Protein AF-0000000079571107 (afdb_homodimer)

Structure (mmCIF, N/CA/C/O backbone):
data_AF-0000000079571107-model_v1
#
loop_
_entity.id
_entity.type
_entity.pdbx_description
1 polymer 'GNAT family N-acetyltransferase'
#
loop_
_atom_site.group_PDB
_atom_site.id
_atom_site.type_symbol
_atom_site.label_atom_id
_atom_site.label_alt_id
_atom_site.label_comp_id
_atom_site.label_asym_id
_atom_site.label_entity_id
_atom_site.label_seq_id
_atom_site.pdbx_PDB_ins_code
_atom_site.Cartn_x
_atom_site.Cartn_y
_atom_site.Cartn_z
_atom_site.occupancy
_atom_site.B_iso_or_equiv
_atom_site.auth_seq_id
_atom_site.auth_comp_id
_atom_site.auth_asym_id
_atom_site.auth_atom_id
_atom_site.pdbx_PDB_model_num
ATOM 1 N N . MET A 1 1 ? -0.76 -15.977 -35.531 1 47.12 1 MET A N 1
ATOM 2 C CA . MET A 1 1 ? -0.708 -15.703 -34.094 1 47.12 1 MET A CA 1
ATOM 3 C C . MET A 1 1 ? -1.407 -16.812 -33.312 1 47.12 1 MET A C 1
ATOM 5 O O . MET A 1 1 ? -2.537 -17.188 -33.625 1 47.12 1 MET A O 1
ATOM 9 N N . SER A 1 2 ? -0.643 -17.766 -32.781 1 61 2 SER A N 1
ATOM 10 C CA . SER A 1 2 ? -1.271 -18.938 -32.188 1 61 2 SER A CA 1
ATOM 11 C C . SER A 1 2 ? -2.43 -18.562 -31.281 1 61 2 SER A C 1
ATOM 13 O O . SER A 1 2 ? -2.424 -17.484 -30.688 1 61 2 SER A O 1
ATOM 15 N N . ASN A 1 3 ? -3.547 -19.203 -31.5 1 83.38 3 ASN A N 1
ATOM 16 C CA . ASN A 1 3 ? -4.812 -18.922 -30.828 1 83.38 3 ASN A CA 1
ATOM 17 C C . ASN A 1 3 ? -4.773 -19.328 -29.359 1 83.38 3 ASN A C 1
ATOM 19 O O . ASN A 1 3 ? -4.852 -20.5 -29.031 1 83.38 3 ASN A O 1
ATOM 23 N N . VAL A 1 4 ? -4.273 -18.547 -28.5 1 92 4 VAL A N 1
ATOM 24 C CA . VAL A 1 4 ? -4.258 -18.797 -27.062 1 92 4 VAL A CA 1
ATOM 25 C C . VAL A 1 4 ? -5.645 -18.531 -26.484 1 92 4 VAL A C 1
ATOM 27 O O . VAL A 1 4 ? -6.242 -17.484 -26.734 1 92 4 VAL A O 1
ATOM 30 N N . THR A 1 5 ? -6.273 -19.594 -25.906 1 94.44 5 THR A N 1
ATOM 31 C CA . THR A 1 5 ? -7.535 -19.438 -25.188 1 94.44 5 THR A CA 1
ATOM 32 C C . THR A 1 5 ? -7.324 -19.578 -23.688 1 94.44 5 THR A C 1
ATOM 34 O O . THR A 1 5 ? -6.449 -20.328 -23.25 1 94.44 5 THR A O 1
ATOM 37 N N . VAL A 1 6 ? -8.078 -18.844 -22.922 1 97.25 6 VAL A N 1
ATOM 38 C CA . VAL A 1 6 ? -7.934 -18.875 -21.469 1 97.25 6 VAL A CA 1
ATOM 39 C C . VAL A 1 6 ? -9.227 -19.375 -20.828 1 97.25 6 VAL A C 1
ATOM 41 O O . VAL A 1 6 ? -10.32 -18.953 -21.203 1 97.25 6 VAL A O 1
ATOM 44 N N . ARG A 1 7 ? -9.102 -20.297 -19.938 1 96.62 7 ARG A N 1
ATOM 45 C CA . ARG A 1 7 ? -10.258 -20.75 -19.172 1 96.62 7 ARG A CA 1
ATOM 46 C C . ARG A 1 7 ? -9.938 -20.797 -17.688 1 96.62 7 ARG A C 1
ATOM 48 O O . ARG A 1 7 ? -8.766 -20.781 -17.297 1 96.62 7 ARG A O 1
ATOM 55 N N . SER A 1 8 ? -10.992 -20.969 -16.875 1 97.81 8 SER A N 1
ATOM 56 C CA . SER A 1 8 ? -10.828 -21.078 -15.422 1 97.81 8 SER A CA 1
ATOM 57 C C . SER A 1 8 ? -10.445 -22.5 -15.023 1 97.81 8 SER A C 1
ATOM 59 O O . SER A 1 8 ? -10.984 -23.469 -15.562 1 97.81 8 SER A O 1
ATOM 61 N N . GLY A 1 9 ? -9.469 -22.609 -14.156 1 98.12 9 GLY A N 1
ATOM 62 C CA . GLY A 1 9 ? -9.086 -23.891 -13.602 1 98.12 9 GLY A CA 1
ATOM 63 C C . GLY A 1 9 ? -9.828 -24.234 -12.32 1 98.12 9 GLY A C 1
ATOM 64 O O . GLY A 1 9 ? -10.406 -23.359 -11.68 1 98.12 9 GLY A O 1
ATOM 65 N N . ASP A 1 10 ? -9.867 -25.516 -12.031 1 98.19 10 ASP A N 1
ATOM 66 C CA . ASP A 1 10 ? -10.461 -26.016 -10.789 1 98.19 10 ASP A CA 1
ATOM 67 C C . ASP A 1 10 ? -9.602 -27.109 -10.164 1 98.19 10 ASP A C 1
ATOM 69 O O . ASP A 1 10 ? -8.445 -27.281 -10.547 1 98.19 10 ASP A O 1
ATOM 73 N N . ILE A 1 11 ? -10.156 -27.812 -9.125 1 98.25 11 ILE A N 1
ATOM 74 C CA . ILE A 1 11 ? -9.383 -28.734 -8.305 1 98.25 11 ILE A CA 1
ATOM 75 C C . ILE A 1 11 ? -8.867 -29.891 -9.164 1 98.25 11 ILE A C 1
ATOM 77 O O . ILE A 1 11 ? -7.832 -30.484 -8.859 1 98.25 11 ILE A O 1
ATOM 81 N N . SER A 1 12 ? -9.531 -30.188 -10.219 1 98.44 12 SER A N 1
ATOM 82 C CA . SER A 1 12 ? -9.117 -31.297 -11.078 1 98.44 12 SER A CA 1
ATOM 83 C C . SER A 1 12 ? -7.883 -30.938 -11.891 1 98.44 12 SER A C 1
ATOM 85 O O . SER A 1 12 ? -7.23 -31.812 -12.461 1 98.44 12 SER A O 1
ATOM 87 N N . ASP A 1 13 ? -7.52 -29.641 -11.914 1 98.38 13 ASP A N 1
ATOM 88 C CA . ASP A 1 13 ? -6.414 -29.156 -12.734 1 98.38 13 ASP A CA 1
ATOM 89 C C . ASP A 1 13 ? -5.133 -29.031 -11.914 1 98.38 13 ASP A C 1
ATOM 91 O O . ASP A 1 13 ? -4.074 -28.703 -12.453 1 98.38 13 ASP A O 1
ATOM 95 N N . ILE A 1 14 ? -5.137 -29.328 -10.648 1 98.75 14 ILE A N 1
ATOM 96 C CA . ILE A 1 14 ? -4.074 -28.953 -9.727 1 98.75 14 ILE A CA 1
ATOM 97 C C . ILE A 1 14 ? -2.764 -29.609 -10.156 1 98.75 14 ILE A C 1
ATOM 99 O O . ILE A 1 14 ? -1.706 -28.984 -10.133 1 98.75 14 ILE A O 1
ATOM 103 N N . ALA A 1 15 ? -2.865 -30.875 -10.578 1 98.38 15 ALA A N 1
ATOM 104 C CA . ALA A 1 15 ? -1.64 -31.578 -10.945 1 98.38 15 ALA A CA 1
ATOM 105 C C . ALA A 1 15 ? -0.95 -30.906 -12.133 1 98.38 15 ALA A C 1
ATOM 107 O O . ALA A 1 15 ? 0.255 -30.641 -12.086 1 98.38 15 ALA A O 1
ATOM 108 N N . GLU A 1 16 ? -1.698 -30.594 -13.141 1 97.31 16 GLU A N 1
ATOM 109 C CA . GLU A 1 16 ? -1.123 -29.969 -14.328 1 97.31 16 GLU A CA 1
ATOM 110 C C . GLU A 1 16 ? -0.678 -28.547 -14.047 1 97.31 16 GLU A C 1
ATOM 112 O O . GLU A 1 16 ? 0.367 -28.109 -14.531 1 97.31 16 GLU A O 1
ATOM 117 N N . VAL A 1 17 ? -1.446 -27.828 -13.297 1 98.12 17 VAL A N 1
ATOM 118 C CA . VAL A 1 17 ? -1.163 -26.453 -12.93 1 98.12 17 VAL A CA 1
ATOM 119 C C . VAL A 1 17 ? 0.156 -26.375 -12.156 1 98.12 17 VAL A C 1
ATOM 121 O O . VAL A 1 17 ? 1.052 -25.609 -12.516 1 98.12 17 VAL A O 1
ATOM 124 N N . SER A 1 18 ? 0.236 -27.188 -11.117 1 98.62 18 SER A N 1
ATOM 125 C CA . SER A 1 18 ? 1.415 -27.141 -10.266 1 98.62 18 SER A CA 1
ATOM 126 C C . SER A 1 18 ? 2.656 -27.625 -11 1 98.62 18 SER A C 1
ATOM 128 O O . SER A 1 18 ? 3.756 -27.109 -10.781 1 98.62 18 SER A O 1
ATOM 130 N N . GLY A 1 19 ? 2.479 -28.609 -11.852 1 98.12 19 GLY A N 1
ATOM 131 C CA . GLY A 1 19 ? 3.592 -29.078 -12.656 1 98.12 19 GLY A CA 1
ATOM 132 C C . GLY A 1 19 ? 4.145 -28.031 -13.594 1 98.12 19 GLY A C 1
ATOM 133 O O . GLY A 1 19 ? 5.359 -27.844 -13.688 1 98.12 19 GLY A O 1
ATOM 134 N N . LEU A 1 20 ? 3.285 -27.375 -14.25 1 97.5 20 LEU A N 1
ATOM 135 C CA . LEU A 1 20 ? 3.717 -26.328 -15.164 1 97.5 20 LEU A CA 1
ATOM 136 C C . LEU A 1 20 ? 4.422 -25.203 -14.414 1 97.5 20 LEU A C 1
ATOM 138 O O . LEU A 1 20 ? 5.473 -24.719 -14.844 1 97.5 20 LEU A O 1
ATOM 142 N N . LEU A 1 21 ? 3.846 -24.766 -13.312 1 97.69 21 LEU A N 1
ATOM 143 C CA . LEU A 1 21 ? 4.441 -23.672 -12.555 1 97.69 21 LEU A CA 1
ATOM 144 C C . LEU A 1 21 ? 5.809 -24.062 -12.008 1 97.69 21 LEU A C 1
ATOM 146 O O . LEU A 1 21 ? 6.746 -23.266 -12.031 1 97.69 21 LEU A O 1
ATOM 150 N N . ALA A 1 22 ? 5.891 -25.312 -11.562 1 97.94 22 ALA A N 1
ATOM 151 C CA . ALA A 1 22 ? 7.188 -25.797 -11.086 1 97.94 22 ALA A CA 1
ATOM 152 C C . ALA A 1 22 ? 8.234 -25.719 -12.188 1 97.94 22 ALA A C 1
ATOM 154 O O . ALA A 1 22 ? 9.352 -25.25 -11.961 1 97.94 22 ALA A O 1
ATOM 155 N N . ALA A 1 23 ? 7.848 -26.156 -13.328 1 96.25 23 ALA A N 1
ATOM 156 C CA . ALA A 1 23 ? 8.766 -26.141 -14.469 1 96.25 23 ALA A CA 1
ATOM 157 C C . ALA A 1 23 ? 9.102 -24.703 -14.875 1 96.25 23 ALA A C 1
ATOM 159 O O . ALA A 1 23 ? 10.258 -24.406 -15.195 1 96.25 23 ALA A O 1
ATOM 160 N N . ALA A 1 24 ? 8.117 -23.859 -14.859 1 94.5 24 ALA A N 1
ATOM 161 C CA . ALA A 1 24 ? 8.297 -22.484 -15.289 1 94.5 24 ALA A CA 1
ATOM 162 C C . ALA A 1 24 ? 9.203 -21.719 -14.32 1 94.5 24 ALA A C 1
ATOM 164 O O . ALA A 1 24 ? 9.914 -20.797 -14.719 1 94.5 24 ALA A O 1
ATOM 165 N N . PHE A 1 25 ? 9.227 -22.156 -13.031 1 95.12 25 PHE A N 1
ATOM 166 C CA . PHE A 1 25 ? 9.883 -21.328 -12.023 1 95.12 25 PHE A CA 1
ATOM 167 C C . PHE A 1 25 ? 11.078 -22.047 -11.422 1 95.12 25 PHE A C 1
ATOM 169 O O . PHE A 1 25 ? 11.672 -21.578 -10.445 1 95.12 25 PHE A O 1
ATOM 176 N N . VAL A 1 26 ? 11.453 -23.141 -12.008 1 95.94 26 VAL A N 1
ATOM 177 C CA . VAL A 1 26 ? 12.508 -23.984 -11.438 1 95.94 26 VAL A CA 1
ATOM 178 C C . VAL A 1 26 ? 13.812 -23.203 -11.367 1 95.94 26 VAL A C 1
ATOM 180 O O . VAL A 1 26 ? 14.602 -23.375 -10.438 1 95.94 26 VAL A O 1
ATOM 183 N N . ASP A 1 27 ? 14.016 -22.297 -12.234 1 92.75 27 ASP A N 1
ATOM 184 C CA . ASP A 1 27 ? 15.266 -21.531 -12.25 1 92.75 27 ASP A CA 1
ATOM 185 C C . ASP A 1 27 ? 15.031 -20.078 -11.828 1 92.75 27 ASP A C 1
ATOM 187 O O . ASP A 1 27 ? 15.914 -19.234 -11.977 1 92.75 27 ASP A O 1
ATOM 191 N N . ASP A 1 28 ? 13.812 -19.812 -11.406 1 92.06 28 ASP A N 1
ATOM 192 C CA . ASP A 1 28 ? 13.516 -18.469 -10.891 1 92.06 28 ASP A CA 1
ATOM 193 C C . ASP A 1 28 ? 14.336 -18.172 -9.641 1 92.06 28 ASP A C 1
ATOM 195 O O . ASP A 1 28 ? 14.406 -18.984 -8.727 1 92.06 28 ASP A O 1
ATOM 199 N N . PRO A 1 29 ? 14.945 -16.969 -9.586 1 90.31 29 PRO A N 1
ATOM 200 C CA . PRO A 1 29 ? 15.836 -16.672 -8.461 1 90.31 29 PRO A CA 1
ATOM 201 C C . PRO A 1 29 ? 15.109 -16.688 -7.121 1 90.31 29 PRO A C 1
ATOM 203 O O . PRO A 1 29 ? 15.688 -17.078 -6.105 1 90.31 29 PRO A O 1
ATOM 206 N N . GLU A 1 30 ? 13.93 -16.234 -7.07 1 91.62 30 GLU A N 1
ATOM 207 C CA . GLU A 1 30 ? 13.188 -16.234 -5.816 1 91.62 30 GLU A CA 1
ATOM 208 C C . GLU A 1 30 ? 12.867 -17.656 -5.363 1 91.62 30 GLU A C 1
ATOM 210 O O . GLU A 1 30 ? 12.953 -17.969 -4.172 1 91.62 30 GLU A O 1
ATOM 215 N N . MET A 1 31 ? 12.539 -18.516 -6.312 1 95.75 31 MET A N 1
ATOM 216 C CA . MET A 1 31 ? 12.242 -19.906 -5.98 1 95.75 31 MET A CA 1
ATOM 217 C C . MET A 1 31 ? 13.508 -20.656 -5.594 1 95.75 31 MET A C 1
ATOM 219 O O . MET A 1 31 ? 13.484 -21.5 -4.703 1 95.75 31 MET A O 1
ATOM 223 N N . ALA A 1 32 ? 14.602 -20.234 -6.266 1 96.06 32 ALA A N 1
ATOM 224 C CA . ALA A 1 32 ? 15.891 -20.844 -5.941 1 96.06 32 ALA A CA 1
ATOM 225 C C . ALA A 1 32 ? 16.328 -20.469 -4.531 1 96.06 32 ALA A C 1
ATOM 227 O O . ALA A 1 32 ? 17.031 -21.234 -3.863 1 96.06 32 ALA A O 1
ATOM 228 N N . ALA A 1 33 ? 15.914 -19.297 -4.07 1 94.81 33 ALA A N 1
ATOM 229 C CA . ALA A 1 33 ? 16.234 -18.875 -2.715 1 94.81 33 ALA A CA 1
ATOM 230 C C . ALA A 1 33 ? 15.445 -19.672 -1.682 1 94.81 33 ALA A C 1
ATOM 232 O O . ALA A 1 33 ? 15.914 -19.875 -0.559 1 94.81 33 ALA A O 1
ATOM 233 N N . ILE A 1 34 ? 14.273 -20.156 -2.072 1 96.81 34 ILE A N 1
ATOM 234 C CA . ILE A 1 34 ? 13.406 -20.922 -1.172 1 96.81 34 ILE A CA 1
ATOM 235 C C . ILE A 1 34 ? 13.859 -22.375 -1.135 1 96.81 34 ILE A C 1
ATOM 237 O O . ILE A 1 34 ? 13.953 -22.984 -0.063 1 96.81 34 ILE A O 1
ATOM 241 N N . VAL A 1 35 ? 14.156 -22.922 -2.336 1 98.25 35 VAL A N 1
ATOM 242 C CA . VAL A 1 35 ? 14.633 -24.297 -2.475 1 98.25 35 VAL A CA 1
ATOM 243 C C . VAL A 1 35 ? 15.977 -24.297 -3.201 1 98.25 35 VAL A C 1
ATOM 245 O O . VAL A 1 35 ? 16.031 -24.516 -4.41 1 98.25 35 VAL A O 1
ATOM 248 N N . PRO A 1 36 ? 17.031 -24.219 -2.508 1 97 36 PRO A N 1
ATOM 249 C CA . PRO A 1 36 ? 18.344 -24 -3.115 1 97 36 PRO A CA 1
ATOM 250 C C . PRO A 1 36 ? 18.859 -25.203 -3.889 1 97 36 PRO A C 1
ATOM 252 O O . PRO A 1 36 ? 19.391 -25.062 -4.992 1 97 36 PRO A O 1
ATOM 255 N N . PRO A 1 37 ? 18.688 -26.438 -3.381 1 97.62 37 PRO A N 1
ATOM 256 C CA . PRO A 1 37 ? 19.219 -27.562 -4.164 1 97.62 37 PRO A CA 1
ATOM 257 C C . PRO A 1 37 ? 18.469 -27.781 -5.477 1 97.62 37 PRO A C 1
ATOM 259 O O . PRO A 1 37 ? 17.281 -28.125 -5.461 1 97.62 37 PRO A O 1
ATOM 262 N N . PRO A 1 38 ? 19.125 -27.703 -6.531 1 96.62 38 PRO A N 1
ATOM 263 C CA . PRO A 1 38 ? 18.453 -27.844 -7.828 1 96.62 38 PRO A CA 1
ATOM 264 C C . PRO A 1 38 ? 17.797 -29.203 -8.016 1 96.62 38 PRO A C 1
ATOM 266 O O . PRO A 1 38 ? 16.719 -29.281 -8.625 1 96.62 38 PRO A O 1
ATOM 269 N N . ALA A 1 39 ? 18.328 -30.156 -7.465 1 96.94 39 ALA A N 1
ATOM 270 C CA . ALA A 1 39 ? 17.859 -31.516 -7.68 1 96.94 39 ALA A CA 1
ATOM 271 C C . ALA A 1 39 ? 16.484 -31.734 -7.051 1 96.94 39 ALA A C 1
ATOM 273 O O . ALA A 1 39 ? 15.734 -32.594 -7.488 1 96.94 39 ALA A O 1
ATOM 274 N N . GLU A 1 40 ? 16.156 -30.938 -6.078 1 97.44 40 GLU A N 1
ATOM 275 C CA . GLU A 1 40 ? 14.883 -31.141 -5.379 1 97.44 40 GLU A CA 1
ATOM 276 C C . GLU A 1 40 ? 13.875 -30.062 -5.762 1 97.44 40 GLU A C 1
ATOM 278 O O . GLU A 1 40 ? 12.695 -30.156 -5.418 1 97.44 40 GLU A O 1
ATOM 283 N N . ARG A 1 41 ? 14.297 -29.047 -6.398 1 98.19 41 ARG A N 1
ATOM 284 C CA . ARG A 1 41 ? 13.531 -27.812 -6.523 1 98.19 41 ARG A CA 1
ATOM 285 C C . ARG A 1 41 ? 12.234 -28.047 -7.289 1 98.19 41 ARG A C 1
ATOM 287 O O . ARG A 1 41 ? 11.156 -27.688 -6.824 1 98.19 41 ARG A O 1
ATOM 294 N N . ALA A 1 42 ? 12.328 -28.75 -8.398 1 97.62 42 ALA A N 1
ATOM 295 C CA . ALA A 1 42 ? 11.141 -28.969 -9.219 1 97.62 42 ALA A CA 1
ATOM 296 C C . ALA A 1 42 ? 10.047 -29.688 -8.445 1 97.62 42 ALA A C 1
ATOM 298 O O . ALA A 1 42 ? 8.891 -29.266 -8.445 1 97.62 42 ALA A O 1
ATOM 299 N N . GLU A 1 43 ? 10.414 -30.719 -7.793 1 98.38 43 GLU A N 1
ATOM 300 C CA . GLU A 1 43 ? 9.445 -31.531 -7.055 1 98.38 43 GLU A CA 1
ATOM 301 C C . GLU A 1 43 ? 8.852 -30.75 -5.891 1 98.38 43 GLU A C 1
ATOM 303 O O . GLU A 1 43 ? 7.637 -30.766 -5.676 1 98.38 43 GLU A O 1
ATOM 308 N N . ARG A 1 44 ? 9.664 -30.109 -5.184 1 98.62 44 ARG A N 1
ATOM 309 C CA . ARG A 1 44 ? 9.195 -29.359 -4.02 1 98.62 44 ARG A CA 1
ATOM 310 C C . ARG A 1 44 ? 8.328 -28.172 -4.441 1 98.62 44 ARG A C 1
ATOM 312 O O . ARG A 1 44 ? 7.305 -27.906 -3.814 1 98.62 44 ARG A O 1
ATOM 319 N N . LEU A 1 45 ? 8.727 -27.531 -5.5 1 98.56 45 LEU A N 1
ATOM 320 C CA . LEU A 1 45 ? 7.922 -26.422 -6.008 1 98.56 45 LEU A CA 1
ATOM 321 C C . LEU A 1 45 ? 6.559 -26.922 -6.477 1 98.56 45 LEU A C 1
ATOM 323 O O . LEU A 1 45 ? 5.547 -26.234 -6.27 1 98.56 45 LEU A O 1
ATOM 327 N N . GLN A 1 46 ? 6.574 -28.031 -7.141 1 98.75 46 GLN A N 1
ATOM 328 C CA . GLN A 1 46 ? 5.297 -28.562 -7.609 1 98.75 46 GLN A CA 1
ATOM 329 C C . GLN A 1 46 ? 4.332 -28.766 -6.445 1 98.75 46 GLN A C 1
ATOM 331 O O . GLN A 1 46 ? 3.16 -28.391 -6.535 1 98.75 46 GLN A O 1
ATOM 336 N N . ARG A 1 47 ? 4.836 -29.328 -5.367 1 98.75 47 ARG A N 1
ATOM 337 C CA . ARG A 1 47 ? 4.004 -29.578 -4.191 1 98.75 47 ARG A CA 1
ATOM 338 C C . ARG A 1 47 ? 3.576 -28.266 -3.543 1 98.75 47 ARG A C 1
ATOM 340 O O . ARG A 1 47 ? 2.449 -28.141 -3.061 1 98.75 47 ARG A O 1
ATOM 347 N N . MET A 1 48 ? 4.465 -27.344 -3.51 1 98.5 48 MET A N 1
ATOM 348 C CA . MET A 1 48 ? 4.16 -26.047 -2.936 1 98.5 48 MET A CA 1
ATOM 349 C C . MET A 1 48 ? 3.062 -25.344 -3.727 1 98.5 48 MET A C 1
ATOM 351 O O . MET A 1 48 ? 2.08 -24.875 -3.148 1 98.5 48 MET A O 1
ATOM 355 N N . PHE A 1 49 ? 3.221 -25.281 -5.035 1 98.62 49 PHE A N 1
ATOM 356 C CA . PHE A 1 49 ? 2.229 -24.641 -5.883 1 98.62 49 PHE A CA 1
ATOM 357 C C . PHE A 1 49 ? 0.893 -25.359 -5.812 1 98.62 49 PHE A C 1
ATOM 359 O O . PHE A 1 49 ? -0.167 -24.734 -5.887 1 98.62 49 PHE A O 1
ATOM 366 N N . ALA A 1 50 ? 0.963 -26.703 -5.695 1 98.81 50 ALA A N 1
ATOM 367 C CA . ALA A 1 50 ? -0.265 -27.484 -5.551 1 98.81 50 ALA A CA 1
ATOM 368 C C . ALA A 1 50 ? -1.02 -27.078 -4.285 1 98.81 50 ALA A C 1
ATOM 370 O O . ALA A 1 50 ? -2.242 -26.922 -4.309 1 98.81 50 ALA A O 1
ATOM 371 N N . ALA A 1 51 ? -0.287 -26.938 -3.207 1 98.5 51 ALA A N 1
ATOM 372 C CA . ALA A 1 51 ? -0.894 -26.531 -1.94 1 98.5 51 ALA A CA 1
ATOM 373 C C . ALA A 1 51 ? -1.532 -25.156 -2.053 1 98.5 51 ALA A C 1
ATOM 375 O O . ALA A 1 51 ? -2.646 -24.938 -1.568 1 98.5 51 ALA A O 1
ATOM 376 N N . GLN A 1 52 ? -0.852 -24.281 -2.664 1 97.88 52 GLN A N 1
ATOM 377 C CA . GLN A 1 52 ? -1.352 -22.922 -2.834 1 97.88 52 GLN A CA 1
ATOM 378 C C . GLN A 1 52 ? -2.602 -22.906 -3.709 1 97.88 52 GLN A C 1
ATOM 380 O O . GLN A 1 52 ? -3.58 -22.234 -3.385 1 97.88 52 GLN A O 1
ATOM 385 N N . ALA A 1 53 ? -2.533 -23.625 -4.828 1 98.56 53 ALA A N 1
ATOM 386 C CA . ALA A 1 53 ? -3.703 -23.719 -5.699 1 98.56 53 ALA A CA 1
ATOM 387 C C . ALA A 1 53 ? -4.898 -24.297 -4.953 1 98.56 53 ALA A C 1
ATOM 389 O O . ALA A 1 53 ? -6.008 -23.766 -5.023 1 98.56 53 ALA A O 1
ATOM 390 N N . ARG A 1 54 ? -4.668 -25.312 -4.199 1 98.56 54 ARG A N 1
ATOM 391 C CA . ARG A 1 54 ? -5.703 -26.109 -3.551 1 98.56 54 ARG A CA 1
ATOM 392 C C . ARG A 1 54 ? -6.387 -25.312 -2.439 1 98.56 54 ARG A C 1
ATOM 394 O O . ARG A 1 54 ? -7.613 -25.344 -2.314 1 98.56 54 ARG A O 1
ATOM 401 N N . HIS A 1 55 ? -5.617 -24.594 -1.695 1 98.31 55 HIS A N 1
ATOM 402 C CA . HIS A 1 55 ? -6.156 -24.094 -0.432 1 98.31 55 HIS A CA 1
ATOM 403 C C . HIS A 1 55 ? -6.34 -22.578 -0.465 1 98.31 55 HIS A C 1
ATOM 405 O O . HIS A 1 55 ? -6.988 -22.016 0.414 1 98.31 55 HIS A O 1
ATOM 411 N N . HIS A 1 56 ? -5.848 -21.938 -1.496 1 98.25 56 HIS A N 1
ATOM 412 C CA . HIS A 1 56 ? -5.938 -20.484 -1.527 1 98.25 56 HIS A CA 1
ATOM 413 C C . HIS A 1 56 ? -6.523 -20 -2.848 1 98.25 56 HIS A C 1
ATOM 415 O O . HIS A 1 56 ? -7.656 -19.516 -2.887 1 98.25 56 HIS A O 1
ATOM 421 N N . TYR A 1 57 ? -5.922 -20.344 -3.92 1 98.5 57 TYR A N 1
ATOM 422 C CA . TYR A 1 57 ? -6.184 -19.562 -5.121 1 98.5 57 TYR A CA 1
ATOM 423 C C . TYR A 1 57 ? -7.398 -20.094 -5.871 1 98.5 57 TYR A C 1
ATOM 425 O O . TYR A 1 57 ? -8.117 -19.344 -6.531 1 98.5 57 TYR A O 1
ATOM 433 N N . ILE A 1 58 ? -7.633 -21.375 -5.797 1 98.56 58 ILE A N 1
ATOM 434 C CA . ILE A 1 58 ? -8.844 -21.906 -6.402 1 98.56 58 ILE A CA 1
ATOM 435 C C . ILE A 1 58 ? -10.062 -21.531 -5.559 1 98.56 58 ILE A C 1
ATOM 437 O O . ILE A 1 58 ? -11 -20.906 -6.062 1 98.56 58 ILE A O 1
ATOM 441 N N . PRO A 1 59 ? -10.016 -21.719 -4.258 1 98.25 59 PRO A N 1
ATOM 442 C CA . PRO A 1 59 ? -11.219 -21.438 -3.477 1 98.25 59 PRO A CA 1
ATOM 443 C C . PRO A 1 59 ? -11.414 -19.953 -3.209 1 98.25 59 PRO A C 1
ATOM 445 O O . PRO A 1 59 ? -12.547 -19.484 -3.035 1 98.25 59 PRO A O 1
ATOM 448 N N . TYR A 1 60 ? -10.359 -19.172 -3.199 1 98.19 60 TYR A N 1
ATOM 449 C CA . TYR A 1 60 ? -10.469 -17.797 -2.76 1 98.19 60 TYR A CA 1
ATOM 450 C C . TYR A 1 60 ? -9.859 -16.844 -3.785 1 98.19 60 TYR A C 1
ATOM 452 O O . TYR A 1 60 ? -9.398 -15.758 -3.436 1 98.19 60 TYR A O 1
ATOM 460 N N . GLY A 1 61 ? -9.898 -17.234 -5.008 1 98.44 61 GLY A N 1
ATOM 461 C CA . GLY A 1 61 ? -9.359 -16.453 -6.105 1 98.44 61 GLY A CA 1
ATOM 462 C C . GLY A 1 61 ? -9.719 -17.016 -7.473 1 98.44 61 GLY A C 1
ATOM 463 O O . GLY A 1 61 ? -10.883 -17.312 -7.738 1 98.44 61 GLY A O 1
ATOM 464 N N . ALA A 1 62 ? -8.75 -17.062 -8.32 1 98.62 62 ALA A N 1
ATOM 465 C CA . ALA A 1 62 ? -8.906 -17.594 -9.672 1 98.62 62 ALA A CA 1
ATOM 466 C C . ALA A 1 62 ? -7.59 -18.188 -10.18 1 98.62 62 ALA A C 1
ATOM 468 O O . ALA A 1 62 ? -6.52 -17.609 -9.961 1 98.62 62 ALA A O 1
ATOM 469 N N . VAL A 1 63 ? -7.711 -19.297 -10.766 1 98.81 63 VAL A N 1
ATOM 470 C CA . VAL A 1 63 ? -6.621 -19.906 -11.531 1 98.81 63 VAL A CA 1
ATOM 471 C C . VAL A 1 63 ? -6.984 -19.938 -13.016 1 98.81 63 VAL A C 1
ATOM 473 O O . VAL A 1 63 ? -7.965 -20.578 -13.406 1 98.81 63 VAL A O 1
ATOM 476 N N . ASP A 1 64 ? -6.246 -19.203 -13.789 1 98.81 64 ASP A N 1
ATOM 477 C CA . ASP A 1 64 ? -6.488 -19.125 -15.227 1 98.81 64 ASP A CA 1
ATOM 478 C C . ASP A 1 64 ? -5.504 -19.984 -16 1 98.81 64 ASP A C 1
ATOM 480 O O . ASP A 1 64 ? -4.297 -19.953 -15.742 1 98.81 64 ASP A O 1
ATOM 484 N N . LEU A 1 65 ? -6.062 -20.719 -16.906 1 98.19 65 LEU A N 1
ATOM 485 C CA . LEU A 1 65 ? -5.281 -21.641 -17.719 1 98.19 65 LEU A CA 1
ATOM 486 C C . LEU A 1 65 ? -5.297 -21.203 -19.188 1 98.19 65 LEU A C 1
ATOM 488 O O . LEU A 1 65 ? -6.367 -21.031 -19.766 1 98.19 65 LEU A O 1
ATOM 492 N N . ALA A 1 66 ? -4.164 -21.016 -19.719 1 97.44 66 ALA A N 1
ATOM 493 C CA . ALA A 1 66 ? -4.039 -20.703 -21.141 1 97.44 66 ALA A CA 1
ATOM 494 C C . ALA A 1 66 ? -3.705 -21.969 -21.953 1 97.44 66 ALA A C 1
ATOM 496 O O . ALA A 1 66 ? -2.809 -22.719 -21.578 1 97.44 66 ALA A O 1
ATOM 497 N N . TYR A 1 67 ? -4.402 -22.125 -23.062 1 94.5 67 TYR A N 1
ATOM 498 C CA . TYR A 1 67 ? -4.23 -23.312 -23.891 1 94.5 67 TYR A CA 1
ATOM 499 C C . TYR A 1 67 ? -3.992 -22.938 -25.344 1 94.5 67 TYR A C 1
ATOM 501 O O . TYR A 1 67 ? -4.469 -21.891 -25.812 1 94.5 67 TYR A O 1
ATOM 509 N N . ASP A 1 68 ? -3.143 -23.703 -25.891 1 90.75 68 ASP A N 1
ATOM 510 C CA . ASP A 1 68 ? -3.229 -23.891 -27.344 1 90.75 68 ASP A CA 1
ATOM 511 C C . ASP A 1 68 ? -3.92 -25.203 -27.703 1 90.75 68 ASP A C 1
ATOM 513 O O . ASP A 1 68 ? -3.354 -26.281 -27.5 1 90.75 68 ASP A O 1
ATOM 517 N N . GLU A 1 69 ? -5.023 -25.125 -28.281 1 86.75 69 GLU A N 1
ATOM 518 C CA . GLU A 1 69 ? -5.816 -26.328 -28.5 1 86.75 69 GLU A CA 1
ATOM 519 C C . GLU A 1 69 ? -5.957 -27.156 -27.219 1 86.75 69 GLU A C 1
ATOM 521 O O . GLU A 1 69 ? -6.535 -26.672 -26.234 1 86.75 69 GLU A O 1
ATOM 526 N N . THR A 1 70 ? -5.156 -28.266 -27.062 1 86.75 70 THR A N 1
ATOM 527 C CA . THR A 1 70 ? -5.336 -29.109 -25.891 1 86.75 70 THR A CA 1
ATOM 528 C C . THR A 1 70 ? -4.129 -28.984 -24.953 1 86.75 70 THR A C 1
ATOM 530 O O . THR A 1 70 ? -4.141 -29.531 -23.844 1 86.75 70 THR A O 1
ATOM 533 N N . GLN A 1 71 ? -3.221 -28.219 -25.375 1 92.19 71 GLN A N 1
ATOM 534 C CA . GLN A 1 71 ? -1.995 -28.141 -24.594 1 92.19 71 GLN A CA 1
ATOM 535 C C . GLN A 1 71 ? -2.031 -26.953 -23.625 1 92.19 71 GLN A C 1
ATOM 537 O O . GLN A 1 71 ? -2.34 -25.828 -24.031 1 92.19 71 GLN A O 1
ATOM 542 N N . LEU A 1 72 ? -1.772 -27.281 -22.359 1 95.81 72 LEU A N 1
ATOM 543 C CA . LEU A 1 72 ? -1.633 -26.219 -21.375 1 95.81 72 LEU A CA 1
ATOM 544 C C . LEU A 1 72 ? -0.338 -25.438 -21.594 1 95.81 72 LEU A C 1
ATOM 546 O O . LEU A 1 72 ? 0.749 -26.031 -21.594 1 95.81 72 LEU A O 1
ATOM 550 N N . LEU A 1 73 ? -0.491 -24.094 -21.766 1 96.44 73 LEU A N 1
ATOM 551 C CA . LEU A 1 73 ? 0.65 -23.25 -22.125 1 96.44 73 LEU A CA 1
ATOM 552 C C . LEU A 1 73 ? 1.087 -22.406 -20.938 1 96.44 73 LEU A C 1
ATOM 554 O O . LEU A 1 73 ? 2.254 -22.016 -20.844 1 96.44 73 LEU A O 1
ATOM 558 N N . GLY A 1 74 ? 0.155 -22.047 -20.109 1 97.19 74 GLY A N 1
ATOM 559 C CA . GLY A 1 74 ? 0.465 -21.141 -19.016 1 97.19 74 GLY A CA 1
ATOM 560 C C . GLY A 1 74 ? -0.614 -21.094 -17.953 1 97.19 74 GLY A C 1
ATOM 561 O O . GLY A 1 74 ? -1.717 -21.609 -18.156 1 97.19 74 GLY A O 1
ATOM 562 N N . VAL A 1 75 ? -0.218 -20.594 -16.812 1 98.25 75 VAL A N 1
ATOM 563 C CA . VAL A 1 75 ? -1.079 -20.531 -15.641 1 98.25 75 VAL A CA 1
ATOM 564 C C . VAL A 1 75 ? -0.898 -19.188 -14.938 1 98.25 75 VAL A C 1
ATOM 566 O O . VAL A 1 75 ? 0.219 -18.672 -14.844 1 98.25 75 VAL A O 1
ATOM 569 N N . ALA A 1 76 ? -1.954 -18.609 -14.523 1 98.62 76 ALA A N 1
ATOM 570 C CA . ALA A 1 76 ? -1.927 -17.484 -13.602 1 98.62 76 ALA A CA 1
ATOM 571 C C . ALA A 1 76 ? -2.77 -17.766 -12.359 1 98.62 76 ALA A C 1
ATOM 573 O O . ALA A 1 76 ? -3.861 -18.328 -12.461 1 98.62 76 ALA A O 1
ATOM 574 N N . MET A 1 77 ? -2.287 -17.406 -11.18 1 98.75 77 MET A N 1
ATOM 575 C CA . MET A 1 77 ? -3.035 -17.5 -9.93 1 98.75 77 MET A CA 1
ATOM 576 C C . MET A 1 77 ? -3.289 -16.125 -9.336 1 98.75 77 MET A C 1
ATOM 578 O O . MET A 1 77 ? -2.352 -15.352 -9.117 1 98.75 77 MET A O 1
ATOM 582 N N . TRP A 1 78 ? -4.527 -15.859 -9.109 1 98.75 78 TRP A N 1
ATOM 583 C CA . TRP A 1 78 ? -4.977 -14.594 -8.531 1 98.75 78 TRP A CA 1
ATOM 584 C C . TRP A 1 78 ? -5.664 -14.828 -7.188 1 98.75 78 TRP A C 1
ATOM 586 O O . TRP A 1 78 ? -6.461 -15.75 -7.043 1 98.75 78 TRP A O 1
ATOM 596 N N . ALA A 1 79 ? -5.332 -14.062 -6.223 1 98.44 79 ALA A N 1
ATOM 597 C CA . ALA A 1 79 ? -6.168 -14.008 -5.023 1 98.44 79 ALA A CA 1
ATOM 598 C C . ALA A 1 79 ? -7.262 -12.953 -5.172 1 98.44 79 ALA A C 1
ATOM 600 O O . ALA A 1 79 ? -7.016 -11.859 -5.68 1 98.44 79 ALA A O 1
ATOM 601 N N . ALA A 1 80 ? -8.469 -13.266 -4.758 1 98.31 80 ALA A N 1
ATOM 602 C CA . ALA A 1 80 ? -9.594 -12.344 -4.836 1 98.31 80 ALA A CA 1
ATOM 603 C C . ALA A 1 80 ? -9.461 -11.227 -3.809 1 98.31 80 ALA A C 1
ATOM 605 O O . ALA A 1 80 ? -8.781 -11.383 -2.793 1 98.31 80 ALA A O 1
ATOM 606 N N . PRO A 1 81 ? -10.148 -10.086 -4.133 1 97.38 81 PRO A N 1
ATOM 607 C CA . PRO A 1 81 ? -10.156 -9.008 -3.141 1 97.38 81 PRO A CA 1
ATOM 608 C C . PRO A 1 81 ? -10.633 -9.477 -1.767 1 97.38 81 PRO A C 1
ATOM 610 O O . PRO A 1 81 ? -11.664 -10.148 -1.659 1 97.38 81 PRO A O 1
ATOM 613 N N . GLY A 1 82 ? -9.852 -9.148 -0.741 1 93.69 82 GLY A N 1
ATOM 614 C CA . GLY A 1 82 ? -10.203 -9.555 0.613 1 93.69 82 GLY A CA 1
ATOM 615 C C . GLY A 1 82 ? -9.641 -10.906 0.993 1 93.69 82 GLY A C 1
ATOM 616 O O . GLY A 1 82 ? -9.797 -11.352 2.131 1 93.69 82 GLY A O 1
ATOM 617 N N . HIS A 1 83 ? -8.953 -11.508 0.032 1 95.62 83 HIS A N 1
ATOM 618 C CA . HIS A 1 83 ? -8.445 -12.852 0.274 1 95.62 83 HIS A CA 1
ATOM 619 C C . HIS A 1 83 ? -6.961 -12.945 -0.066 1 95.62 83 HIS A C 1
ATOM 621 O O . HIS A 1 83 ? -6.523 -13.914 -0.699 1 95.62 83 HIS A O 1
ATOM 627 N N . ALA A 1 84 ? -6.27 -11.867 0.321 1 90.25 84 ALA A N 1
ATOM 628 C CA . ALA A 1 84 ? -4.816 -11.953 0.196 1 90.25 84 ALA A CA 1
ATOM 629 C C . ALA A 1 84 ? -4.27 -13.133 0.984 1 90.25 84 ALA A C 1
ATOM 631 O O . ALA A 1 84 ? -3.227 -13.695 0.632 1 90.25 84 ALA A O 1
ATOM 632 N N . SER A 1 85 ? -4.941 -13.492 2.021 1 92.56 85 SER A N 1
ATOM 633 C CA . SER A 1 85 ? -4.711 -14.703 2.793 1 92.56 85 SER A CA 1
ATOM 634 C C . SER A 1 85 ? -5.988 -15.523 2.939 1 92.56 85 SER A C 1
ATOM 636 O O . SER A 1 85 ? -7.082 -14.961 3.039 1 92.56 85 SER A O 1
ATOM 638 N N . PRO A 1 86 ? -5.816 -16.797 2.939 1 94.75 86 PRO A N 1
ATOM 639 C CA . PRO A 1 86 ? -7.016 -17.609 3.156 1 94.75 86 PRO A CA 1
ATOM 640 C C . PRO A 1 86 ? -7.496 -17.578 4.605 1 94.75 86 PRO A C 1
ATOM 642 O O . PRO A 1 86 ? -6.777 -17.094 5.488 1 94.75 86 PRO A O 1
ATOM 645 N N . PRO A 1 87 ? -8.727 -18.062 4.828 1 96.25 87 PRO A N 1
ATOM 646 C CA . PRO A 1 87 ? -9.211 -18.172 6.207 1 96.25 87 PRO A CA 1
ATOM 647 C C . PRO A 1 87 ? -8.375 -19.141 7.043 1 96.25 87 PRO A C 1
ATOM 649 O O . PRO A 1 87 ? -7.625 -19.953 6.492 1 96.25 87 PRO A O 1
ATOM 652 N N . PRO A 1 88 ? -8.523 -19.078 8.305 1 96.56 88 PRO A N 1
ATOM 653 C CA . PRO A 1 88 ? -7.621 -19.766 9.227 1 96.56 88 PRO A CA 1
ATOM 654 C C . PRO A 1 88 ? -7.555 -21.266 8.992 1 96.56 88 PRO A C 1
ATOM 656 O O . PRO A 1 88 ? -6.469 -21.844 8.992 1 96.56 88 PRO A O 1
ATOM 659 N N . LEU A 1 89 ? -8.688 -21.875 8.789 1 97.06 89 LEU A N 1
ATOM 660 C CA . LEU A 1 89 ? -8.68 -23.312 8.594 1 97.06 89 LEU A CA 1
ATOM 661 C C . LEU A 1 89 ? -7.973 -23.688 7.297 1 97.06 89 LEU A C 1
ATOM 663 O O . LEU A 1 89 ? -7.191 -24.641 7.262 1 97.06 89 LEU A O 1
ATOM 667 N N . ALA A 1 90 ? -8.258 -22.984 6.199 1 97.44 90 ALA A N 1
ATOM 668 C CA . ALA A 1 90 ? -7.582 -23.219 4.926 1 97.44 90 ALA A CA 1
ATOM 669 C C . ALA A 1 90 ? -6.09 -22.922 5.035 1 97.44 90 ALA A C 1
ATOM 671 O O . ALA A 1 90 ? -5.262 -23.625 4.457 1 97.44 90 ALA A O 1
ATOM 672 N N . LEU A 1 91 ? -5.777 -21.891 5.777 1 96.94 91 LEU A N 1
ATOM 673 C CA . LEU A 1 91 ? -4.383 -21.531 5.996 1 96.94 91 LEU A CA 1
ATOM 674 C C . LEU A 1 91 ? -3.641 -22.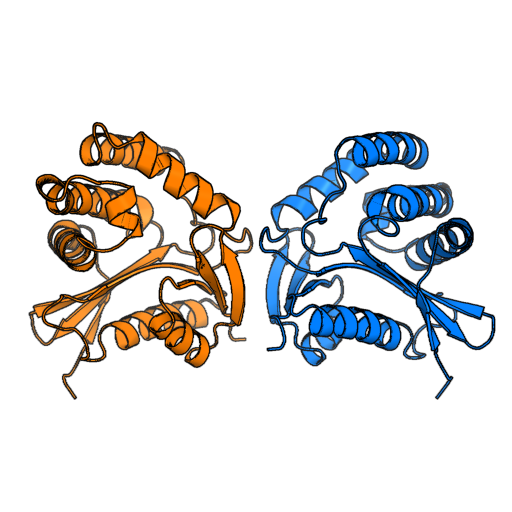641 6.73 1 96.94 91 LEU A C 1
ATOM 676 O O . LEU A 1 91 ? -2.5 -22.969 6.387 1 96.94 91 LEU A O 1
ATOM 680 N N . ALA A 1 92 ? -4.301 -23.203 7.719 1 97.69 92 ALA A N 1
ATOM 681 C CA . ALA A 1 92 ? -3.695 -24.297 8.477 1 97.69 92 ALA A CA 1
ATOM 682 C C . ALA A 1 92 ? -3.443 -25.5 7.586 1 97.69 92 ALA A C 1
ATOM 684 O O . ALA A 1 92 ? -2.387 -26.141 7.672 1 97.69 92 ALA A O 1
ATOM 685 N N . ARG A 1 93 ? -4.426 -25.828 6.75 1 97.81 93 ARG A N 1
ATOM 686 C CA . ARG A 1 93 ? -4.27 -26.953 5.82 1 97.81 93 ARG A CA 1
ATOM 687 C C . ARG A 1 93 ? -3.158 -26.672 4.816 1 97.81 93 ARG A C 1
ATOM 689 O O . ARG A 1 93 ? -2.354 -27.547 4.512 1 97.81 93 ARG A O 1
ATOM 696 N N . MET A 1 94 ? -3.166 -25.5 4.375 1 97.38 94 MET A N 1
ATOM 697 C CA . MET A 1 94 ? -2.113 -25.109 3.439 1 97.38 94 MET A CA 1
ATOM 698 C C . MET A 1 94 ? -0.74 -25.203 4.098 1 97.38 94 MET A C 1
ATOM 700 O O . MET A 1 94 ? 0.214 -25.688 3.488 1 97.38 94 MET A O 1
ATOM 704 N N . ALA A 1 95 ? -0.689 -24.75 5.301 1 96.94 95 ALA A N 1
ATOM 705 C CA . ALA A 1 95 ? 0.568 -24.75 6.047 1 96.94 95 ALA A CA 1
ATOM 706 C C . ALA A 1 95 ? 1.098 -26.172 6.207 1 96.94 95 ALA A C 1
ATOM 708 O O . ALA A 1 95 ? 2.303 -26.422 6.098 1 96.94 95 ALA A O 1
ATOM 709 N N . ARG A 1 96 ? 0.219 -27.047 6.5 1 97.88 96 ARG A N 1
ATOM 710 C CA . ARG A 1 96 ? 0.61 -28.453 6.648 1 97.88 96 ARG A CA 1
ATOM 711 C C . ARG A 1 96 ? 1.215 -28.984 5.355 1 97.88 96 ARG A C 1
ATOM 713 O O . ARG A 1 96 ? 2.283 -29.609 5.371 1 97.88 96 ARG A O 1
ATOM 720 N N . GLU A 1 97 ? 0.604 -28.766 4.234 1 98.19 97 GLU A N 1
ATOM 721 C CA . GLU A 1 97 ? 1.1 -29.234 2.945 1 98.19 97 GLU A CA 1
ATOM 722 C C . GLU A 1 97 ? 2.367 -28.5 2.533 1 98.19 97 GLU A C 1
ATOM 724 O O . GLU A 1 97 ? 3.268 -29.078 1.93 1 98.19 97 GLU A O 1
ATOM 729 N N . TYR A 1 98 ? 2.383 -27.25 2.881 1 97.38 98 TYR A N 1
ATOM 730 C CA . TYR A 1 98 ? 3.559 -26.422 2.619 1 97.38 98 TYR A CA 1
ATOM 731 C C . TYR A 1 98 ? 4.777 -26.969 3.361 1 97.38 98 TYR A C 1
ATOM 733 O O . TYR A 1 98 ? 5.863 -27.078 2.789 1 97.38 98 TYR A O 1
ATOM 741 N N . ALA A 1 99 ? 4.539 -27.281 4.578 1 98.12 99 ALA A N 1
ATOM 742 C CA . ALA A 1 99 ? 5.617 -27.828 5.395 1 98.12 99 ALA A CA 1
ATOM 743 C C . ALA A 1 99 ? 6.121 -29.156 4.812 1 98.12 99 ALA A C 1
ATOM 745 O O . ALA A 1 99 ? 7.332 -29.391 4.75 1 98.12 99 ALA A O 1
ATOM 746 N N . ALA A 1 100 ? 5.207 -29.953 4.426 1 98.25 100 ALA A N 1
ATOM 747 C CA . ALA A 1 100 ? 5.578 -31.234 3.809 1 98.25 100 ALA A CA 1
ATOM 748 C C . ALA A 1 100 ? 6.32 -31 2.496 1 98.25 100 ALA A C 1
ATOM 750 O O . ALA A 1 100 ? 7.262 -31.734 2.176 1 98.25 100 ALA A O 1
ATOM 751 N N . ALA A 1 101 ? 5.945 -30.031 1.723 1 98.44 101 ALA A N 1
ATOM 752 C CA . ALA A 1 101 ? 6.52 -29.734 0.414 1 98.44 101 ALA A CA 1
ATOM 753 C C . ALA A 1 101 ? 7.945 -29.203 0.549 1 98.44 101 ALA A C 1
ATOM 755 O O . ALA A 1 101 ? 8.852 -29.641 -0.159 1 98.44 101 ALA A O 1
ATOM 756 N N . LEU A 1 102 ? 8.148 -28.312 1.473 1 98.31 102 LEU A N 1
ATOM 757 C CA . LEU A 1 102 ? 9.406 -27.578 1.535 1 98.31 102 LEU A CA 1
ATOM 758 C C . LEU A 1 102 ? 10.398 -28.281 2.459 1 98.31 102 LEU A C 1
ATOM 760 O O . LEU A 1 102 ? 11.609 -28.094 2.324 1 98.31 102 LEU A O 1
ATOM 764 N N . GLY A 1 103 ? 9.906 -29.109 3.43 1 97.38 103 GLY A N 1
ATOM 765 C CA . GLY A 1 103 ? 10.781 -29.859 4.32 1 97.38 103 GLY A CA 1
ATOM 766 C C . GLY A 1 103 ? 11.781 -29 5.051 1 97.38 103 GLY A C 1
ATOM 767 O O . GLY A 1 103 ? 11.406 -28.047 5.738 1 97.38 103 GLY A O 1
ATOM 768 N N . PRO A 1 104 ? 13.07 -29.281 4.816 1 97.06 104 PRO A N 1
ATOM 769 C CA . PRO A 1 104 ? 14.117 -28.547 5.535 1 97.06 104 PRO A CA 1
ATOM 770 C C . PRO A 1 104 ? 14.195 -27.078 5.121 1 97.06 104 PRO A C 1
ATOM 772 O O . PRO A 1 104 ? 14.844 -26.281 5.797 1 97.06 104 PRO A O 1
ATOM 775 N N . HIS A 1 105 ? 13.531 -26.734 4.035 1 98.06 105 HIS A N 1
ATOM 776 C CA . HIS A 1 105 ? 13.633 -25.391 3.5 1 98.06 105 HIS A CA 1
ATOM 777 C C . HIS A 1 105 ? 12.43 -24.547 3.91 1 98.06 105 HIS A C 1
ATOM 779 O O . HIS A 1 105 ? 12.281 -23.406 3.459 1 98.06 105 HIS A O 1
ATOM 785 N N . LEU A 1 106 ? 11.617 -25.062 4.828 1 97.75 106 LEU A N 1
ATOM 786 C CA . LEU A 1 106 ? 10.359 -24.422 5.219 1 97.75 106 LEU A CA 1
ATOM 787 C C . LEU A 1 106 ? 10.609 -23 5.699 1 97.75 106 LEU A C 1
ATOM 789 O O . LEU A 1 106 ? 9.859 -22.078 5.348 1 97.75 106 LEU A O 1
ATOM 793 N N . TRP A 1 107 ? 11.688 -22.828 6.461 1 97.19 107 TRP A N 1
ATOM 794 C CA . TRP A 1 107 ? 11.953 -21.516 7.051 1 97.19 107 TRP A CA 1
ATOM 795 C C . TRP A 1 107 ? 12.25 -20.484 5.969 1 97.19 107 TRP A C 1
ATOM 797 O O . TRP A 1 107 ? 11.914 -19.312 6.117 1 97.19 107 TRP A O 1
ATOM 807 N N . ARG A 1 108 ? 12.852 -20.844 4.883 1 96.88 108 ARG A N 1
ATOM 808 C CA . ARG A 1 108 ? 13.133 -19.953 3.771 1 96.88 108 ARG A CA 1
ATOM 809 C C . ARG A 1 108 ? 11.844 -19.516 3.078 1 96.88 108 ARG A C 1
ATOM 811 O O . ARG A 1 108 ? 11.688 -18.344 2.713 1 96.88 108 ARG A O 1
ATOM 818 N N . GLY A 1 109 ? 10.992 -20.469 2.92 1 96.12 109 GLY A N 1
ATOM 819 C CA . GLY A 1 109 ? 9.68 -20.156 2.363 1 96.12 109 GLY A CA 1
ATOM 820 C C . GLY A 1 109 ? 8.883 -19.203 3.23 1 96.12 109 GLY A C 1
ATOM 821 O O . GLY A 1 109 ? 8.273 -18.25 2.725 1 96.12 109 GLY A O 1
ATOM 822 N N . LEU A 1 110 ? 8.914 -19.453 4.555 1 95 110 LEU A N 1
ATOM 823 C CA . LEU A 1 110 ? 8.195 -18.609 5.5 1 95 110 LEU A CA 1
ATOM 824 C C . LEU A 1 110 ? 8.773 -17.203 5.512 1 95 110 LEU A C 1
ATOM 826 O O . LEU A 1 110 ? 8.023 -16.219 5.555 1 95 110 LEU A O 1
ATOM 830 N N . ARG A 1 111 ? 10.055 -17.109 5.457 1 94.62 111 ARG A N 1
ATOM 831 C CA . ARG A 1 111 ? 10.719 -15.805 5.422 1 94.62 111 ARG A CA 1
ATOM 832 C C . ARG A 1 111 ? 10.352 -15.031 4.16 1 94.62 111 ARG A C 1
ATOM 834 O O . ARG A 1 111 ? 10.086 -13.828 4.211 1 94.62 111 ARG A O 1
ATOM 841 N N . ALA A 1 112 ? 10.328 -15.703 3.037 1 92.5 112 ALA A N 1
ATOM 842 C CA . ALA A 1 112 ? 9.938 -15.086 1.775 1 92.5 112 ALA A CA 1
ATOM 843 C C . ALA A 1 112 ? 8.508 -14.555 1.845 1 92.5 112 ALA A C 1
ATOM 845 O O . ALA A 1 112 ? 8.227 -13.445 1.381 1 92.5 112 ALA A O 1
ATOM 846 N N . GLU A 1 113 ? 7.672 -15.344 2.385 1 91.25 113 GLU A N 1
ATOM 847 C CA . GLU A 1 113 ? 6.281 -14.938 2.553 1 91.25 113 GLU A CA 1
ATOM 848 C C . GLU A 1 113 ? 6.164 -13.727 3.471 1 91.25 113 GLU A C 1
ATOM 850 O O . GLU A 1 113 ? 5.359 -12.82 3.221 1 91.25 113 GLU A O 1
ATOM 855 N N . GLN A 1 114 ? 6.91 -13.727 4.551 1 91.75 114 GLN A N 1
ATOM 856 C CA . GLN A 1 114 ? 6.895 -12.617 5.5 1 91.75 114 GLN A CA 1
ATOM 857 C C . GLN A 1 114 ? 7.332 -11.312 4.832 1 91.75 114 GLN A C 1
ATOM 859 O O . GLN A 1 114 ? 6.719 -10.266 5.043 1 91.75 114 GLN A O 1
ATOM 864 N N . VAL A 1 115 ? 8.32 -11.344 4.055 1 88.44 115 VAL A N 1
ATOM 865 C CA . VAL A 1 115 ? 8.82 -10.172 3.338 1 88.44 115 VAL A CA 1
ATOM 866 C C . VAL A 1 115 ? 7.766 -9.688 2.344 1 88.44 115 VAL A C 1
ATOM 868 O O . VAL A 1 115 ? 7.469 -8.492 2.277 1 88.44 115 VAL A O 1
ATOM 871 N N . ALA A 1 116 ? 7.203 -10.586 1.657 1 88.94 116 ALA A N 1
ATOM 872 C CA . ALA A 1 116 ? 6.16 -10.25 0.691 1 88.94 116 ALA A CA 1
ATOM 873 C C . ALA A 1 116 ? 4.969 -9.586 1.38 1 88.94 116 ALA A C 1
ATOM 875 O O . ALA A 1 116 ? 4.41 -8.617 0.867 1 88.94 116 ALA A O 1
ATOM 876 N N . GLN A 1 117 ? 4.668 -10.109 2.516 1 91.56 117 GLN A N 1
ATOM 877 C CA . GLN A 1 117 ? 3.512 -9.602 3.248 1 91.56 117 GLN A CA 1
ATOM 878 C C . GLN A 1 117 ? 3.768 -8.195 3.773 1 91.56 117 GLN A C 1
ATOM 880 O O . GLN A 1 117 ? 2.842 -7.387 3.879 1 91.56 117 GLN A O 1
ATOM 885 N N . ARG A 1 118 ? 4.98 -7.883 4.066 1 92.19 118 ARG A N 1
ATOM 886 C CA . ARG A 1 118 ? 5.328 -6.574 4.609 1 92.19 118 ARG A CA 1
ATOM 887 C C . ARG A 1 118 ? 4.953 -5.461 3.637 1 92.19 118 ARG A C 1
ATOM 889 O O . ARG A 1 118 ? 4.449 -4.414 4.047 1 92.19 118 ARG A O 1
ATOM 896 N N . TYR A 1 119 ? 5.148 -5.652 2.393 1 95.19 119 TYR A N 1
ATOM 897 C CA . TYR A 1 119 ? 4.969 -4.617 1.382 1 95.19 119 TYR A CA 1
ATOM 898 C C . TYR A 1 119 ? 3.613 -4.742 0.701 1 95.19 119 TYR A C 1
ATOM 900 O O . TYR A 1 119 ? 3.207 -3.861 -0.06 1 95.19 119 TYR A O 1
ATOM 908 N N . HIS A 1 120 ? 2.936 -5.836 1.01 1 96.31 120 HIS A N 1
ATOM 909 C CA . HIS A 1 120 ? 1.645 -6.082 0.378 1 96.31 120 HIS A CA 1
ATOM 910 C C . HIS A 1 120 ? 0.617 -5.039 0.803 1 96.31 120 HIS A C 1
ATOM 912 O O . HIS A 1 120 ? 0.401 -4.824 1.998 1 96.31 120 HIS A O 1
ATOM 918 N N . PRO A 1 121 ? 0.007 -4.387 -0.148 1 96 121 PRO A N 1
ATOM 919 C CA . PRO A 1 121 ? -1.006 -3.393 0.215 1 96 121 PRO A CA 1
ATOM 920 C C . PRO A 1 121 ? -2.207 -4.008 0.929 1 96 121 PRO A C 1
ATOM 922 O O . PRO A 1 121 ? -2.623 -5.121 0.598 1 96 121 PRO A O 1
ATOM 925 N N . HIS A 1 122 ? -2.826 -3.225 1.859 1 95.12 122 HIS A N 1
ATOM 926 C CA . HIS A 1 122 ? -3.953 -3.732 2.635 1 95.12 122 HIS A CA 1
ATOM 927 C C . HIS A 1 122 ? -5.281 -3.281 2.037 1 95.12 122 HIS A C 1
ATOM 929 O O . HIS A 1 122 ? -6.344 -3.725 2.473 1 95.12 122 HIS A O 1
ATOM 935 N N . TYR A 1 123 ? -5.254 -2.381 1.075 1 96.12 123 TYR A N 1
ATOM 936 C CA . TYR A 1 123 ? -6.477 -2.037 0.358 1 96.12 123 TYR A CA 1
ATOM 937 C C . TYR A 1 123 ? -7.031 -3.246 -0.389 1 96.12 123 TYR A C 1
ATOM 939 O O . TYR A 1 123 ? -6.27 -4.094 -0.86 1 96.12 123 TYR A O 1
ATOM 947 N N . LYS A 1 124 ? -8.375 -3.309 -0.525 1 95.62 124 LYS A N 1
ATOM 948 C CA . LYS A 1 124 ? -9.031 -4.379 -1.271 1 95.62 124 LYS A CA 1
ATOM 949 C C . LYS A 1 124 ? -8.586 -4.383 -2.73 1 95.62 124 LYS A C 1
ATOM 951 O O . LYS A 1 124 ? -8.617 -3.35 -3.4 1 95.62 124 LYS A O 1
ATOM 956 N N . HIS A 1 125 ? -8.164 -5.59 -3.23 1 97.88 125 HIS A N 1
ATOM 957 C CA . HIS A 1 125 ? -7.66 -5.684 -4.598 1 97.88 125 HIS A CA 1
ATOM 958 C C . HIS A 1 125 ? -7.57 -7.137 -5.055 1 97.88 125 HIS A C 1
ATOM 960 O O . HIS A 1 125 ? -7.613 -8.055 -4.234 1 97.88 125 HIS A O 1
ATOM 966 N N . TRP A 1 126 ? -7.512 -7.34 -6.379 1 98.5 126 TRP A N 1
ATOM 967 C CA . TRP A 1 126 ? -7.031 -8.602 -6.934 1 98.5 126 TRP A CA 1
ATOM 968 C C . TRP A 1 126 ? -5.508 -8.672 -6.875 1 98.5 126 TRP A C 1
ATOM 970 O O . TRP A 1 126 ? -4.82 -7.691 -7.172 1 98.5 126 TRP A O 1
ATOM 980 N N . TYR A 1 127 ? -4.996 -9.812 -6.496 1 98.62 127 TYR A N 1
ATOM 981 C CA . TYR A 1 127 ? -3.551 -9.992 -6.379 1 98.62 127 TYR A CA 1
ATOM 982 C C . TYR A 1 127 ? -3.061 -11.086 -7.316 1 98.62 127 TYR A C 1
ATOM 984 O O . TYR A 1 127 ? -3.449 -12.25 -7.176 1 98.62 127 TYR A O 1
ATOM 992 N N . LEU A 1 128 ? -2.236 -10.68 -8.289 1 98.44 128 LEU A N 1
ATOM 993 C CA . LEU A 1 128 ? -1.551 -11.68 -9.102 1 98.44 128 LEU A CA 1
ATOM 994 C C . LEU A 1 128 ? -0.338 -12.242 -8.359 1 98.44 128 LEU A C 1
ATOM 996 O O . LEU A 1 128 ? 0.686 -11.562 -8.242 1 98.44 128 LEU A O 1
ATOM 1000 N N . TYR A 1 129 ? -0.453 -13.492 -7.957 1 97.38 129 TYR A N 1
ATOM 1001 C CA . TYR A 1 129 ? 0.625 -14.141 -7.223 1 97.38 129 TYR A CA 1
ATOM 1002 C C . TYR A 1 129 ? 1.706 -14.648 -8.172 1 97.38 129 TYR A C 1
ATOM 1004 O O . TYR A 1 129 ? 2.887 -14.336 -7.996 1 97.38 129 TYR A O 1
ATOM 1012 N N . VAL A 1 130 ? 1.251 -15.344 -9.164 1 97.06 130 VAL A N 1
ATOM 1013 C CA . VAL A 1 130 ? 2.191 -15.891 -10.133 1 97.06 130 VAL A CA 1
ATOM 1014 C C . VAL A 1 130 ? 1.536 -15.953 -11.508 1 97.06 130 VAL A C 1
ATOM 1016 O O . VAL A 1 130 ? 0.314 -16.078 -11.617 1 97.06 130 VAL A O 1
ATOM 1019 N N . ILE A 1 131 ? 2.357 -15.836 -12.492 1 96.62 131 ILE A N 1
ATOM 1020 C CA . ILE A 1 131 ? 2.021 -16.047 -13.898 1 96.62 131 ILE A CA 1
ATOM 1021 C C . ILE A 1 131 ? 3.203 -16.703 -14.617 1 96.62 131 ILE A C 1
ATOM 1023 O O . ILE A 1 131 ? 4.324 -16.188 -14.562 1 96.62 131 ILE A O 1
ATOM 1027 N N . GLY A 1 132 ? 2.934 -17.859 -15.086 1 94.69 132 GLY A N 1
ATOM 1028 C CA . GLY A 1 132 ? 4.004 -18.594 -15.742 1 94.69 132 GLY A CA 1
ATOM 1029 C C . GLY A 1 132 ? 3.559 -19.312 -17 1 94.69 132 GLY A C 1
ATOM 1030 O O . GLY A 1 132 ? 2.408 -19.734 -17.109 1 94.69 132 GLY A O 1
ATOM 1031 N N . ALA A 1 133 ? 4.453 -19.344 -17.938 1 94.56 133 ALA A N 1
ATOM 1032 C CA . ALA A 1 133 ? 4.254 -20.094 -19.172 1 94.56 133 ALA A CA 1
ATOM 1033 C C . ALA A 1 133 ? 5.238 -21.266 -19.281 1 94.56 133 ALA A C 1
ATOM 1035 O O . ALA A 1 133 ? 6.332 -21.203 -18.719 1 94.56 133 ALA A O 1
ATOM 1036 N N . SER A 1 134 ? 4.738 -22.266 -19.969 1 92.19 134 SER A N 1
ATOM 1037 C CA . SER A 1 134 ? 5.648 -23.375 -20.25 1 92.19 134 SER A CA 1
ATOM 1038 C C . SER A 1 134 ? 6.898 -22.875 -20.969 1 92.19 134 SER A C 1
ATOM 1040 O O . SER A 1 134 ? 6.82 -22.016 -21.844 1 92.19 134 SER A O 1
ATOM 1042 N N . PRO A 1 135 ? 8.016 -23.391 -20.594 1 85.75 135 PRO A N 1
ATOM 1043 C CA . PRO A 1 135 ? 9.258 -22.969 -21.234 1 85.75 135 PRO A CA 1
ATOM 1044 C C . PRO A 1 135 ? 9.203 -23.109 -22.766 1 85.75 135 PRO A C 1
ATOM 1046 O O . PRO A 1 135 ? 9.836 -22.328 -23.484 1 85.75 135 PRO A O 1
ATOM 1049 N N . ALA A 1 136 ? 8.398 -24.016 -23.203 1 83.88 136 ALA A N 1
ATOM 1050 C CA . ALA A 1 136 ? 8.297 -24.281 -24.641 1 83.88 136 ALA A CA 1
ATOM 1051 C C . ALA A 1 136 ? 7.383 -23.266 -25.328 1 83.88 136 ALA A C 1
ATOM 1053 O O . ALA A 1 136 ? 7.344 -23.188 -26.562 1 83.88 136 ALA A O 1
ATOM 1054 N N . SER A 1 137 ? 6.758 -22.516 -24.531 1 80.38 137 SER A N 1
ATOM 1055 C CA . SER A 1 137 ? 5.746 -21.625 -25.094 1 80.38 137 SER A CA 1
ATOM 1056 C C . SER A 1 137 ? 6.094 -20.156 -24.859 1 80.38 137 SER A C 1
ATOM 1058 O O . SER A 1 137 ? 5.23 -19.281 -24.969 1 80.38 137 SER A O 1
ATOM 1060 N N . GLN A 1 138 ? 7.348 -19.953 -24.562 1 73.62 138 GLN A N 1
ATOM 1061 C CA . GLN A 1 138 ? 7.742 -18.578 -24.297 1 73.62 138 GLN A CA 1
ATOM 1062 C C . GLN A 1 138 ? 7.719 -17.734 -25.578 1 73.62 138 GLN A C 1
ATOM 1064 O O . GLN A 1 138 ? 8.102 -18.219 -26.641 1 73.62 138 GLN A O 1
ATOM 1069 N N . GLY A 1 139 ? 7.121 -16.531 -25.516 1 75.56 139 GLY A N 1
ATOM 1070 C CA . GLY A 1 139 ? 7.098 -15.602 -26.641 1 75.56 139 GLY A CA 1
ATOM 1071 C C . GLY A 1 139 ? 5.852 -15.734 -27.5 1 75.56 139 GLY A C 1
ATOM 1072 O O . GLY A 1 139 ? 5.758 -15.133 -28.562 1 75.56 139 GLY A O 1
ATOM 1073 N N . ARG A 1 140 ? 4.855 -16.484 -27.062 1 82.94 140 ARG A N 1
ATOM 1074 C CA . ARG A 1 140 ? 3.648 -16.734 -27.844 1 82.94 140 ARG A CA 1
ATOM 1075 C C . ARG A 1 140 ? 2.492 -15.875 -27.359 1 82.94 140 ARG A C 1
ATOM 1077 O O . ARG A 1 140 ? 1.342 -16.094 -27.75 1 82.94 140 ARG A O 1
ATOM 1084 N N . GLY A 1 141 ? 2.758 -15 -26.453 1 89.38 141 GLY A N 1
ATOM 1085 C CA . GLY A 1 141 ? 1.711 -14.125 -25.953 1 89.38 141 GLY A CA 1
ATOM 1086 C C . GLY A 1 141 ? 0.896 -14.75 -24.828 1 89.38 141 GLY A C 1
ATOM 1087 O O . GLY A 1 141 ? -0.195 -14.273 -24.516 1 89.38 141 GLY A O 1
ATOM 1088 N N . VAL A 1 142 ? 1.331 -15.852 -24.297 1 92.69 142 VAL A N 1
ATOM 1089 C CA . VAL A 1 142 ? 0.638 -16.594 -23.25 1 92.69 142 VAL A CA 1
ATOM 1090 C C . VAL A 1 142 ? 0.472 -15.711 -22.016 1 92.69 1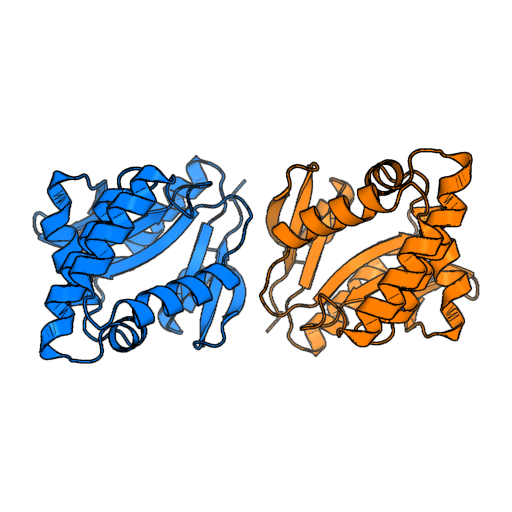42 VAL A C 1
ATOM 1092 O O . VAL A 1 142 ? -0.632 -15.578 -21.484 1 92.69 142 VAL A O 1
ATOM 1095 N N . GLY A 1 143 ? 1.549 -15.086 -21.594 1 92.62 143 GLY A N 1
ATOM 1096 C CA . GLY A 1 143 ? 1.506 -14.211 -20.422 1 92.62 143 GLY A CA 1
ATOM 1097 C C . GLY A 1 143 ? 0.512 -13.078 -20.562 1 92.62 143 GLY A C 1
ATOM 1098 O O . GLY A 1 143 ? -0.255 -12.797 -19.641 1 92.62 143 GLY A O 1
ATOM 1099 N N . ARG A 1 144 ? 0.497 -12.484 -21.688 1 92.75 144 ARG A N 1
ATOM 1100 C CA . ARG A 1 144 ? -0.411 -11.367 -21.938 1 92.75 144 ARG A CA 1
ATOM 1101 C C . ARG A 1 144 ? -1.865 -11.828 -21.891 1 92.75 144 ARG A C 1
ATOM 1103 O O . ARG A 1 144 ? -2.715 -11.148 -21.312 1 92.75 144 ARG A O 1
ATOM 1110 N N . ALA A 1 145 ? -2.16 -12.945 -22.547 1 94.88 145 ALA A N 1
ATOM 1111 C CA . ALA A 1 145 ? -3.521 -13.469 -22.562 1 94.88 145 ALA A CA 1
ATOM 1112 C C . ALA A 1 145 ? -4.012 -13.742 -21.141 1 94.88 145 ALA A C 1
ATOM 1114 O O . ALA A 1 145 ? -5.152 -13.414 -20.797 1 94.88 145 ALA A O 1
ATOM 1115 N N . LEU A 1 146 ? -3.156 -14.328 -20.375 1 96.75 146 LEU A N 1
ATOM 1116 C CA . LEU A 1 146 ? -3.49 -14.625 -19 1 96.75 146 LEU A CA 1
ATOM 1117 C C . LEU A 1 146 ? -3.707 -13.344 -18.203 1 96.75 146 LEU A C 1
ATOM 1119 O O . LEU A 1 146 ? -4.672 -13.234 -17.438 1 96.75 146 LEU A O 1
ATOM 1123 N N . LEU A 1 147 ? -2.789 -12.438 -18.375 1 96.81 147 LEU A N 1
ATOM 1124 C CA . LEU A 1 147 ? -2.877 -11.172 -17.656 1 96.81 147 LEU A CA 1
ATOM 1125 C C . LEU A 1 147 ? -4.156 -10.422 -18.016 1 96.81 147 LEU A C 1
ATOM 1127 O O . LEU A 1 147 ? -4.855 -9.914 -17.141 1 96.81 147 LEU A O 1
ATOM 1131 N N . GLU A 1 148 ? -4.484 -10.344 -19.234 1 96.69 148 GLU A N 1
ATOM 1132 C CA . GLU A 1 148 ? -5.676 -9.641 -19.703 1 96.69 148 GLU A CA 1
ATOM 1133 C C . GLU A 1 148 ? -6.945 -10.273 -19.141 1 96.69 148 GLU A C 1
ATOM 1135 O O . GLU A 1 148 ? -7.902 -9.57 -18.812 1 96.69 148 GLU A O 1
ATOM 1140 N N . ARG A 1 149 ? -6.965 -11.578 -19.078 1 97.5 149 ARG A N 1
ATOM 1141 C CA . ARG A 1 149 ? -8.102 -12.258 -18.469 1 97.5 149 ARG A CA 1
ATOM 1142 C C . ARG A 1 149 ? -8.273 -11.836 -17.016 1 97.5 149 ARG A C 1
ATOM 1144 O O . ARG A 1 149 ? -9.383 -11.523 -16.578 1 97.5 149 ARG A O 1
ATOM 1151 N N . GLY A 1 150 ? -7.172 -11.883 -16.266 1 98.12 150 GLY A N 1
ATOM 1152 C CA . GLY A 1 150 ? -7.215 -11.445 -14.875 1 98.12 150 GLY A CA 1
ATOM 1153 C C . GLY A 1 150 ? -7.633 -10 -14.719 1 98.12 150 GLY A C 1
ATOM 1154 O O . GLY A 1 150 ? -8.438 -9.672 -13.844 1 98.12 150 GLY A O 1
ATOM 1155 N N . LEU A 1 151 ? -7.172 -9.164 -15.57 1 98.06 151 LEU A N 1
ATOM 1156 C CA . LEU A 1 151 ? -7.484 -7.738 -15.484 1 98.06 151 LEU A CA 1
ATOM 1157 C C . LEU A 1 151 ? -8.93 -7.477 -15.898 1 98.06 151 LEU A C 1
ATOM 1159 O O . LEU A 1 151 ? -9.578 -6.574 -15.359 1 98.06 151 LEU A O 1
ATOM 1163 N N . SER A 1 152 ? -9.383 -8.258 -16.844 1 97.75 152 SER A N 1
ATOM 1164 C CA . SER A 1 152 ? -10.805 -8.164 -17.188 1 97.75 152 SER A CA 1
ATOM 1165 C C . SER A 1 152 ? -11.68 -8.484 -15.977 1 97.75 152 SER A C 1
ATOM 1167 O O . SER A 1 152 ? -12.688 -7.816 -15.734 1 97.75 152 SER A O 1
ATOM 1169 N N . ARG A 1 153 ? -11.359 -9.461 -15.234 1 97.5 153 ARG A N 1
ATOM 1170 C CA . ARG A 1 153 ? -12.078 -9.82 -14.016 1 97.5 153 ARG A CA 1
ATOM 1171 C C . ARG A 1 153 ? -12.039 -8.672 -13.008 1 97.5 153 ARG A C 1
ATOM 1173 O O . ARG A 1 153 ? -13.062 -8.352 -12.398 1 97.5 153 ARG A O 1
ATOM 1180 N N . ALA A 1 154 ? -10.867 -8.133 -12.828 1 97.62 154 ALA A N 1
ATOM 1181 C CA . ALA A 1 154 ? -10.727 -6.996 -11.922 1 97.62 154 ALA A CA 1
ATOM 1182 C C . ALA A 1 154 ? -11.617 -5.836 -12.352 1 97.62 154 ALA A C 1
ATOM 1184 O O . ALA A 1 154 ? -12.281 -5.211 -11.516 1 97.62 154 ALA A O 1
ATOM 1185 N N . ASP A 1 155 ? -11.641 -5.57 -13.648 1 97.56 155 ASP A N 1
ATOM 1186 C CA . ASP A 1 155 ? -12.469 -4.492 -14.188 1 97.56 155 ASP A CA 1
ATOM 1187 C C . ASP A 1 155 ? -13.953 -4.773 -13.961 1 97.56 155 ASP A C 1
ATOM 1189 O O . ASP A 1 155 ? -14.719 -3.869 -13.641 1 97.56 155 ASP A O 1
ATOM 1193 N N . GLU A 1 156 ? -14.328 -5.984 -14.156 1 96.88 156 GLU A N 1
ATOM 1194 C CA . GLU A 1 156 ? -15.719 -6.391 -13.992 1 96.88 156 GLU A CA 1
ATOM 1195 C C . GLU A 1 156 ? -16.203 -6.176 -12.562 1 96.88 156 GLU A C 1
ATOM 1197 O O . GLU A 1 156 ? -17.328 -5.758 -12.336 1 96.88 156 GLU A O 1
ATOM 1202 N N . THR A 1 157 ? -15.359 -6.5 -11.602 1 95.94 157 THR A N 1
ATOM 1203 C CA . THR A 1 157 ? -15.742 -6.371 -10.203 1 95.94 157 THR A CA 1
ATOM 1204 C C . THR A 1 157 ? -15.469 -4.957 -9.695 1 95.94 157 THR A C 1
ATOM 1206 O O . THR A 1 157 ? -15.828 -4.617 -8.562 1 95.94 157 THR A O 1
ATOM 1209 N N . GLY A 1 158 ? -14.789 -4.129 -10.531 1 96.25 158 GLY A N 1
ATOM 1210 C CA . GLY A 1 158 ? -14.484 -2.766 -10.133 1 96.25 158 GLY A CA 1
ATOM 1211 C C . GLY A 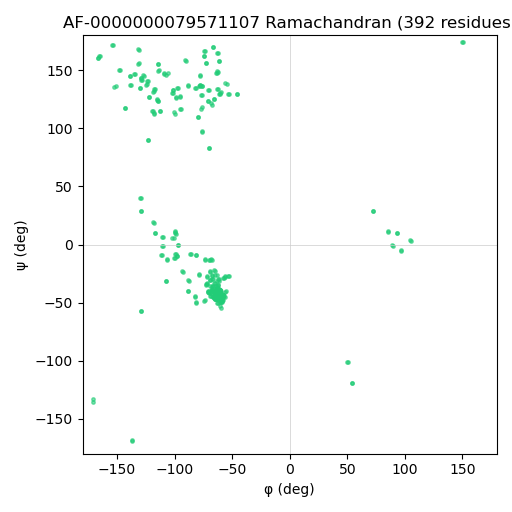1 158 ? -13.398 -2.682 -9.078 1 96.25 158 GLY A C 1
ATOM 1212 O O . GLY A 1 158 ? -13.438 -1.807 -8.211 1 96.25 158 GLY A O 1
ATOM 1213 N N . ASP A 1 159 ? -12.484 -3.613 -9.023 1 97.5 159 ASP A N 1
ATOM 1214 C CA . ASP A 1 159 ? -11.422 -3.67 -8.023 1 97.5 159 ASP A CA 1
ATOM 1215 C C . ASP A 1 159 ? -10.062 -3.344 -8.656 1 97.5 159 ASP A C 1
ATOM 1217 O O . ASP A 1 159 ? -9.844 -3.605 -9.836 1 97.5 159 ASP A O 1
ATOM 1221 N N . PRO A 1 160 ? -9.195 -2.709 -7.859 1 98.25 160 PRO A N 1
ATOM 1222 C CA . PRO A 1 160 ? -7.801 -2.58 -8.297 1 98.25 160 PRO A CA 1
ATOM 1223 C C . PRO A 1 160 ? -7.074 -3.922 -8.359 1 98.25 160 PRO A C 1
ATOM 1225 O O . PRO A 1 160 ? -7.648 -4.953 -8.008 1 98.25 160 PRO A O 1
ATOM 1228 N N . ALA A 1 161 ? -5.93 -3.875 -8.922 1 98.56 161 ALA A N 1
ATOM 1229 C CA . ALA A 1 161 ? -5.07 -5.055 -8.984 1 98.56 161 ALA A CA 1
ATOM 1230 C C . ALA A 1 161 ? -3.662 -4.73 -8.492 1 98.56 161 ALA A C 1
ATOM 1232 O O . ALA A 1 161 ? -3.18 -3.609 -8.664 1 98.56 161 ALA A O 1
ATOM 1233 N N . TYR A 1 162 ? -3.055 -5.652 -7.809 1 98.62 162 TYR A N 1
ATOM 1234 C CA . TYR A 1 162 ? -1.677 -5.57 -7.336 1 98.62 162 TYR A CA 1
ATOM 1235 C C . TYR A 1 162 ? -0.855 -6.75 -7.844 1 98.62 162 TYR A C 1
ATOM 1237 O O . TYR A 1 162 ? -1.36 -7.871 -7.941 1 98.62 162 TYR A O 1
ATOM 1245 N N . LEU A 1 163 ? 0.383 -6.508 -8.211 1 98.25 163 LEU A N 1
ATOM 1246 C CA . LEU A 1 163 ? 1.332 -7.555 -8.578 1 98.25 163 LEU A CA 1
ATOM 1247 C C . LEU A 1 163 ? 2.766 -7.094 -8.336 1 98.25 163 LEU A C 1
ATOM 1249 O O . LEU A 1 163 ? 2.998 -5.953 -7.93 1 98.25 163 LEU A O 1
ATOM 1253 N N . GLU A 1 164 ? 3.668 -8 -8.469 1 96.44 164 GLU A N 1
ATOM 1254 C CA . GLU A 1 164 ? 5.098 -7.754 -8.328 1 96.44 164 GLU A CA 1
ATOM 1255 C C . GLU A 1 164 ? 5.855 -8.156 -9.594 1 96.44 164 GLU A C 1
ATOM 1257 O O . GLU A 1 164 ? 5.66 -9.25 -10.117 1 96.44 164 GLU A O 1
ATOM 1262 N N . ALA A 1 165 ? 6.625 -7.258 -10.102 1 95.19 165 ALA A N 1
ATOM 1263 C CA . ALA A 1 165 ? 7.461 -7.523 -11.273 1 95.19 165 ALA A CA 1
ATOM 1264 C C . ALA A 1 165 ? 8.898 -7.84 -10.859 1 95.19 165 ALA A C 1
ATOM 1266 O O . ALA A 1 165 ? 9.531 -7.062 -10.141 1 95.19 165 ALA A O 1
ATOM 1267 N N . THR A 1 166 ? 9.391 -8.953 -11.328 1 89.88 166 THR A N 1
ATOM 1268 C CA . THR A 1 166 ? 10.742 -9.352 -10.969 1 89.88 166 THR A CA 1
ATOM 1269 C C . THR A 1 166 ? 11.719 -9.016 -12.094 1 89.88 166 THR A C 1
ATOM 1271 O O . THR A 1 166 ? 12.938 -9.102 -11.914 1 89.88 166 THR A O 1
ATOM 1274 N N . THR A 1 167 ? 11.164 -8.648 -13.312 1 89.62 167 THR A N 1
ATOM 1275 C CA . THR A 1 167 ? 12.016 -8.297 -14.438 1 89.62 167 THR A CA 1
ATOM 1276 C C . THR A 1 167 ? 11.562 -6.988 -15.078 1 89.62 167 THR A C 1
ATOM 1278 O O . THR A 1 167 ? 10.383 -6.641 -15.008 1 89.62 167 THR A O 1
ATOM 1281 N N . PRO A 1 168 ? 12.523 -6.312 -15.75 1 92.12 168 PRO A N 1
ATOM 1282 C CA . PRO A 1 168 ? 12.141 -5.09 -16.453 1 92.12 168 PRO A CA 1
ATOM 1283 C C . PRO A 1 168 ? 11.109 -5.34 -17.562 1 92.12 168 PRO A C 1
ATOM 1285 O O . PRO A 1 168 ? 10.25 -4.496 -17.812 1 92.12 168 PRO A O 1
ATOM 1288 N N . ARG A 1 169 ? 11.258 -6.453 -18.172 1 89.5 169 ARG A N 1
ATOM 1289 C CA . ARG A 1 169 ? 10.336 -6.793 -19.25 1 89.5 169 ARG A CA 1
ATOM 1290 C C . ARG A 1 169 ? 8.906 -6.945 -18.719 1 89.5 169 ARG A C 1
ATOM 1292 O O . ARG A 1 169 ? 7.965 -6.418 -19.312 1 89.5 169 ARG A O 1
ATOM 1299 N N . SER A 1 170 ? 8.766 -7.637 -17.641 1 91.62 170 SER A N 1
ATOM 1300 C CA . SER A 1 170 ? 7.438 -7.789 -17.047 1 91.62 170 SER A CA 1
ATOM 1301 C C . SER A 1 170 ? 6.883 -6.449 -16.578 1 91.62 170 SER A C 1
ATOM 1303 O O . SER A 1 170 ? 5.703 -6.16 -16.781 1 91.62 170 SER A O 1
ATOM 1305 N N . ALA A 1 171 ? 7.77 -5.637 -15.961 1 95.62 171 ALA A N 1
ATOM 1306 C CA . ALA A 1 171 ? 7.34 -4.32 -15.5 1 95.62 171 ALA A CA 1
ATOM 1307 C C . ALA A 1 171 ? 6.805 -3.48 -16.656 1 95.62 171 ALA A C 1
ATOM 1309 O O . ALA A 1 171 ? 5.766 -2.826 -16.531 1 95.62 171 ALA A O 1
ATOM 1310 N N . ALA A 1 172 ? 7.52 -3.486 -17.734 1 95.06 172 ALA A N 1
ATOM 1311 C CA . ALA A 1 172 ? 7.102 -2.729 -18.906 1 95.06 172 ALA A CA 1
ATOM 1312 C C . ALA A 1 172 ? 5.742 -3.203 -19.422 1 95.06 172 ALA A C 1
ATOM 1314 O O . ALA A 1 172 ? 4.891 -2.389 -19.781 1 95.06 172 ALA A O 1
ATOM 1315 N N . LEU A 1 173 ? 5.59 -4.461 -19.484 1 92.94 173 LEU A N 1
ATOM 1316 C CA . LEU A 1 173 ? 4.312 -5.031 -19.906 1 92.94 173 LEU A CA 1
ATOM 1317 C C . LEU A 1 173 ? 3.186 -4.57 -18.984 1 92.94 173 LEU A C 1
ATOM 1319 O O . LEU A 1 173 ? 2.123 -4.164 -19.453 1 92.94 173 LEU A O 1
ATOM 1323 N N . TYR A 1 174 ? 3.396 -4.672 -17.672 1 97.25 174 TYR A N 1
ATOM 1324 C CA . TYR A 1 174 ? 2.371 -4.305 -16.688 1 97.25 174 TYR A CA 1
ATOM 1325 C C . TYR A 1 174 ? 2.025 -2.824 -16.797 1 97.25 174 TYR A C 1
ATOM 1327 O O . TYR A 1 174 ? 0.858 -2.443 -16.688 1 97.25 174 TYR A O 1
ATOM 1335 N N . ARG A 1 175 ? 3.057 -1.976 -17.031 1 96.81 175 ARG A N 1
ATOM 1336 C CA . ARG A 1 175 ? 2.811 -0.548 -17.203 1 96.81 175 ARG A CA 1
ATOM 1337 C C . ARG A 1 175 ? 1.902 -0.297 -18.406 1 96.81 175 ARG A C 1
ATOM 1339 O O . ARG A 1 175 ? 1 0.54 -18.344 1 96.81 175 ARG A O 1
ATOM 1346 N N . ARG A 1 176 ? 2.102 -1.035 -19.453 1 95.75 176 ARG A N 1
ATOM 1347 C CA . ARG A 1 176 ? 1.282 -0.895 -20.656 1 95.75 176 ARG A CA 1
ATOM 1348 C C . ARG A 1 176 ? -0.166 -1.283 -20.375 1 95.75 176 ARG A C 1
ATOM 1350 O O . ARG A 1 176 ? -1.07 -0.898 -21.125 1 95.75 176 ARG A O 1
ATOM 1357 N N . LEU A 1 177 ? -0.319 -2.047 -19.375 1 96.06 177 LEU A N 1
ATOM 1358 C CA . LEU A 1 177 ? -1.655 -2.531 -19.047 1 96.06 177 LEU A CA 1
ATOM 1359 C C . LEU A 1 177 ? -2.266 -1.715 -17.906 1 96.06 177 LEU A C 1
ATOM 1361 O O . LEU A 1 177 ? -3.248 -2.137 -17.297 1 96.06 177 LEU A O 1
ATOM 1365 N N . GLY A 1 178 ? -1.678 -0.58 -17.516 1 96.19 178 GLY A N 1
ATOM 1366 C CA . GLY A 1 178 ? -2.307 0.381 -16.625 1 96.19 178 GLY A CA 1
ATOM 1367 C C . GLY A 1 178 ? -1.756 0.336 -15.219 1 96.19 178 GLY A C 1
ATOM 1368 O O . GLY A 1 178 ? -2.244 1.04 -14.336 1 96.19 178 GLY A O 1
ATOM 1369 N N . PHE A 1 179 ? -0.708 -0.527 -15.023 1 98.19 179 PHE A N 1
ATOM 1370 C CA . PHE A 1 179 ? -0.1 -0.563 -13.695 1 98.19 179 PHE A CA 1
ATOM 1371 C C . PHE A 1 179 ? 0.833 0.625 -13.5 1 98.19 179 PHE A C 1
ATOM 1373 O O . PHE A 1 179 ? 1.528 1.039 -14.43 1 98.19 179 PHE A O 1
ATOM 1380 N N . VAL A 1 180 ? 0.866 1.118 -12.258 1 98.12 180 VAL A N 1
ATOM 1381 C CA . VAL A 1 180 ? 1.821 2.145 -11.852 1 98.12 180 VAL A CA 1
ATOM 1382 C C . VAL A 1 180 ? 2.779 1.576 -10.812 1 98.12 180 VAL A C 1
ATOM 1384 O O . VAL A 1 180 ? 2.438 0.635 -10.094 1 98.12 180 VAL A O 1
ATOM 1387 N N . ASP A 1 181 ? 3.947 2.184 -10.742 1 98.12 181 ASP A N 1
ATOM 1388 C CA . ASP A 1 181 ? 4.969 1.722 -9.805 1 98.12 181 ASP A CA 1
ATOM 1389 C C . ASP A 1 181 ? 4.648 2.166 -8.383 1 98.12 181 ASP A C 1
ATOM 1391 O O . ASP A 1 181 ? 4.367 3.342 -8.141 1 98.12 181 ASP A O 1
ATOM 1395 N N . LEU A 1 182 ? 4.66 1.217 -7.477 1 98 182 LEU A N 1
ATOM 1396 C CA . LEU A 1 182 ? 4.605 1.561 -6.059 1 98 182 LEU A CA 1
ATOM 1397 C C . LEU A 1 182 ? 6.004 1.79 -5.5 1 98 182 LEU A C 1
ATOM 1399 O O . LEU A 1 182 ? 6.223 2.734 -4.738 1 98 182 LEU A O 1
ATOM 1403 N N . GLY A 1 183 ? 6.926 0.949 -5.945 1 95.75 183 GLY A N 1
ATOM 1404 C CA . GLY A 1 183 ? 8.305 1.003 -5.488 1 95.75 183 GLY A CA 1
ATOM 1405 C C . GLY A 1 183 ? 8.984 -0.351 -5.488 1 95.75 183 GLY A C 1
ATOM 1406 O O . GLY A 1 183 ? 8.359 -1.369 -5.781 1 95.75 183 GLY A O 1
ATOM 1407 N N . THR A 1 184 ? 10.297 -0.339 -5.188 1 93.88 184 THR A N 1
ATOM 1408 C CA . THR A 1 184 ? 11.086 -1.561 -5.215 1 93.88 184 THR A CA 1
ATOM 1409 C C . THR A 1 184 ? 11.32 -2.09 -3.799 1 93.88 184 THR A C 1
ATOM 1411 O O . THR A 1 184 ? 11.641 -1.324 -2.891 1 93.88 184 THR A O 1
ATOM 1414 N N . GLN A 1 185 ? 11.039 -3.4 -3.65 1 93.31 185 GLN A N 1
ATOM 1415 C CA . GLN A 1 185 ? 11.344 -4.105 -2.408 1 93.31 185 GLN A CA 1
ATOM 1416 C C . GLN A 1 185 ? 12.836 -4.375 -2.275 1 93.31 185 GLN A C 1
ATOM 1418 O O . GLN A 1 185 ? 13.578 -4.273 -3.252 1 93.31 185 GLN A O 1
ATOM 1423 N N . PRO A 1 186 ? 13.273 -4.676 -1.027 1 88.75 186 PRO A N 1
ATOM 1424 C CA . PRO A 1 186 ? 14.695 -4.973 -0.842 1 88.75 186 PRO A CA 1
ATOM 1425 C C . PRO A 1 186 ? 15.18 -6.117 -1.731 1 88.75 186 PRO A C 1
ATOM 1427 O O . PRO A 1 186 ? 16.344 -6.141 -2.133 1 88.75 186 PRO A O 1
ATOM 1430 N N . SER A 1 187 ? 14.305 -7.043 -2.109 1 87.19 187 SER A N 1
ATOM 1431 C CA . SER A 1 187 ? 14.633 -8.172 -2.973 1 87.19 187 SER A CA 1
ATOM 1432 C C . SER A 1 187 ? 14.914 -7.715 -4.398 1 87.19 187 SER A C 1
ATOM 1434 O O . SER A 1 187 ? 15.438 -8.484 -5.211 1 87.19 187 SER A O 1
ATOM 1436 N N . GLY A 1 188 ? 14.57 -6.473 -4.707 1 90.94 188 GLY A N 1
ATOM 1437 C CA . GLY A 1 188 ? 14.695 -5.973 -6.066 1 90.94 188 GLY A CA 1
ATOM 1438 C C . GLY A 1 188 ? 13.406 -6.055 -6.859 1 90.94 188 GLY A C 1
ATOM 1439 O O . GLY A 1 188 ? 13.328 -5.562 -7.984 1 90.94 188 GLY A O 1
ATOM 1440 N N . THR A 1 189 ? 12.438 -6.617 -6.27 1 92.94 189 THR A N 1
ATOM 1441 C CA . THR A 1 189 ? 11.148 -6.805 -6.922 1 92.94 189 THR A CA 1
ATOM 1442 C C . THR A 1 189 ? 10.344 -5.512 -6.902 1 92.94 189 THR A C 1
ATOM 1444 O O . THR A 1 189 ? 10.289 -4.82 -5.883 1 92.94 189 THR A O 1
ATOM 1447 N N . LEU A 1 190 ? 9.719 -5.184 -8.023 1 96.25 190 LEU A N 1
ATOM 1448 C CA . LEU A 1 190 ? 8.938 -3.959 -8.141 1 96.25 190 LEU A CA 1
ATOM 1449 C C . LEU A 1 190 ? 7.461 -4.227 -7.871 1 96.25 190 LEU A C 1
ATOM 1451 O O . LEU A 1 190 ? 6.828 -5.012 -8.578 1 96.25 190 LEU A O 1
ATOM 1455 N N . GLY A 1 191 ? 6.914 -3.617 -6.805 1 97.81 191 GLY A N 1
ATOM 1456 C CA . GLY A 1 191 ? 5.477 -3.654 -6.602 1 97.81 191 GLY A CA 1
ATOM 1457 C C . GLY A 1 191 ? 4.719 -2.709 -7.516 1 97.81 191 GLY A C 1
ATOM 1458 O O . GLY A 1 191 ? 5.164 -1.587 -7.762 1 97.81 191 GLY A O 1
ATOM 1459 N N . MET A 1 192 ? 3.602 -3.186 -8.094 1 98.62 192 MET A N 1
ATOM 1460 C CA . MET A 1 192 ? 2.844 -2.385 -9.055 1 98.62 192 MET A CA 1
ATOM 1461 C C . MET A 1 192 ? 1.349 -2.459 -8.758 1 98.62 192 MET A C 1
ATOM 1463 O O . MET A 1 192 ? 0.853 -3.49 -8.305 1 98.62 192 MET A O 1
ATOM 1467 N N . TRP A 1 193 ? 0.711 -1.364 -9.039 1 98.69 193 TRP A N 1
ATOM 1468 C CA . TRP A 1 193 ? -0.702 -1.188 -8.719 1 98.69 193 TRP A CA 1
ATOM 1469 C C . TRP A 1 193 ? -1.476 -0.68 -9.93 1 98.69 193 TRP A C 1
ATOM 1471 O O . TRP A 1 193 ? -1.004 0.204 -10.648 1 98.69 193 TRP A O 1
ATOM 1481 N N . ARG A 1 194 ? -2.578 -1.259 -10.172 1 98.44 194 ARG A N 1
ATOM 1482 C CA . ARG A 1 194 ? -3.514 -0.778 -11.18 1 98.44 194 ARG A CA 1
ATOM 1483 C C . ARG A 1 194 ? -4.844 -0.374 -10.547 1 98.44 194 ARG A C 1
ATOM 1485 O O . ARG A 1 194 ? -5.566 -1.221 -10.023 1 98.44 194 ARG A O 1
ATOM 1492 N N . PRO A 1 195 ? -5.156 0.939 -10.578 1 97.62 195 PRO A N 1
ATOM 1493 C CA . PRO A 1 195 ? -6.43 1.369 -10 1 97.62 195 PRO A CA 1
ATOM 1494 C C . PRO A 1 195 ? -7.637 0.751 -10.695 1 97.62 195 PRO A C 1
ATOM 1496 O O . PRO A 1 195 ? -7.531 0.311 -11.844 1 97.62 195 PRO A O 1
ATOM 1499 N N . ALA A 1 196 ? -8.742 0.752 -9.922 1 94.5 196 ALA A N 1
ATOM 1500 C CA . ALA A 1 196 ? -9.977 0.262 -10.523 1 94.5 196 ALA A CA 1
ATOM 1501 C C . ALA A 1 196 ? -10.367 1.095 -11.742 1 94.5 196 ALA A C 1
ATOM 1503 O O . ALA A 1 196 ? -10.219 2.318 -11.734 1 94.5 196 ALA A O 1
ATOM 1504 N N . ASN A 1 197 ? -10.648 0.408 -12.766 1 82.81 197 ASN A N 1
ATOM 1505 C CA . ASN A 1 197 ? -11.172 1.109 -13.938 1 82.81 197 ASN A CA 1
ATOM 1506 C C . ASN A 1 197 ? -12.633 1.501 -13.75 1 82.81 197 ASN A C 1
ATOM 1508 O O . ASN A 1 197 ? -13.484 0.646 -13.492 1 82.81 197 ASN A O 1
ATOM 1512 N N . ARG A 1 198 ? -12.914 2.717 -13.352 1 62.53 198 ARG A N 1
ATOM 1513 C CA . ARG A 1 198 ? -14.305 3.15 -13.195 1 62.53 198 ARG A CA 1
ATOM 1514 C C . ARG A 1 198 ? -14.891 3.584 -14.539 1 62.53 198 ARG A C 1
ATOM 1516 O O . ARG A 1 198 ? -14.156 4.012 -15.43 1 62.53 198 ARG A O 1
ATOM 1523 N N . MET B 1 1 ? -5.25 37.062 -8.898 1 47.5 1 MET B N 1
ATOM 1524 C CA . MET B 1 1 ? -4.992 35.781 -8.242 1 47.5 1 MET B CA 1
ATOM 1525 C C . MET B 1 1 ? -4.016 35.938 -7.086 1 47.5 1 MET B C 1
ATOM 1527 O O . MET B 1 1 ? -2.961 36.562 -7.242 1 47.5 1 MET B O 1
ATOM 1531 N N . SER B 1 2 ? -4.523 36.03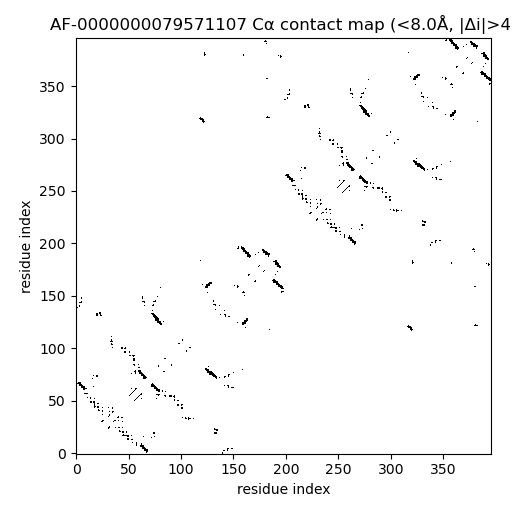1 -5.852 1 60.97 2 SER B N 1
ATOM 1532 C CA . SER B 1 2 ? -3.652 36.375 -4.742 1 60.97 2 SER B CA 1
ATOM 1533 C C . SER B 1 2 ? -2.355 35.594 -4.77 1 60.97 2 SER B C 1
ATOM 1535 O O . SER B 1 2 ? -2.33 34.438 -5.254 1 60.97 2 SER B O 1
ATOM 1537 N N . ASN B 1 3 ? -1.268 36.281 -4.656 1 83.25 3 ASN B N 1
ATOM 1538 C CA . ASN B 1 3 ? 0.086 35.75 -4.766 1 83.25 3 ASN B CA 1
ATOM 1539 C C . ASN B 1 3 ? 0.434 34.875 -3.578 1 83.25 3 ASN B C 1
ATOM 1541 O O . ASN B 1 3 ? 0.743 35.375 -2.494 1 83.25 3 ASN B O 1
ATOM 1545 N N . VAL B 1 4 ? 0.07 33.656 -3.553 1 91.88 4 VAL B N 1
ATOM 1546 C CA . VAL B 1 4 ? 0.417 32.688 -2.512 1 91.88 4 VAL B CA 1
ATOM 1547 C C . VAL B 1 4 ? 1.858 32.219 -2.699 1 91.88 4 VAL B C 1
ATOM 1549 O O . VAL B 1 4 ? 2.254 31.844 -3.801 1 91.88 4 VAL B O 1
ATOM 1552 N N . THR B 1 5 ? 2.715 32.531 -1.682 1 94.31 5 THR B N 1
ATOM 1553 C CA . THR B 1 5 ? 4.082 32 -1.672 1 94.31 5 THR B CA 1
ATOM 1554 C C . THR B 1 5 ? 4.234 30.891 -0.632 1 94.31 5 THR B C 1
ATOM 1556 O O . THR B 1 5 ? 3.578 30.922 0.41 1 94.31 5 THR B O 1
ATOM 1559 N N . VAL B 1 6 ? 5.07 29.938 -0.925 1 97.25 6 VAL B N 1
ATOM 1560 C CA . VAL B 1 6 ? 5.262 28.812 -0.015 1 97.25 6 VAL B CA 1
ATOM 1561 C C . VAL B 1 6 ? 6.715 28.766 0.455 1 97.25 6 VAL B C 1
ATOM 1563 O O . VAL B 1 6 ? 7.641 28.922 -0.349 1 97.25 6 VAL B O 1
ATOM 1566 N N . ARG B 1 7 ? 6.902 28.641 1.708 1 96.56 7 ARG B N 1
ATOM 1567 C CA . ARG B 1 7 ? 8.242 28.469 2.248 1 96.56 7 ARG B CA 1
ATOM 1568 C C . ARG B 1 7 ? 8.289 27.297 3.23 1 96.56 7 ARG B C 1
ATOM 1570 O O . ARG B 1 7 ? 7.246 26.844 3.717 1 96.56 7 ARG B O 1
ATOM 1577 N N . SER B 1 8 ? 9.508 26.875 3.59 1 97.75 8 SER B N 1
ATOM 1578 C CA . SER B 1 8 ? 9.703 25.797 4.562 1 97.75 8 SER B CA 1
ATOM 1579 C C . SER B 1 8 ? 9.586 26.328 5.992 1 97.75 8 SER B C 1
ATOM 1581 O O . SER B 1 8 ? 10.094 27.406 6.301 1 97.75 8 SER B O 1
ATOM 1583 N N . GLY B 1 9 ? 8.867 25.609 6.801 1 98.12 9 GLY B N 1
ATOM 1584 C CA . GLY B 1 9 ? 8.773 25.938 8.219 1 98.12 9 GLY B CA 1
ATOM 1585 C C . GLY B 1 9 ? 9.828 25.234 9.055 1 98.12 9 GLY B C 1
ATOM 1586 O O . GLY B 1 9 ? 10.438 24.266 8.617 1 98.12 9 GLY B O 1
ATOM 1587 N N . ASP B 1 10 ? 10.078 25.812 10.219 1 98.19 10 ASP B N 1
ATOM 1588 C CA . ASP B 1 10 ? 10.992 25.219 11.188 1 98.19 10 ASP B CA 1
ATOM 1589 C C . ASP B 1 10 ? 10.422 25.297 12.602 1 98.19 10 ASP B C 1
ATOM 1591 O O . ASP B 1 10 ? 9.234 25.578 12.789 1 98.19 10 ASP B O 1
ATOM 1595 N N . ILE B 1 11 ? 11.273 25.016 13.633 1 98.25 11 ILE B N 1
ATOM 1596 C CA . ILE B 1 11 ? 10.82 24.859 15.008 1 98.25 11 ILE B CA 1
ATOM 1597 C C . ILE B 1 11 ? 10.25 26.188 15.523 1 98.25 11 ILE B C 1
ATOM 1599 O O . ILE B 1 11 ? 9.383 26.188 16.406 1 98.25 11 ILE B O 1
ATOM 1603 N N . SER B 1 12 ? 10.68 27.25 14.992 1 98.44 12 SER B N 1
ATOM 1604 C CA . SER B 1 12 ? 10.203 28.562 15.445 1 98.44 12 SER B CA 1
ATOM 1605 C C . SER B 1 12 ? 8.781 28.828 14.969 1 98.44 12 SER B C 1
ATOM 1607 O O . SER B 1 12 ? 8.117 29.734 15.461 1 98.44 12 SER B O 1
ATOM 1609 N N . ASP B 1 13 ? 8.289 28.016 14.023 1 98.38 13 ASP B N 1
ATOM 1610 C CA . ASP B 1 13 ? 6.973 28.234 13.422 1 98.38 13 ASP B CA 1
ATOM 1611 C C . ASP B 1 13 ? 5.914 27.359 14.102 1 98.38 13 ASP B C 1
ATOM 1613 O O . ASP B 1 13 ? 4.727 27.453 13.773 1 98.38 13 ASP B O 1
ATOM 1617 N N . ILE B 1 14 ? 6.246 26.562 15.07 1 98.75 14 ILE B N 1
ATOM 1618 C CA . ILE B 1 14 ? 5.391 25.5 15.57 1 98.75 14 ILE B CA 1
ATOM 1619 C C . ILE B 1 14 ? 4.098 26.094 16.125 1 98.75 14 ILE B C 1
ATOM 1621 O O . ILE B 1 14 ? 3.01 25.562 15.891 1 98.75 14 ILE B O 1
ATOM 1625 N N . ALA B 1 15 ? 4.23 27.203 16.828 1 98.38 15 ALA B N 1
ATOM 1626 C CA . ALA B 1 15 ? 3.043 27.781 17.453 1 98.38 15 ALA B CA 1
ATOM 1627 C C . ALA B 1 15 ? 2.025 28.219 16.406 1 98.38 15 ALA B C 1
ATOM 1629 O O . ALA B 1 15 ? 0.842 27.891 16.5 1 98.38 15 ALA B O 1
ATOM 1630 N N . GLU B 1 16 ? 2.482 28.891 15.383 1 97.31 16 GLU B N 1
ATOM 1631 C CA . GLU B 1 16 ? 1.582 29.359 14.336 1 97.31 16 GLU B CA 1
ATOM 1632 C C . GLU B 1 16 ? 1.056 28.203 13.492 1 97.31 16 GLU B C 1
ATOM 1634 O O . GLU B 1 16 ? -0.115 28.203 13.109 1 97.31 16 GLU B O 1
ATOM 1639 N N . VAL B 1 17 ? 1.899 27.281 13.203 1 98.12 17 VAL B N 1
ATOM 1640 C CA . VAL B 1 17 ? 1.556 26.094 12.414 1 98.12 17 VAL B CA 1
ATOM 1641 C C . VAL B 1 17 ? 0.452 25.312 13.117 1 98.12 17 VAL B C 1
ATOM 1643 O O . VAL B 1 17 ? -0.584 25.016 12.516 1 98.12 17 VAL B O 1
ATOM 1646 N N . SER B 1 18 ? 0.703 24.984 14.367 1 98.62 18 SER B N 1
ATOM 1647 C CA . SER B 1 18 ? -0.244 24.156 15.102 1 98.62 18 SER B CA 1
ATOM 1648 C C . SER B 1 18 ? -1.559 24.891 15.336 1 98.62 18 SER B C 1
ATOM 1650 O O . SER B 1 18 ? -2.629 24.281 15.32 1 98.62 18 SER B O 1
ATOM 1652 N N . GLY B 1 19 ? -1.474 26.188 15.562 1 98.12 19 GLY B N 1
ATOM 1653 C CA . GLY B 1 19 ? -2.684 26.969 15.711 1 98.12 19 GLY B CA 1
ATOM 1654 C C . GLY B 1 19 ? -3.553 26.984 14.469 1 98.12 19 GLY B C 1
ATOM 1655 O O . GLY B 1 19 ? -4.77 26.812 14.555 1 98.12 19 GLY B O 1
ATOM 1656 N N . LEU B 1 20 ? -2.951 27.188 13.391 1 97.38 20 LEU B N 1
ATOM 1657 C CA . LEU B 1 20 ? -3.695 27.203 12.133 1 97.38 20 LEU B CA 1
ATOM 1658 C C . LEU B 1 20 ? -4.328 25.844 11.867 1 97.38 20 LEU B C 1
ATOM 1660 O O . LEU B 1 20 ? -5.5 25.766 11.484 1 97.38 20 LEU B O 1
ATOM 1664 N N . LEU B 1 21 ? -3.561 24.781 12.039 1 97.62 21 LEU B N 1
ATOM 1665 C CA . LEU B 1 21 ? -4.086 23.453 11.773 1 97.62 21 LEU B CA 1
ATOM 1666 C C . LEU B 1 21 ? -5.234 23.125 12.719 1 97.62 21 LEU B C 1
ATOM 1668 O O . LEU B 1 21 ? -6.234 22.531 12.297 1 97.62 21 LEU B O 1
ATOM 1672 N N . ALA B 1 22 ? -5.066 23.531 13.969 1 97.94 22 ALA B N 1
ATOM 1673 C CA . ALA B 1 22 ? -6.156 23.312 14.914 1 97.94 22 ALA B CA 1
ATOM 1674 C C . ALA B 1 22 ? -7.438 24 14.461 1 97.94 22 ALA B C 1
ATOM 1676 O O . ALA B 1 22 ? -8.516 23.406 14.484 1 97.94 22 ALA B O 1
ATOM 1677 N N . ALA B 1 23 ? -7.281 25.188 14.031 1 96.19 23 ALA B N 1
ATOM 1678 C CA . ALA B 1 23 ? -8.43 25.969 13.555 1 96.19 23 ALA B CA 1
ATOM 1679 C C . ALA B 1 23 ? -9.016 25.344 12.289 1 96.19 23 ALA B C 1
ATOM 1681 O O . ALA B 1 23 ? -10.234 25.281 12.125 1 96.19 23 ALA B O 1
ATOM 1682 N N . ALA B 1 24 ? -8.156 24.938 11.422 1 94.44 24 ALA B N 1
ATOM 1683 C CA . ALA B 1 24 ? -8.586 24.391 10.133 1 94.44 24 ALA B CA 1
ATOM 1684 C C . ALA B 1 24 ? -9.312 23.062 10.32 1 94.44 24 ALA B C 1
ATOM 1686 O O . ALA B 1 24 ? -10.195 22.719 9.531 1 94.44 24 ALA B O 1
ATOM 1687 N N . PHE B 1 25 ? -8.992 22.328 11.422 1 95.06 25 PHE B N 1
ATOM 1688 C CA . PHE B 1 25 ? -9.477 20.953 11.523 1 95.06 25 PHE B CA 1
ATOM 1689 C C . PHE B 1 25 ? -10.414 20.797 12.719 1 95.06 25 PHE B C 1
ATOM 1691 O O . PHE B 1 25 ? -10.812 19.672 13.062 1 95.06 25 PHE B O 1
ATOM 1698 N N . VAL B 1 26 ? -10.797 21.875 13.312 1 95.94 26 VAL B N 1
ATOM 1699 C CA . VAL B 1 26 ? -11.586 21.828 14.539 1 95.94 26 VAL B CA 1
ATOM 1700 C C . VAL B 1 26 ? -12.922 21.141 14.266 1 95.94 26 VAL B C 1
ATOM 1702 O O . VAL B 1 26 ? -13.453 20.453 15.133 1 95.94 26 VAL B O 1
ATOM 1705 N N . ASP B 1 27 ? -13.414 21.234 13.102 1 92.62 27 ASP B N 1
ATOM 1706 C CA . ASP B 1 27 ? -14.711 20.641 12.797 1 92.62 27 ASP B CA 1
ATOM 1707 C C . ASP B 1 27 ? -14.547 19.438 11.859 1 92.62 27 ASP B C 1
ATOM 1709 O O . ASP B 1 27 ? -15.531 18.938 11.32 1 92.62 27 ASP B O 1
ATOM 1713 N N . ASP B 1 28 ? -13.305 19.078 11.609 1 91.88 28 ASP B N 1
ATOM 1714 C CA . ASP B 1 28 ? -13.047 17.891 10.805 1 91.88 28 ASP B CA 1
ATOM 1715 C C . ASP B 1 28 ? -13.586 16.641 11.484 1 91.88 28 ASP B C 1
ATOM 1717 O O . ASP B 1 28 ? -13.352 16.422 12.68 1 91.88 28 ASP B O 1
ATOM 1721 N N . PRO B 1 29 ? -14.289 15.789 10.742 1 90.19 29 PRO B N 1
ATOM 1722 C CA . PRO B 1 29 ? -14.922 14.625 11.367 1 90.19 29 PRO B CA 1
ATOM 1723 C C . PRO B 1 29 ? -13.906 13.68 12.008 1 90.19 29 PRO B C 1
ATOM 1725 O O . PRO B 1 29 ? -14.195 13.078 13.047 1 90.19 29 PRO B O 1
ATOM 1728 N N . GLU B 1 30 ? -12.812 13.484 11.414 1 91.5 30 GLU B N 1
ATOM 1729 C CA . GLU B 1 30 ? -11.805 12.602 11.984 1 91.5 30 GLU B CA 1
ATOM 1730 C C . GLU B 1 30 ? -11.234 13.164 13.281 1 91.5 30 GLU B C 1
ATOM 1732 O O . GLU B 1 30 ? -11.016 12.43 14.242 1 91.5 30 GLU B O 1
ATOM 1737 N N . MET B 1 31 ? -11.039 14.477 13.312 1 95.69 31 MET B N 1
ATOM 1738 C CA . MET B 1 31 ? -10.523 15.117 14.516 1 95.69 31 MET B CA 1
ATOM 1739 C C . MET B 1 31 ? -11.586 15.141 15.617 1 95.69 31 MET B C 1
ATOM 1741 O O . MET B 1 31 ? -11.266 14.977 16.797 1 95.69 31 MET B O 1
ATOM 1745 N N . ALA B 1 32 ? -12.828 15.281 15.148 1 95.94 32 ALA B N 1
ATOM 1746 C CA . ALA B 1 32 ? -13.93 15.258 16.109 1 95.94 32 ALA B CA 1
ATOM 1747 C C . ALA B 1 32 ? -14.078 13.883 16.75 1 95.94 32 ALA B C 1
ATOM 1749 O O . ALA B 1 32 ? -14.508 13.766 17.891 1 95.94 32 ALA B O 1
ATOM 1750 N N . ALA B 1 33 ? -13.703 12.852 16.016 1 94.69 33 ALA B N 1
ATOM 1751 C CA . ALA B 1 33 ? -13.75 11.492 16.547 1 94.69 33 ALA B CA 1
ATOM 1752 C C . ALA B 1 33 ? -12.656 11.281 17.594 1 94.69 33 ALA B C 1
ATOM 1754 O O . ALA B 1 33 ? -12.828 10.484 18.516 1 94.69 33 ALA B O 1
ATOM 1755 N N . ILE B 1 34 ? -11.562 12.008 17.469 1 96.81 34 ILE B N 1
ATOM 1756 C CA . ILE B 1 34 ? -10.438 11.883 18.375 1 96.81 34 ILE B CA 1
ATOM 1757 C C . ILE B 1 34 ? -10.703 12.703 19.641 1 96.81 34 ILE B C 1
ATOM 1759 O O . ILE B 1 34 ? -10.469 12.234 20.75 1 96.81 34 ILE B O 1
ATOM 1763 N N . VAL B 1 35 ? -11.195 13.938 19.438 1 98.25 35 VAL B N 1
ATOM 1764 C CA . VAL B 1 35 ? -11.539 14.836 20.531 1 98.25 35 VAL B CA 1
ATOM 1765 C C . VAL B 1 35 ? -13.008 15.25 20.406 1 98.25 35 VAL B C 1
ATOM 1767 O O . VAL B 1 35 ? -13.312 16.328 19.891 1 98.25 35 VAL B O 1
ATOM 1770 N N . PRO B 1 36 ? -13.883 14.539 20.984 1 97 36 PRO B N 1
ATOM 1771 C CA . PRO B 1 36 ? -15.312 14.727 20.766 1 97 36 PRO B CA 1
ATOM 1772 C C . PRO B 1 36 ? -15.852 16.016 21.359 1 97 36 PRO B C 1
ATOM 1774 O O . PRO B 1 36 ? -16.625 16.734 20.719 1 97 36 PRO B O 1
ATOM 1777 N N . PRO B 1 37 ? -15.43 16.422 22.578 1 97.62 37 PRO B N 1
ATOM 1778 C CA . PRO B 1 37 ? -16 17.656 23.109 1 97.62 37 PRO B CA 1
ATOM 1779 C C . PRO B 1 37 ? -15.547 18.891 22.328 1 97.62 37 PRO B C 1
ATOM 1781 O O . PRO B 1 37 ? -14.359 19.234 22.344 1 97.62 37 PRO B O 1
ATOM 1784 N N . PRO B 1 38 ? -16.422 19.609 21.812 1 96.69 38 PRO B N 1
ATOM 1785 C CA . PRO B 1 38 ? -16.062 20.766 21 1 96.69 38 PRO B CA 1
ATOM 1786 C C . PRO B 1 38 ? -15.312 21.828 21.781 1 96.69 38 PRO B C 1
ATOM 1788 O O . PRO B 1 38 ? -14.414 22.484 21.25 1 96.69 38 PRO B O 1
ATOM 1791 N N . ALA B 1 39 ? -15.586 21.938 22.969 1 96.94 39 ALA B N 1
ATOM 1792 C CA . ALA B 1 39 ? -15.039 23 23.797 1 96.94 39 ALA B CA 1
ATOM 1793 C C . ALA B 1 39 ? -13.547 22.797 24.031 1 96.94 39 ALA B C 1
ATOM 1795 O O . ALA B 1 39 ? -12.812 23.766 24.266 1 96.94 39 ALA B O 1
ATOM 1796 N N . GLU B 1 40 ? -13.086 21.594 23.906 1 97.44 40 GLU B N 1
ATOM 1797 C CA . GLU B 1 40 ? -11.68 21.312 24.172 1 97.44 40 GLU B CA 1
ATOM 1798 C C . GLU B 1 40 ? -10.914 21.062 22.875 1 97.44 40 GLU B C 1
ATOM 1800 O O . GLU B 1 40 ? -9.68 21 22.891 1 97.44 40 GLU B O 1
ATOM 1805 N N . ARG B 1 41 ? -11.586 20.875 21.828 1 98.19 41 ARG B N 1
ATOM 1806 C CA . ARG B 1 41 ? -11.008 20.297 20.625 1 98.19 41 ARG B CA 1
ATOM 1807 C C . ARG B 1 41 ? -9.906 21.188 20.062 1 98.19 41 ARG B C 1
ATOM 1809 O O . ARG B 1 41 ? -8.797 20.719 19.797 1 98.19 41 ARG B O 1
ATOM 1816 N N . ALA B 1 42 ? -10.172 22.469 19.969 1 97.62 42 ALA B N 1
ATOM 1817 C CA . ALA B 1 42 ? -9.195 23.375 19.375 1 97.62 42 ALA B CA 1
ATOM 1818 C C . ALA B 1 42 ? -7.875 23.344 20.141 1 97.62 42 ALA B C 1
ATOM 1820 O O . ALA B 1 42 ? -6.801 23.219 19.547 1 97.62 42 ALA B O 1
ATOM 1821 N N . GLU B 1 43 ? -7.969 23.438 21.406 1 98.38 43 GLU B N 1
ATOM 1822 C CA . GLU B 1 43 ? -6.77 23.484 22.25 1 98.38 43 GLU B CA 1
ATOM 1823 C C . GLU B 1 43 ? -6.012 22.156 22.188 1 98.38 43 GLU B C 1
ATOM 1825 O O . GLU B 1 43 ? -4.785 22.141 22.047 1 98.38 43 GLU B O 1
ATOM 1830 N N . ARG B 1 44 ? -6.695 21.125 22.297 1 98.62 44 ARG B N 1
ATOM 1831 C CA . ARG B 1 44 ? -6.062 19.812 22.297 1 98.62 44 ARG B CA 1
ATOM 1832 C C . ARG B 1 44 ? -5.457 19.5 20.922 1 98.62 44 ARG B C 1
ATOM 1834 O O . ARG B 1 44 ? -4.352 18.969 20.844 1 98.62 44 ARG B O 1
ATOM 1841 N N . LEU B 1 45 ? -6.16 19.875 19.906 1 98.56 45 LEU B N 1
ATOM 1842 C CA . LEU B 1 45 ? -5.629 19.656 18.562 1 98.56 45 LEU B CA 1
ATOM 1843 C C . LEU B 1 45 ? -4.363 20.484 18.344 1 98.56 45 LEU B C 1
ATOM 1845 O O . LEU B 1 45 ? -3.412 20.016 17.703 1 98.56 45 LEU B O 1
ATOM 1849 N N . GLN B 1 46 ? -4.402 21.703 18.812 1 98.75 46 GLN B N 1
ATOM 1850 C CA . GLN B 1 46 ? -3.217 22.547 18.656 1 98.75 46 GLN B CA 1
ATOM 1851 C C . GLN B 1 46 ? -1.989 21.875 19.281 1 98.75 46 GLN B C 1
ATOM 1853 O O . GLN B 1 46 ? -0.919 21.844 18.672 1 98.75 46 GLN B O 1
ATOM 1858 N N . ARG B 1 47 ? -2.164 21.344 20.469 1 98.75 47 ARG B N 1
ATOM 1859 C CA . ARG B 1 47 ? -1.062 20.672 21.156 1 98.75 47 ARG B CA 1
ATOM 1860 C C . ARG B 1 47 ? -0.646 19.406 20.422 1 98.75 47 ARG B C 1
ATOM 1862 O O . ARG B 1 47 ? 0.542 19.078 20.344 1 98.75 47 ARG B O 1
ATOM 1869 N N . MET B 1 48 ? -1.595 18.703 19.938 1 98.5 48 MET B N 1
ATOM 1870 C CA . MET B 1 48 ? -1.316 17.484 19.188 1 98.5 48 MET B CA 1
ATOM 1871 C C . MET B 1 48 ? -0.516 17.781 17.938 1 98.5 48 MET B C 1
ATOM 1873 O O . MET B 1 48 ? 0.514 17.156 17.672 1 98.5 48 MET B O 1
ATOM 1877 N N . PHE B 1 49 ? -0.986 18.75 17.156 1 98.62 49 PHE B N 1
ATOM 1878 C CA . PHE B 1 49 ? -0.298 19.109 15.922 1 98.62 49 PHE B CA 1
ATOM 1879 C C . PHE B 1 49 ? 1.093 19.656 16.219 1 98.62 49 PHE B C 1
ATOM 1881 O O . PHE B 1 49 ? 2.029 19.453 15.453 1 98.62 49 PHE B O 1
ATOM 1888 N N . ALA B 1 50 ? 1.203 20.391 17.344 1 98.81 50 ALA B N 1
ATOM 1889 C CA . ALA B 1 50 ? 2.51 20.906 17.75 1 98.81 50 ALA B CA 1
ATOM 1890 C C . ALA B 1 50 ? 3.488 19.766 18 1 98.81 50 ALA B C 1
ATOM 1892 O O . ALA B 1 50 ? 4.645 19.828 17.578 1 98.81 50 ALA B O 1
ATOM 1893 N N . ALA B 1 51 ? 3.014 18.75 18.688 1 98.5 51 ALA B N 1
ATOM 1894 C CA . ALA B 1 51 ? 3.85 17.594 18.984 1 98.5 51 ALA B CA 1
ATOM 1895 C C . ALA B 1 51 ? 4.285 16.891 17.703 1 98.5 51 ALA B C 1
ATOM 1897 O O . ALA B 1 51 ? 5.449 16.516 17.562 1 98.5 51 ALA B O 1
ATOM 1898 N N . GLN B 1 52 ? 3.393 16.75 16.828 1 97.88 52 GLN B N 1
ATOM 1899 C CA . GLN B 1 52 ? 3.684 16.094 15.555 1 97.88 52 GLN B CA 1
ATOM 1900 C C . GLN B 1 52 ? 4.688 16.906 14.742 1 97.88 52 GLN B C 1
ATOM 1902 O O . GLN B 1 52 ? 5.637 16.344 14.188 1 97.88 52 GLN B O 1
ATOM 1907 N N . ALA B 1 53 ? 4.438 18.219 14.664 1 98.56 53 ALA B N 1
ATOM 1908 C CA . ALA B 1 53 ? 5.371 19.078 13.945 1 98.56 53 ALA B CA 1
ATOM 1909 C C . ALA B 1 53 ? 6.766 19.016 14.562 1 98.56 53 ALA B C 1
ATOM 1911 O O . ALA B 1 53 ? 7.762 18.859 13.844 1 98.56 53 ALA B O 1
ATOM 1912 N N . ARG B 1 54 ? 6.836 19.016 15.844 1 98.56 54 ARG B N 1
ATOM 1913 C CA . ARG B 1 54 ? 8.078 19.141 16.609 1 98.56 54 ARG B CA 1
ATOM 1914 C C . ARG B 1 54 ? 8.906 17.859 16.484 1 98.56 54 ARG B C 1
ATOM 1916 O O . ARG B 1 54 ? 10.125 17.922 16.297 1 98.56 54 ARG B O 1
ATOM 1923 N N . HIS B 1 55 ? 8.25 16.734 16.531 1 98.38 55 HIS B N 1
ATOM 1924 C CA . HIS B 1 55 ? 9.008 15.516 16.766 1 98.38 55 HIS B CA 1
ATOM 1925 C C . HIS B 1 55 ? 9.008 14.625 15.523 1 98.38 55 HIS B C 1
ATOM 1927 O O . HIS B 1 55 ? 9.781 13.664 15.445 1 98.38 55 HIS B O 1
ATOM 1933 N N . HIS B 1 56 ? 8.211 14.969 14.539 1 98.25 56 HIS B N 1
ATOM 1934 C CA . HIS B 1 56 ? 8.125 14.102 13.367 1 98.25 56 HIS B CA 1
ATOM 1935 C C . HIS B 1 56 ? 8.328 14.891 12.078 1 98.25 56 HIS B C 1
ATOM 1937 O O . HIS B 1 56 ? 9.367 14.766 11.43 1 98.25 56 HIS B O 1
ATOM 1943 N N . TYR B 1 57 ? 7.547 15.867 11.852 1 98.5 57 TYR B N 1
ATOM 1944 C CA . TYR B 1 57 ? 7.426 16.344 10.477 1 98.5 57 TYR B CA 1
ATOM 1945 C C . TYR B 1 57 ? 8.484 17.406 10.172 1 98.5 57 TYR B C 1
ATOM 1947 O O . TYR B 1 57 ? 8.93 17.531 9.031 1 98.5 57 TYR B O 1
ATOM 1955 N N . ILE B 1 58 ? 8.875 18.156 11.156 1 98.56 58 ILE B N 1
ATOM 1956 C CA . ILE B 1 58 ? 9.961 19.094 10.93 1 98.56 58 ILE B CA 1
ATOM 1957 C C . ILE B 1 58 ? 11.289 18.344 10.852 1 98.56 58 ILE B C 1
ATOM 1959 O O . ILE B 1 58 ? 12.008 18.453 9.852 1 98.56 58 ILE B O 1
ATOM 1963 N N . PRO B 1 59 ? 11.578 17.453 11.789 1 98.25 59 PRO B N 1
ATOM 1964 C CA . PRO B 1 59 ? 12.891 16.812 11.742 1 98.25 59 PRO B CA 1
ATOM 1965 C C . PRO B 1 59 ? 12.969 15.703 10.703 1 98.25 59 PRO B C 1
ATOM 1967 O O . PRO B 1 59 ? 14.055 15.406 10.188 1 98.25 59 PRO B O 1
ATOM 1970 N N . TYR B 1 60 ? 11.875 15.102 10.352 1 98.19 60 TYR B N 1
ATOM 1971 C CA . TYR B 1 60 ? 11.922 13.906 9.516 1 98.19 60 TYR B CA 1
ATOM 1972 C C . TYR B 1 60 ? 10.984 14.047 8.32 1 98.19 60 TYR B C 1
ATOM 1974 O O . TYR B 1 60 ? 10.492 13.047 7.789 1 98.19 60 TYR B O 1
ATOM 1982 N N . GLY B 1 61 ? 10.781 15.234 7.887 1 98.44 61 GLY B N 1
ATOM 1983 C CA . GLY B 1 61 ? 9.922 15.539 6.754 1 98.44 61 GLY B CA 1
ATOM 1984 C C . GLY B 1 61 ? 10.008 16.984 6.305 1 98.44 61 GLY B C 1
ATOM 1985 O O . GLY B 1 61 ? 11.109 17.516 6.109 1 98.44 61 GLY B O 1
ATOM 1986 N N . ALA B 1 62 ? 8.883 17.578 6.094 1 98.62 62 ALA B N 1
ATOM 1987 C CA . ALA B 1 62 ? 8.773 18.969 5.68 1 98.62 62 ALA B CA 1
ATOM 1988 C C . ALA B 1 62 ? 7.453 19.578 6.137 1 98.62 62 ALA B C 1
ATOM 1990 O O . ALA B 1 62 ? 6.406 18.922 6.07 1 98.62 62 ALA B O 1
ATOM 1991 N N . VAL B 1 63 ? 7.562 20.734 6.633 1 98.81 63 VAL B N 1
ATOM 1992 C CA . VAL B 1 63 ? 6.402 21.578 6.898 1 98.81 63 VAL B CA 1
ATOM 1993 C C . VAL B 1 63 ? 6.414 22.797 5.973 1 98.81 63 VAL B C 1
ATOM 1995 O O . VAL B 1 63 ? 7.34 23.609 6.02 1 98.81 63 VAL B O 1
ATOM 1998 N N . ASP B 1 64 ? 5.441 22.859 5.117 1 98.81 64 ASP B N 1
ATOM 1999 C CA . ASP B 1 64 ? 5.34 23.953 4.152 1 98.81 64 ASP B CA 1
ATOM 2000 C C . ASP B 1 64 ? 4.301 24.984 4.594 1 98.81 64 ASP B C 1
ATOM 2002 O O . ASP B 1 64 ? 3.193 24.625 4.996 1 98.81 64 ASP B O 1
ATOM 2006 N N . LEU B 1 65 ? 4.727 26.188 4.508 1 98.12 65 LEU B N 1
ATOM 2007 C CA . LEU B 1 65 ? 3.883 27.312 4.926 1 98.12 65 LEU B CA 1
ATOM 2008 C C . LEU B 1 65 ? 3.512 28.188 3.732 1 98.12 65 LEU B C 1
ATOM 2010 O O . LEU B 1 65 ? 4.391 28.656 3.008 1 98.12 65 LEU B O 1
ATOM 2014 N N . ALA B 1 66 ? 2.268 28.344 3.535 1 97.38 66 ALA B N 1
ATOM 2015 C CA . ALA B 1 66 ? 1.781 29.25 2.492 1 97.38 66 ALA B CA 1
ATOM 2016 C C . ALA B 1 66 ? 1.415 30.609 3.07 1 97.38 66 ALA B C 1
ATOM 2018 O O . ALA B 1 66 ? 0.717 30.688 4.082 1 97.38 66 ALA B O 1
ATOM 2019 N N . TYR B 1 67 ? 1.851 31.656 2.395 1 94.38 67 TYR B N 1
ATOM 2020 C CA . TYR B 1 67 ? 1.627 33.031 2.869 1 94.38 67 TYR B CA 1
ATOM 2021 C C . TYR B 1 67 ? 1.021 33.875 1.773 1 94.38 67 TYR B C 1
ATOM 2023 O O . TYR B 1 67 ? 1.263 33.656 0.586 1 94.38 67 TYR B O 1
ATOM 2031 N N . ASP B 1 68 ? 0.142 34.688 2.244 1 90.44 68 ASP B N 1
ATOM 2032 C CA . ASP B 1 68 ? -0.09 35.938 1.512 1 90.44 68 ASP B CA 1
ATOM 2033 C C . ASP B 1 68 ? 0.654 37.125 2.158 1 90.44 68 ASP B C 1
ATOM 2035 O O . ASP B 1 68 ? 0.281 37.562 3.238 1 90.44 68 ASP B O 1
ATOM 2039 N N . GLU B 1 69 ? 1.602 37.625 1.513 1 86.62 69 GLU B N 1
ATOM 2040 C CA . GLU B 1 69 ? 2.457 38.625 2.131 1 86.62 69 GLU B CA 1
ATOM 2041 C C . GLU B 1 69 ? 2.973 38.156 3.488 1 86.62 69 GLU B C 1
ATOM 2043 O O . GLU B 1 69 ? 3.697 37.156 3.57 1 86.62 69 GLU B O 1
ATOM 2048 N N . THR B 1 70 ? 2.354 38.656 4.637 1 86.5 70 THR B N 1
ATOM 2049 C CA . THR B 1 70 ? 2.891 38.281 5.941 1 86.5 70 THR B CA 1
ATOM 2050 C C . THR B 1 70 ? 1.928 37.344 6.676 1 86.5 70 THR B C 1
ATOM 2052 O O . THR B 1 70 ? 2.26 36.812 7.734 1 86.5 70 THR B O 1
ATOM 2055 N N . GLN B 1 71 ? 0.855 37.094 6.047 1 92.06 71 GLN B N 1
ATOM 2056 C CA . GLN B 1 71 ? -0.154 36.312 6.73 1 92.06 71 GLN B CA 1
ATOM 2057 C C . GLN B 1 71 ? -0.027 34.812 6.363 1 92.06 71 GLN B C 1
ATOM 2059 O O . GLN B 1 71 ? 0.056 34.469 5.184 1 92.06 71 GLN B O 1
ATOM 2064 N N . LEU B 1 72 ? 0.045 34 7.406 1 95.69 72 LEU B N 1
ATOM 2065 C CA . LEU B 1 72 ? 0.02 32.562 7.184 1 95.69 72 LEU B CA 1
ATOM 2066 C C . LEU B 1 72 ? -1.368 32.094 6.75 1 95.69 72 LEU B C 1
ATOM 2068 O O . LEU B 1 72 ? -2.352 32.344 7.461 1 95.69 72 LEU B O 1
ATOM 2072 N N . LEU B 1 73 ? -1.416 31.422 5.574 1 96.31 73 LEU B N 1
ATOM 2073 C CA . LEU B 1 73 ? -2.695 31.062 4.98 1 96.31 73 LEU B CA 1
ATOM 2074 C C . LEU B 1 73 ? -2.938 29.562 5.109 1 96.31 73 LEU B C 1
ATOM 2076 O O . LEU B 1 73 ? -4.086 29.109 5.129 1 96.31 73 LEU B O 1
ATOM 2080 N N . GLY B 1 74 ? -1.883 28.797 5.094 1 97.12 74 GLY B N 1
ATOM 2081 C CA . GLY B 1 74 ? -2.029 27.344 5.098 1 97.12 74 GLY B CA 1
ATOM 2082 C C . GLY B 1 74 ? -0.745 26.609 5.441 1 97.12 74 GLY B C 1
ATOM 2083 O O . GLY B 1 74 ? 0.331 27.219 5.457 1 97.12 74 GLY B O 1
ATOM 2084 N N . VAL B 1 75 ? -0.925 25.375 5.809 1 98.25 75 VAL B N 1
ATOM 2085 C CA . VAL B 1 75 ? 0.173 24.531 6.25 1 98.25 75 VAL B CA 1
ATOM 2086 C C . VAL B 1 75 ? 0.01 23.125 5.656 1 98.25 75 VAL B C 1
ATOM 2088 O O . VAL B 1 75 ? -1.105 22.609 5.57 1 98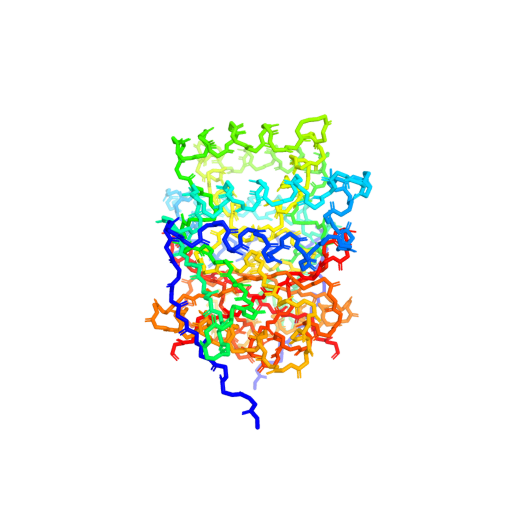.25 75 VAL B O 1
ATOM 2091 N N . ALA B 1 76 ? 1.066 22.578 5.211 1 98.56 76 ALA B N 1
ATOM 2092 C CA . ALA B 1 76 ? 1.126 21.156 4.879 1 98.56 76 ALA B CA 1
ATOM 2093 C C . ALA B 1 76 ? 2.258 20.453 5.629 1 98.56 76 ALA B C 1
ATOM 2095 O O . ALA B 1 76 ? 3.354 21.016 5.762 1 98.56 76 ALA B O 1
ATOM 2096 N N . MET B 1 77 ? 2.018 19.266 6.164 1 98.75 77 MET B N 1
ATOM 2097 C CA . MET B 1 77 ? 3.043 18.453 6.801 1 98.75 77 MET B CA 1
ATOM 2098 C C . MET B 1 77 ? 3.271 17.156 6.023 1 98.75 77 MET B C 1
ATOM 2100 O O . MET B 1 77 ? 2.328 16.406 5.77 1 98.75 77 MET B O 1
ATOM 2104 N N . TRP B 1 78 ? 4.488 16.953 5.664 1 98.75 78 TRP B N 1
ATOM 2105 C CA . TRP B 1 78 ? 4.918 15.773 4.922 1 98.75 78 TRP B CA 1
ATOM 2106 C C . TRP B 1 78 ? 5.914 14.945 5.734 1 98.75 78 TRP B C 1
ATOM 2108 O O . TRP B 1 78 ? 6.82 15.5 6.359 1 98.75 78 TRP B O 1
ATOM 2118 N N . ALA B 1 79 ? 5.723 13.695 5.781 1 98.5 79 ALA B N 1
ATOM 2119 C CA . ALA B 1 79 ? 6.797 12.82 6.242 1 98.5 79 ALA B CA 1
ATOM 2120 C C . ALA B 1 79 ? 7.707 12.406 5.086 1 98.5 79 ALA B C 1
ATOM 2122 O O . ALA B 1 79 ? 7.227 12.102 3.992 1 98.5 79 ALA B O 1
ATOM 2123 N N . ALA B 1 80 ? 9 12.422 5.297 1 98.31 80 ALA B N 1
ATOM 2124 C CA . ALA B 1 80 ? 9.969 12.039 4.27 1 98.31 80 ALA B CA 1
ATOM 2125 C C . ALA B 1 80 ? 9.961 10.531 4.035 1 98.31 80 ALA B C 1
ATOM 2127 O O . ALA B 1 80 ? 9.547 9.766 4.91 1 98.31 80 ALA B O 1
ATOM 2128 N N . PRO B 1 81 ? 10.414 10.156 2.803 1 97.31 81 PRO B N 1
ATOM 2129 C CA . PRO B 1 81 ? 10.539 8.719 2.543 1 97.31 81 PRO B CA 1
ATOM 2130 C C . PRO B 1 81 ? 11.367 7.996 3.602 1 97.31 81 PRO B C 1
ATOM 2132 O O . PRO B 1 81 ? 12.461 8.453 3.951 1 97.31 81 PRO B O 1
ATOM 2135 N N . GLY B 1 82 ? 10.828 6.91 4.125 1 93.62 82 GLY B N 1
ATOM 2136 C CA . GLY B 1 82 ? 11.523 6.148 5.148 1 93.62 82 GLY B CA 1
ATOM 2137 C C . GLY B 1 82 ? 11.227 6.629 6.559 1 93.62 82 GLY B C 1
ATOM 2138 O O . GLY B 1 82 ? 11.695 6.043 7.531 1 93.62 82 GLY B O 1
ATOM 2139 N N . HIS B 1 83 ? 10.398 7.664 6.621 1 95.62 83 HIS B N 1
ATOM 2140 C CA . HIS B 1 83 ? 10.117 8.258 7.926 1 95.62 83 HIS B CA 1
ATOM 2141 C C . HIS B 1 83 ? 8.617 8.406 8.148 1 95.62 83 HIS B C 1
ATOM 2143 O O . HIS B 1 83 ? 8.156 9.445 8.617 1 95.62 83 HIS B O 1
ATOM 2149 N N . ALA B 1 84 ? 7.926 7.348 7.699 1 90.25 84 ALA B N 1
ATOM 2150 C CA . ALA B 1 84 ? 6.504 7.324 8.031 1 90.25 84 ALA B CA 1
ATOM 2151 C C . ALA B 1 84 ? 6.293 7.387 9.539 1 90.25 84 ALA B C 1
ATOM 2153 O O . ALA B 1 84 ? 5.27 7.883 10.008 1 90.25 84 ALA B O 1
ATOM 2154 N N . SER B 1 85 ? 7.234 6.891 10.258 1 92.62 85 SER B N 1
ATOM 2155 C CA . SER B 1 85 ? 7.328 7.023 11.711 1 92.62 85 SER B CA 1
ATOM 2156 C C . SER B 1 85 ? 8.688 7.57 12.125 1 92.62 85 SER B C 1
ATOM 2158 O O . SER B 1 85 ? 9.703 7.27 11.492 1 92.62 85 SER B O 1
ATOM 2160 N N . PRO B 1 86 ? 8.664 8.336 13.156 1 94.81 86 PRO B N 1
ATOM 2161 C CA . PRO B 1 86 ? 9.961 8.812 13.633 1 94.81 86 PRO B CA 1
ATOM 2162 C C . PRO B 1 86 ? 10.758 7.723 14.352 1 94.81 86 PRO B C 1
ATOM 2164 O O . PRO B 1 86 ? 10.219 6.66 14.664 1 94.81 86 PRO B O 1
ATOM 2167 N N . PRO B 1 87 ? 12.062 7.996 14.578 1 96.31 87 PRO B N 1
ATOM 2168 C CA . PRO B 1 87 ? 12.859 7.055 15.367 1 96.31 87 PRO B CA 1
ATOM 2169 C C . PRO B 1 87 ? 12.352 6.906 16.797 1 96.31 87 PRO B C 1
ATOM 2171 O O . PRO B 1 87 ? 11.594 7.754 17.281 1 96.31 87 PRO B O 1
ATOM 2174 N N . PRO B 1 88 ? 12.789 5.914 17.453 1 96.69 88 PRO B N 1
ATOM 2175 C CA . PRO B 1 88 ? 12.203 5.512 18.734 1 96.69 88 PRO B CA 1
ATOM 2176 C C . PRO B 1 88 ? 12.242 6.625 19.766 1 96.69 88 PRO B C 1
ATOM 2178 O O . PRO B 1 88 ? 11.258 6.859 20.469 1 96.69 88 PRO B O 1
ATOM 2181 N N . LEU B 1 89 ? 13.359 7.277 19.859 1 97.06 89 LEU B N 1
ATOM 2182 C CA . LEU B 1 89 ? 13.469 8.32 20.875 1 97.06 89 LEU B CA 1
ATOM 2183 C C . LEU B 1 89 ? 12.523 9.477 20.562 1 97.06 89 LEU B C 1
ATOM 2185 O O . LEU B 1 89 ? 11.859 10 21.469 1 97.06 89 LEU B O 1
ATOM 2189 N N . ALA B 1 90 ? 12.453 9.938 19.312 1 97.5 90 ALA B N 1
ATOM 2190 C CA . ALA B 1 90 ? 11.531 10.992 18.891 1 97.5 90 ALA B CA 1
ATOM 2191 C C . ALA B 1 90 ? 10.078 10.547 19.062 1 97.5 90 ALA B C 1
ATOM 2193 O O . ALA B 1 90 ? 9.227 11.344 19.469 1 97.5 90 ALA B O 1
ATOM 2194 N N . LEU B 1 91 ? 9.852 9.305 18.781 1 97.06 91 LEU B N 1
ATOM 2195 C CA . LEU B 1 91 ? 8.516 8.75 18.938 1 97.06 91 LEU B CA 1
ATOM 2196 C C . LEU B 1 91 ? 8.094 8.781 20.406 1 97.06 91 LEU B C 1
ATOM 2198 O O . LEU B 1 91 ? 6.945 9.117 20.719 1 97.06 91 LEU B O 1
ATOM 2202 N N . ALA B 1 92 ? 9.008 8.422 21.266 1 97.75 92 ALA B N 1
ATOM 2203 C CA . ALA B 1 92 ? 8.719 8.438 22.688 1 97.75 92 ALA B CA 1
ATOM 2204 C C . ALA B 1 92 ? 8.398 9.852 23.172 1 97.75 92 ALA B C 1
ATOM 2206 O O . ALA B 1 92 ? 7.469 10.055 23.953 1 97.75 92 ALA B O 1
ATOM 2207 N N . ARG B 1 93 ? 9.195 10.82 22.719 1 97.81 93 ARG B N 1
ATOM 2208 C CA . ARG B 1 93 ? 8.953 12.219 23.078 1 97.81 93 ARG B CA 1
ATOM 2209 C C . ARG B 1 93 ? 7.613 12.703 22.531 1 97.81 93 ARG B C 1
ATOM 2211 O O . ARG B 1 93 ? 6.863 13.391 23.219 1 97.81 93 ARG B O 1
ATOM 2218 N N . MET B 1 94 ? 7.398 12.32 21.359 1 97.38 94 MET B N 1
ATOM 2219 C CA . MET B 1 94 ? 6.121 12.688 20.75 1 97.38 94 MET B CA 1
ATOM 2220 C C . MET B 1 94 ? 4.957 12.07 21.516 1 97.38 94 MET B C 1
ATOM 2222 O O . MET B 1 94 ? 3.951 12.742 21.766 1 97.38 94 MET B O 1
ATOM 2226 N N . ALA B 1 95 ? 5.137 10.844 21.875 1 96.94 95 ALA B N 1
ATOM 2227 C CA . ALA B 1 95 ? 4.09 10.125 22.609 1 96.94 95 ALA B CA 1
ATOM 2228 C C . ALA B 1 95 ? 3.773 10.82 23.938 1 96.94 95 ALA B C 1
ATOM 2230 O O . ALA B 1 95 ? 2.609 10.914 24.328 1 96.94 95 ALA B O 1
ATOM 2231 N N . ARG B 1 96 ? 4.781 11.219 24.594 1 97.94 96 ARG B N 1
ATOM 2232 C CA . ARG B 1 96 ? 4.59 11.93 25.844 1 97.94 96 ARG B CA 1
ATOM 2233 C C . ARG B 1 96 ? 3.766 13.195 25.656 1 97.94 96 ARG B C 1
ATOM 2235 O O . ARG B 1 96 ? 2.807 13.438 26.391 1 97.94 96 ARG B O 1
ATOM 2242 N N . GLU B 1 97 ? 4.086 14.008 24.688 1 98.19 97 GLU B N 1
ATOM 2243 C CA . GLU B 1 97 ? 3.361 15.242 24.406 1 98.19 97 GLU B CA 1
ATOM 2244 C C . GLU B 1 97 ? 1.957 14.961 23.891 1 98.19 97 GLU B C 1
ATOM 2246 O O . GLU B 1 97 ? 1.013 15.688 24.188 1 98.19 97 GLU B O 1
ATOM 2251 N N . TYR B 1 98 ? 1.871 13.914 23.125 1 97.31 98 TYR B N 1
ATOM 2252 C CA . TYR B 1 98 ? 0.584 13.477 22.609 1 97.31 98 TYR B CA 1
ATOM 2253 C C . TYR B 1 98 ? -0.363 13.086 23.734 1 97.31 98 TYR B C 1
ATOM 2255 O O . TYR B 1 98 ? -1.532 13.477 23.734 1 97.31 98 TYR B O 1
ATOM 2263 N N . ALA B 1 99 ? 0.182 12.367 24.641 1 98.06 99 ALA B N 1
ATOM 2264 C CA . ALA B 1 99 ? -0.609 11.953 25.797 1 98.06 99 ALA B CA 1
ATOM 2265 C C . ALA B 1 99 ? -1.086 13.164 26.594 1 98.06 99 ALA B C 1
ATOM 2267 O O . ALA B 1 99 ? -2.242 13.219 27.016 1 98.06 99 ALA B O 1
ATOM 2268 N N . ALA B 1 100 ? -0.208 14.078 26.781 1 98.25 100 ALA B N 1
ATOM 2269 C CA . ALA B 1 100 ? -0.568 15.297 27.484 1 98.25 100 ALA B CA 1
ATOM 2270 C C . ALA B 1 100 ? -1.618 16.094 26.719 1 98.25 100 ALA B C 1
ATOM 2272 O O . ALA B 1 100 ? -2.52 16.688 27.312 1 98.25 100 ALA B O 1
ATOM 2273 N N . ALA B 1 101 ? -1.525 16.141 25.422 1 98.44 101 ALA B N 1
ATOM 2274 C CA . ALA B 1 101 ? -2.42 16.906 24.547 1 98.44 101 ALA B CA 1
ATOM 2275 C C . ALA B 1 101 ? -3.822 16.312 24.547 1 98.44 101 ALA B C 1
ATOM 2277 O O . ALA B 1 101 ? -4.812 17.031 24.672 1 98.44 101 ALA B O 1
ATOM 2278 N N . LEU B 1 102 ? -3.898 15.008 24.453 1 98.31 102 LEU B N 1
ATOM 2279 C CA . LEU B 1 102 ? -5.184 14.367 24.203 1 98.31 102 LEU B CA 1
ATOM 2280 C C . LEU B 1 102 ? -5.844 13.969 25.531 1 98.31 102 LEU B C 1
ATOM 2282 O O . LEU B 1 102 ? -7.066 13.805 25.594 1 98.31 102 LEU B O 1
ATOM 2286 N N . GLY B 1 103 ? -5.07 13.789 26.625 1 97.44 103 GLY B N 1
ATOM 2287 C CA . GLY B 1 103 ? -5.613 13.461 27.938 1 97.44 103 GLY B CA 1
ATOM 2288 C C . GLY B 1 103 ? -6.516 12.242 27.922 1 97.44 103 GLY B C 1
ATOM 2289 O O . GLY B 1 103 ? -6.098 11.164 27.5 1 97.44 103 GLY B O 1
ATOM 2290 N N . PRO B 1 104 ? -7.781 12.453 28.312 1 97.06 104 PRO B N 1
ATOM 2291 C CA . PRO B 1 104 ? -8.711 11.32 28.406 1 97.06 104 PRO B CA 1
ATOM 2292 C C . PRO B 1 104 ? -9.047 10.719 27.031 1 97.06 104 PRO B C 1
ATOM 2294 O O . PRO B 1 104 ? -9.609 9.625 26.969 1 97.06 104 PRO B O 1
ATOM 2297 N N . HIS B 1 105 ? -8.703 11.43 25.984 1 98.06 105 HIS B N 1
ATOM 2298 C CA . HIS B 1 105 ? -9.07 10.992 24.641 1 98.06 105 HIS B CA 1
ATOM 2299 C C . HIS B 1 105 ? -7.914 10.281 23.953 1 98.06 105 HIS B C 1
ATOM 2301 O O . HIS B 1 105 ? -8 9.938 22.781 1 98.06 105 HIS B O 1
ATOM 2307 N N . LEU B 1 106 ? -6.855 10 24.719 1 97.81 106 LEU B N 1
ATOM 2308 C CA . LEU B 1 106 ? -5.625 9.438 24.156 1 97.81 106 LEU B CA 1
ATOM 2309 C C . LEU B 1 106 ? -5.91 8.148 23.391 1 97.81 106 LEU B C 1
ATOM 2311 O O . LEU B 1 106 ? -5.371 7.938 22.297 1 97.81 106 LEU B O 1
ATOM 2315 N N . TRP B 1 107 ? -6.801 7.332 23.953 1 97.19 107 TRP B N 1
ATOM 2316 C CA . TRP B 1 107 ? -7.078 6.035 23.344 1 97.19 107 TRP B CA 1
ATOM 2317 C C . TRP B 1 107 ? -7.727 6.199 21.969 1 97.19 107 TRP B C 1
ATOM 2319 O O . TRP B 1 107 ? -7.496 5.391 21.062 1 97.19 107 TRP B O 1
ATOM 2329 N N . ARG B 1 108 ? -8.508 7.195 21.75 1 96.88 108 ARG B N 1
ATOM 2330 C CA . ARG B 1 108 ? -9.141 7.469 20.469 1 96.88 108 ARG B CA 1
ATOM 2331 C C . ARG B 1 108 ? -8.102 7.887 19.422 1 96.88 108 ARG B C 1
ATOM 2333 O O . ARG B 1 108 ? -8.164 7.461 18.266 1 96.88 108 ARG B O 1
ATOM 2340 N N . GLY B 1 109 ? -7.203 8.688 19.891 1 96.12 109 GLY B N 1
ATOM 2341 C CA . GLY B 1 109 ? -6.105 9.07 19.016 1 96.12 109 GLY B CA 1
ATOM 2342 C C . GLY B 1 109 ? -5.238 7.902 18.594 1 96.12 109 GLY B C 1
ATOM 2343 O O . GLY B 1 109 ? -4.875 7.777 17.422 1 96.12 109 GLY B O 1
ATOM 2344 N N . LEU B 1 110 ? -4.949 7.027 19.578 1 94.94 110 LEU B N 1
ATOM 2345 C CA . LEU B 1 110 ? -4.133 5.848 19.297 1 94.94 110 LEU B CA 1
ATOM 2346 C C . LEU B 1 110 ? -4.848 4.902 18.344 1 94.94 110 LEU B C 1
ATOM 2348 O O . LEU B 1 110 ? -4.223 4.348 17.438 1 94.94 110 LEU B O 1
ATOM 2352 N N . ARG B 1 111 ? -6.102 4.746 18.531 1 94.56 111 ARG B N 1
ATOM 2353 C CA . ARG B 1 111 ? -6.895 3.896 17.656 1 94.56 111 ARG B CA 1
ATOM 2354 C C . ARG B 1 111 ? -6.914 4.445 16.234 1 94.56 111 ARG B C 1
ATOM 2356 O O . ARG B 1 111 ? -6.781 3.688 15.273 1 94.56 111 ARG B O 1
ATOM 2363 N N . ALA B 1 112 ? -7.082 5.734 16.094 1 92.5 112 ALA B N 1
ATOM 2364 C CA . ALA B 1 112 ? -7.062 6.375 14.781 1 92.5 112 ALA B CA 1
ATOM 2365 C C . ALA B 1 112 ? -5.723 6.145 14.086 1 92.5 112 ALA B C 1
ATOM 2367 O O . ALA B 1 112 ? -5.684 5.848 12.891 1 92.5 112 ALA B O 1
ATOM 2368 N N . GLU B 1 113 ? -4.707 6.301 14.828 1 91.25 113 GLU B N 1
ATOM 2369 C CA . GLU B 1 113 ? -3.367 6.074 14.289 1 91.25 113 GLU B CA 1
ATOM 2370 C C . GLU B 1 113 ? -3.184 4.625 13.852 1 91.25 113 GLU B C 1
ATOM 2372 O O . GLU B 1 113 ? -2.568 4.352 12.82 1 91.25 113 GLU B O 1
ATOM 2377 N N . GLN B 1 114 ? -3.656 3.707 14.648 1 91.88 114 GLN B N 1
ATOM 2378 C CA . GLN B 1 114 ? -3.557 2.285 14.344 1 91.88 114 GLN B CA 1
ATOM 2379 C C . GLN B 1 114 ? -4.277 1.953 13.039 1 91.88 114 GLN B C 1
ATOM 2381 O O . GLN B 1 114 ? -3.756 1.21 12.203 1 91.88 114 GLN B O 1
ATOM 2386 N N . VAL B 1 115 ? -5.402 2.473 12.844 1 88.62 115 VAL B N 1
ATOM 2387 C CA . VAL B 1 115 ? -6.184 2.254 11.625 1 88.62 115 VAL B CA 1
ATOM 2388 C C . VAL B 1 115 ? -5.449 2.844 10.422 1 88.62 115 VAL B C 1
ATOM 2390 O O . VAL B 1 115 ? -5.312 2.189 9.391 1 88.62 115 VAL B O 1
ATOM 2393 N N . ALA B 1 116 ? -4.961 4 10.594 1 88.94 116 ALA B N 1
ATOM 2394 C CA . ALA B 1 116 ? -4.215 4.656 9.523 1 88.94 116 ALA B CA 1
ATOM 2395 C C . ALA B 1 116 ? -2.982 3.844 9.141 1 88.94 116 ALA B C 1
ATOM 2397 O O . ALA B 1 116 ? -2.67 3.705 7.953 1 88.94 116 ALA B O 1
ATOM 2398 N N . GLN B 1 117 ? -2.371 3.311 10.141 1 91.5 117 GLN B N 1
ATOM 2399 C CA . GLN B 1 117 ? -1.144 2.555 9.906 1 91.5 117 GLN B CA 1
ATOM 2400 C C . GLN B 1 117 ? -1.434 1.249 9.172 1 91.5 117 GLN B C 1
ATOM 2402 O O . GLN B 1 117 ? -0.606 0.774 8.391 1 91.5 117 GLN B O 1
ATOM 2407 N N . ARG B 1 118 ? -2.572 0.694 9.383 1 92.19 118 ARG B N 1
ATOM 2408 C CA . ARG B 1 118 ? -2.934 -0.574 8.758 1 92.19 118 ARG B CA 1
ATOM 2409 C C . ARG B 1 118 ? -2.922 -0.459 7.234 1 92.19 118 ARG B C 1
ATOM 2411 O O . ARG B 1 118 ? -2.463 -1.37 6.543 1 92.19 118 ARG B O 1
ATOM 2418 N N . TYR B 1 119 ? -3.363 0.606 6.703 1 95.19 119 TYR B N 1
ATOM 2419 C CA . TYR B 1 119 ? -3.543 0.774 5.266 1 95.19 119 TYR B CA 1
ATOM 2420 C C . TYR B 1 119 ? -2.375 1.54 4.656 1 95.19 119 TYR B C 1
ATOM 2422 O O . TYR B 1 119 ? -2.264 1.643 3.432 1 95.19 119 TYR B O 1
ATOM 2430 N N . HIS B 1 120 ? -1.527 2.049 5.52 1 96.31 120 HIS B N 1
ATOM 2431 C CA . HIS B 1 120 ? -0.397 2.838 5.043 1 96.31 120 HIS B CA 1
ATOM 2432 C C . HIS B 1 120 ? 0.578 1.979 4.246 1 96.31 120 HIS B C 1
ATOM 2434 O O . HIS B 1 120 ? 1.038 0.942 4.727 1 96.31 120 HIS B O 1
ATOM 2440 N N . PRO B 1 121 ? 0.875 2.387 3.047 1 96 121 PRO B N 1
ATOM 2441 C CA . PRO B 1 121 ? 1.824 1.604 2.252 1 96 121 PRO B CA 1
ATOM 2442 C C . PRO B 1 121 ? 3.219 1.563 2.871 1 96 121 PRO B C 1
ATOM 2444 O O . PRO B 1 121 ? 3.672 2.555 3.449 1 96 121 PRO B O 1
ATOM 2447 N N . HIS B 1 122 ? 3.945 0.423 2.662 1 95.19 122 HIS B N 1
ATOM 2448 C CA . HIS B 1 122 ? 5.27 0.258 3.254 1 95.19 122 HIS B CA 1
ATOM 2449 C C . HIS B 1 122 ? 6.367 0.596 2.25 1 95.19 122 HIS B C 1
ATOM 2451 O O . HIS B 1 122 ? 7.543 0.664 2.611 1 95.19 122 HIS B O 1
ATOM 2457 N N . TYR B 1 123 ? 6.027 0.787 0.992 1 96.12 123 TYR B N 1
ATOM 2458 C CA . TYR B 1 123 ? 7.008 1.271 0.028 1 96.12 123 TYR B CA 1
ATOM 2459 C C . TYR B 1 123 ? 7.5 2.662 0.405 1 96.12 123 TYR B C 1
ATOM 2461 O O . TYR B 1 123 ? 6.75 3.463 0.973 1 96.12 123 TYR B O 1
ATOM 2469 N N . LYS B 1 124 ? 8.766 2.965 0.063 1 95.62 124 LYS B N 1
ATOM 2470 C CA . LYS B 1 124 ? 9.344 4.285 0.307 1 95.62 124 LYS B CA 1
ATOM 2471 C C . LYS B 1 124 ? 8.578 5.367 -0.438 1 95.62 124 LYS B C 1
ATOM 2473 O O . LYS B 1 124 ? 8.336 5.25 -1.642 1 95.62 124 LYS B O 1
ATOM 2478 N N . HIS B 1 125 ? 8.195 6.445 0.299 1 97.88 125 HIS B N 1
ATOM 2479 C CA . HIS B 1 125 ? 7.406 7.508 -0.315 1 97.88 125 HIS B CA 1
ATOM 2480 C C . HIS B 1 125 ? 7.379 8.75 0.566 1 97.88 125 HIS B C 1
ATOM 2482 O O . HIS B 1 125 ? 7.711 8.688 1.752 1 97.88 125 HIS B O 1
ATOM 2488 N N . TRP B 1 126 ? 7.039 9.906 -0.042 1 98.5 126 TRP B N 1
ATOM 2489 C CA . TRP B 1 126 ? 6.59 11.062 0.726 1 98.5 126 TRP B CA 1
ATOM 2490 C C . TRP B 1 126 ? 5.137 10.891 1.165 1 98.5 126 TRP B C 1
ATOM 2492 O O . TRP B 1 126 ? 4.297 10.438 0.387 1 98.5 126 TRP B O 1
ATOM 2502 N N . TYR B 1 127 ? 4.867 11.242 2.387 1 98.62 127 TYR B N 1
ATOM 2503 C CA . TYR B 1 127 ? 3.52 11.094 2.926 1 98.62 127 TYR B CA 1
ATOM 2504 C C . TYR B 1 127 ? 2.953 12.445 3.346 1 98.62 127 TYR B C 1
ATOM 2506 O O . TYR B 1 127 ? 3.488 13.102 4.242 1 98.62 127 TYR B O 1
ATOM 2514 N N . LEU B 1 128 ? 1.882 12.859 2.648 1 98.44 128 LEU B N 1
ATOM 2515 C CA . LEU B 1 128 ? 1.146 14.031 3.111 1 98.44 128 LEU B CA 1
ATOM 2516 C C . LEU B 1 128 ? 0.205 13.664 4.254 1 98.44 128 LEU B C 1
ATOM 2518 O O . LEU B 1 128 ? -0.831 13.031 4.031 1 98.44 128 LEU B O 1
ATOM 2522 N N . TYR B 1 129 ? 0.551 14.133 5.43 1 97.31 129 TYR B N 1
ATOM 2523 C CA . TYR B 1 129 ? -0.252 13.836 6.613 1 97.31 129 TYR B CA 1
ATOM 2524 C C . TYR B 1 129 ? -1.457 14.766 6.699 1 97.31 129 TYR B C 1
ATOM 2526 O O . TYR B 1 129 ? -2.596 14.305 6.82 1 97.31 129 TYR B O 1
ATOM 2534 N N . VAL B 1 130 ? -1.173 16.016 6.57 1 97 130 VAL B N 1
ATOM 2535 C CA . VAL B 1 130 ? -2.24 17.016 6.645 1 97 130 VAL B CA 1
ATOM 2536 C C . VAL B 1 130 ? -1.919 18.188 5.73 1 97 130 VAL B C 1
ATOM 2538 O O . VAL B 1 130 ? -0.749 18.484 5.48 1 97 130 VAL B O 1
ATOM 2541 N N . ILE B 1 131 ? -2.947 18.781 5.25 1 96.62 131 ILE B N 1
ATOM 2542 C CA . ILE B 1 131 ? -2.924 20.047 4.512 1 96.62 131 ILE B CA 1
ATOM 2543 C C . ILE B 1 131 ? -4.156 20.875 4.867 1 96.62 131 ILE B C 1
ATOM 2545 O O . ILE B 1 131 ? -5.289 20.391 4.766 1 96.62 131 ILE B O 1
ATOM 2549 N N . GLY B 1 132 ? -3.881 21.984 5.43 1 94.56 132 GLY B N 1
ATOM 2550 C CA . GLY B 1 132 ? -4.984 22.828 5.871 1 94.56 132 GLY B CA 1
ATOM 2551 C C . GLY B 1 132 ? -4.766 24.297 5.582 1 94.56 132 GLY B C 1
ATOM 2552 O O . GLY B 1 132 ? -3.631 24.766 5.586 1 94.56 132 GLY B O 1
ATOM 2553 N N . ALA B 1 133 ? -5.84 24.953 5.277 1 94.5 133 ALA B N 1
ATOM 2554 C CA . ALA B 1 133 ? -5.852 26.406 5.082 1 94.5 133 ALA B CA 1
ATOM 2555 C C . ALA B 1 1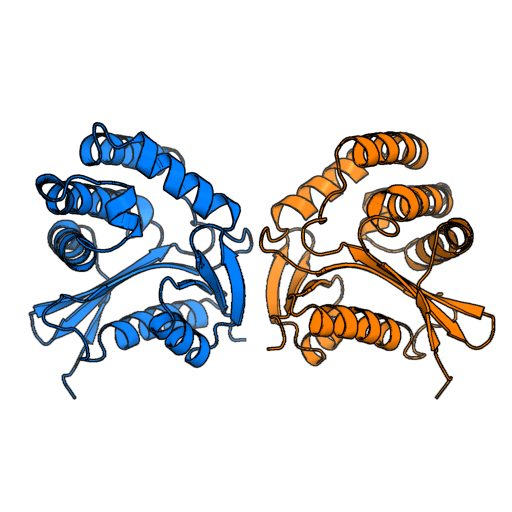33 ? -6.691 27.094 6.156 1 94.5 133 ALA B C 1
ATOM 2557 O O . ALA B 1 133 ? -7.621 26.484 6.707 1 94.5 133 ALA B O 1
ATOM 2558 N N . SER B 1 134 ? -6.246 28.297 6.422 1 92.12 134 SER 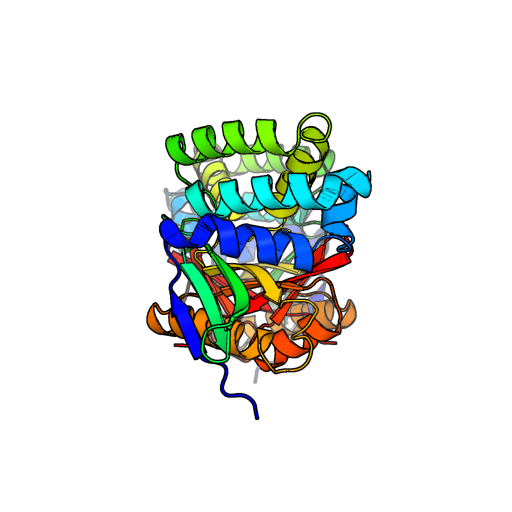B N 1
ATOM 2559 C CA . SER B 1 134 ? -7.066 29.109 7.316 1 92.12 134 SER B CA 1
ATOM 2560 C C . SER B 1 134 ? -8.5 29.219 6.805 1 92.12 134 SER B C 1
ATOM 2562 O O . SER B 1 134 ? -8.719 29.359 5.602 1 92.12 134 SER B O 1
ATOM 2564 N N . PRO B 1 135 ? -9.438 29.109 7.691 1 85.44 135 PRO B N 1
ATOM 2565 C CA . PRO B 1 135 ? -10.836 29.219 7.27 1 85.44 135 PRO B CA 1
ATOM 2566 C C . PRO B 1 135 ? -11.117 30.484 6.473 1 85.44 135 PRO B C 1
ATOM 2568 O O . PRO B 1 135 ? -11.984 30.484 5.598 1 85.44 135 PRO B O 1
ATOM 2571 N N . ALA B 1 136 ? -10.344 31.484 6.723 1 83.81 136 ALA B N 1
ATOM 2572 C CA . ALA B 1 136 ? -10.547 32.781 6.074 1 83.81 136 ALA B CA 1
ATOM 2573 C C . ALA B 1 136 ? -9.938 32.781 4.676 1 83.81 136 ALA B C 1
ATOM 2575 O O . ALA B 1 136 ? -10.195 33.719 3.885 1 83.81 136 ALA B O 1
ATOM 2576 N N . SER B 1 137 ? -9.227 31.766 4.398 1 80.06 137 SER B N 1
ATOM 2577 C CA . SER B 1 137 ? -8.477 31.781 3.145 1 80.06 137 SER B CA 1
ATOM 2578 C C . SER B 1 137 ? -8.93 30.641 2.23 1 80.06 137 SER B C 1
ATOM 2580 O O . SER B 1 137 ? -8.227 30.297 1.279 1 80.06 137 SER B O 1
ATOM 2582 N N . GLN B 1 138 ? -10.094 30.156 2.523 1 73.06 138 GLN B N 1
ATOM 2583 C CA . GLN B 1 138 ? -10.57 29.047 1.702 1 73.06 138 GLN B CA 1
ATOM 2584 C C . GLN B 1 138 ? -10.938 29.531 0.299 1 73.06 138 GLN B C 1
ATOM 2586 O O . GLN B 1 138 ? -11.5 30.609 0.132 1 73.06 138 GLN B O 1
ATOM 2591 N N . GLY B 1 139 ? -10.477 28.797 -0.742 1 74.75 139 GLY B N 1
ATOM 2592 C CA . GLY B 1 139 ? -10.812 29.094 -2.123 1 74.75 139 GLY B CA 1
ATOM 2593 C C . GLY B 1 139 ? -9.789 29.984 -2.807 1 74.75 139 GLY B C 1
ATOM 2594 O O . GLY B 1 139 ? -10.023 30.469 -3.918 1 74.75 139 GLY B O 1
ATOM 2595 N N . ARG B 1 140 ? -8.648 30.234 -2.197 1 82.56 140 ARG B N 1
ATOM 2596 C CA . ARG B 1 140 ? -7.637 31.125 -2.74 1 82.56 140 ARG B CA 1
ATOM 2597 C C . ARG B 1 140 ? -6.504 30.359 -3.396 1 82.56 140 ARG B C 1
ATOM 2599 O O . ARG B 1 140 ? -5.457 30.922 -3.715 1 82.56 140 ARG B O 1
ATOM 2606 N N . GLY B 1 141 ? -6.637 29.078 -3.484 1 89.19 141 GLY B N 1
ATOM 2607 C CA . GLY B 1 141 ? -5.605 28.266 -4.117 1 89.19 141 GLY B CA 1
ATOM 2608 C C . GLY B 1 141 ? -4.492 27.875 -3.164 1 89.19 141 GLY B C 1
ATOM 2609 O O . GLY B 1 141 ? -3.422 27.453 -3.598 1 89.19 141 GLY B O 1
ATOM 2610 N N . VAL B 1 142 ? -4.672 28.078 -1.899 1 92.5 142 VAL B N 1
ATOM 2611 C CA . VAL B 1 142 ? -3.682 27.797 -0.867 1 92.5 142 VAL B CA 1
ATOM 2612 C C . VAL B 1 142 ? -3.342 26.312 -0.87 1 92.5 142 VAL B C 1
ATOM 2614 O O . VAL B 1 142 ? -2.168 25.938 -0.911 1 92.5 142 VAL B O 1
ATOM 2617 N N . GLY B 1 143 ? -4.352 25.469 -0.862 1 92.5 143 GLY B N 1
ATOM 2618 C CA . GLY B 1 143 ? -4.145 24.031 -0.874 1 92.5 143 GLY B CA 1
ATOM 2619 C C . GLY B 1 143 ? -3.344 23.562 -2.07 1 92.5 143 GLY B C 1
ATOM 2620 O O . GLY B 1 143 ? -2.424 22.75 -1.925 1 92.5 143 GLY B O 1
ATOM 2621 N N . ARG B 1 144 ? -3.66 24.062 -3.182 1 92.56 144 ARG B N 1
ATOM 2622 C CA . ARG B 1 144 ? -2.963 23.688 -4.402 1 92.56 144 ARG B CA 1
ATOM 2623 C C . ARG B 1 144 ? -1.495 24.094 -4.352 1 92.56 144 ARG B C 1
ATOM 2625 O O . ARG B 1 144 ? -0.616 23.312 -4.73 1 92.56 144 ARG B O 1
ATOM 2632 N N . ALA B 1 145 ? -1.231 25.328 -3.943 1 94.75 145 ALA B N 1
ATOM 2633 C CA . ALA B 1 145 ? 0.143 25.812 -3.852 1 94.75 145 ALA B CA 1
ATOM 2634 C C . ALA B 1 145 ? 0.973 24.938 -2.92 1 94.75 145 ALA B C 1
ATOM 2636 O O . ALA B 1 145 ? 2.117 24.594 -3.232 1 94.75 145 ALA B O 1
ATOM 2637 N N . LEU B 1 146 ? 0.377 24.609 -1.82 1 96.69 146 LEU B N 1
ATOM 2638 C CA . LEU B 1 146 ? 1.052 23.75 -0.85 1 96.69 146 LEU B CA 1
ATOM 2639 C C . LEU B 1 146 ? 1.3 22.375 -1.428 1 96.69 146 LEU B C 1
ATOM 2641 O O . LEU B 1 146 ? 2.395 21.812 -1.287 1 96.69 146 LEU B O 1
ATOM 2645 N N . LEU B 1 147 ? 0.275 21.844 -2.029 1 96.75 147 LEU B N 1
ATOM 2646 C CA . LEU B 1 147 ? 0.386 20.5 -2.611 1 96.75 147 LEU B CA 1
ATOM 2647 C C . LEU B 1 147 ? 1.454 20.469 -3.701 1 96.75 147 LEU B C 1
ATOM 2649 O O . LEU B 1 147 ? 2.273 19.562 -3.746 1 96.75 147 LEU B O 1
ATOM 2653 N N . GLU B 1 148 ? 1.478 21.406 -4.559 1 96.62 148 GLU B N 1
ATOM 2654 C CA . GLU B 1 148 ? 2.443 21.469 -5.648 1 96.62 148 GLU B CA 1
ATOM 2655 C C . GLU B 1 148 ? 3.871 21.562 -5.117 1 96.62 148 GLU B C 1
ATOM 2657 O O . GLU B 1 148 ? 4.793 20.984 -5.688 1 96.62 148 GLU B O 1
ATOM 2662 N N . ARG B 1 149 ? 4.055 22.344 -4.074 1 97.44 149 ARG B N 1
ATOM 2663 C CA . ARG B 1 149 ? 5.371 22.406 -3.447 1 97.44 149 ARG B CA 1
ATOM 2664 C C . ARG B 1 149 ? 5.824 21.047 -2.965 1 97.44 149 ARG B C 1
ATOM 2666 O O . ARG B 1 149 ? 6.961 20.641 -3.211 1 97.44 149 ARG B O 1
ATOM 2673 N N . GLY B 1 150 ? 4.945 20.359 -2.236 1 98.06 150 GLY B N 1
ATOM 2674 C CA . GLY B 1 150 ? 5.262 19.016 -1.768 1 98.06 150 GLY B CA 1
ATOM 2675 C C . GLY B 1 150 ? 5.535 18.047 -2.896 1 98.06 150 GLY B C 1
ATOM 2676 O O . GLY B 1 150 ? 6.477 17.25 -2.82 1 98.06 150 GLY B O 1
ATOM 2677 N N . LEU B 1 151 ? 4.801 18.141 -3.934 1 98.06 151 LEU B N 1
ATOM 2678 C CA . LEU B 1 151 ? 4.961 17.234 -5.059 1 98.06 151 LEU B CA 1
ATOM 2679 C C . LEU B 1 151 ? 6.234 17.547 -5.84 1 98.06 151 LEU B C 1
ATOM 2681 O O . LEU B 1 151 ? 6.883 16.641 -6.371 1 98.06 151 LEU B O 1
ATOM 2685 N N . SER B 1 152 ? 6.543 18.812 -5.895 1 97.69 152 SER B N 1
ATOM 2686 C CA . SER B 1 152 ? 7.824 19.188 -6.492 1 97.69 152 SER B CA 1
ATOM 2687 C C . SER B 1 152 ? 8.984 18.547 -5.738 1 97.69 152 SER B C 1
ATOM 2689 O O . SER B 1 152 ? 9.938 18.062 -6.352 1 97.69 152 SER B O 1
ATOM 2691 N N . ARG B 1 153 ? 8.953 18.547 -4.477 1 97.44 153 ARG B N 1
ATOM 2692 C CA . ARG B 1 153 ? 9.969 17.906 -3.654 1 97.44 153 ARG B CA 1
ATOM 2693 C C . ARG B 1 153 ? 10.039 16.406 -3.938 1 97.44 153 ARG B C 1
ATOM 2695 O O . ARG B 1 153 ? 11.125 15.844 -4.07 1 97.44 153 ARG B O 1
ATOM 2702 N N . ALA B 1 154 ? 8.875 15.789 -3.98 1 97.56 154 ALA B N 1
ATOM 2703 C CA . ALA B 1 154 ? 8.82 14.359 -4.297 1 97.56 154 ALA B CA 1
ATOM 2704 C C . ALA B 1 154 ? 9.453 14.078 -5.656 1 97.56 154 ALA B C 1
ATOM 2706 O O . ALA B 1 154 ? 10.219 13.117 -5.805 1 97.56 154 ALA B O 1
ATOM 2707 N N . ASP B 1 155 ? 9.141 14.922 -6.629 1 97.5 155 ASP B N 1
ATOM 2708 C CA . ASP B 1 155 ? 9.688 14.766 -7.969 1 97.5 155 ASP B CA 1
ATOM 2709 C C . ASP B 1 155 ? 11.211 14.93 -7.969 1 97.5 155 ASP B C 1
ATOM 2711 O O . ASP B 1 155 ? 11.922 14.203 -8.656 1 97.5 155 ASP B O 1
ATOM 2715 N N . GLU B 1 156 ? 11.672 15.875 -7.23 1 96.81 156 GLU B N 1
ATOM 2716 C CA . GLU B 1 156 ? 13.102 16.156 -7.145 1 96.81 156 GLU B CA 1
ATOM 2717 C C . GLU B 1 156 ? 13.867 14.969 -6.582 1 96.81 156 GLU B C 1
ATOM 2719 O O . GLU B 1 156 ? 14.969 14.656 -7.035 1 96.81 156 GLU B O 1
ATOM 2724 N N . THR B 1 157 ? 13.32 14.336 -5.578 1 95.88 157 THR B N 1
ATOM 2725 C CA . THR B 1 157 ? 14 13.211 -4.941 1 95.88 157 THR B CA 1
ATOM 2726 C C . THR B 1 157 ? 13.695 11.914 -5.68 1 95.88 157 THR B C 1
ATOM 2728 O O . THR B 1 157 ? 14.258 10.867 -5.355 1 95.88 157 THR B O 1
ATO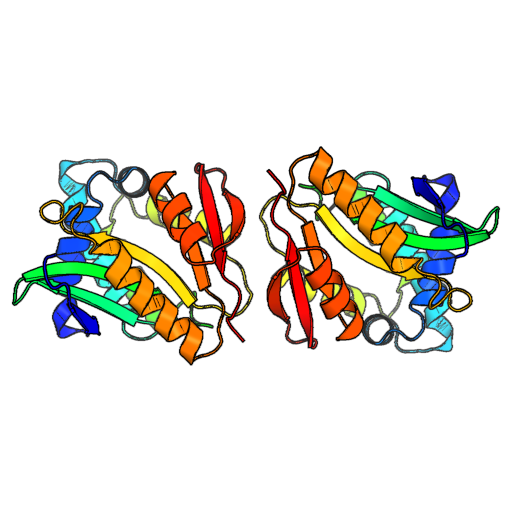M 2731 N N . GLY B 1 158 ? 12.758 11.969 -6.652 1 96.19 158 GLY B N 1
ATOM 2732 C CA . GLY B 1 158 ? 12.398 10.781 -7.406 1 96.19 158 GLY B CA 1
ATOM 2733 C C . GLY B 1 158 ? 11.586 9.781 -6.602 1 96.19 158 GLY B C 1
ATOM 2734 O O . GLY B 1 158 ? 11.727 8.57 -6.781 1 96.19 158 GLY B O 1
ATOM 2735 N N . ASP B 1 159 ? 10.82 10.219 -5.641 1 97.5 159 ASP B N 1
ATOM 2736 C CA . ASP B 1 159 ? 10.031 9.359 -4.766 1 97.5 159 ASP B CA 1
ATOM 2737 C C . ASP B 1 159 ? 8.539 9.492 -5.07 1 97.5 159 ASP B C 1
ATOM 2739 O O . ASP B 1 159 ? 8.078 10.547 -5.504 1 97.5 159 ASP B O 1
ATOM 2743 N N . PRO B 1 160 ? 7.805 8.383 -4.891 1 98.25 160 PRO B N 1
ATOM 2744 C CA . PRO B 1 160 ? 6.344 8.484 -4.926 1 98.25 160 PRO B CA 1
ATOM 2745 C C . PRO B 1 160 ? 5.777 9.281 -3.752 1 98.25 160 PRO B C 1
ATOM 2747 O O . PRO B 1 160 ? 6.531 9.711 -2.873 1 98.25 160 PRO B O 1
ATOM 2750 N N . ALA B 1 161 ? 4.531 9.562 -3.865 1 98.56 161 ALA B N 1
ATOM 2751 C CA . ALA B 1 161 ? 3.818 10.242 -2.787 1 98.56 161 ALA B CA 1
ATOM 2752 C C . ALA B 1 161 ? 2.533 9.5 -2.428 1 98.56 161 ALA B C 1
ATOM 2754 O O . ALA B 1 161 ? 1.898 8.891 -3.291 1 98.56 161 ALA B O 1
ATOM 2755 N N . TYR B 1 162 ? 2.207 9.477 -1.163 1 98.62 162 TYR B N 1
ATOM 2756 C CA . TYR B 1 162 ? 0.977 8.898 -0.632 1 98.62 162 TYR B CA 1
ATOM 2757 C C . TYR B 1 162 ? 0.199 9.93 0.177 1 98.62 162 TYR B C 1
ATOM 2759 O O . TYR B 1 162 ? 0.791 10.758 0.871 1 98.62 162 TYR B O 1
ATOM 2767 N N . LEU B 1 163 ? -1.103 9.93 0.063 1 98.19 163 LEU B N 1
ATOM 2768 C CA . LEU B 1 163 ? -1.987 10.75 0.878 1 98.19 163 LEU B CA 1
ATOM 2769 C C . LEU B 1 163 ? -3.369 10.117 0.995 1 98.19 163 LEU B C 1
ATOM 2771 O O . LEU B 1 163 ? -3.627 9.07 0.397 1 98.19 163 LEU B O 1
ATOM 2775 N N . GLU B 1 164 ? -4.172 10.672 1.831 1 96.5 164 GLU B N 1
ATOM 2776 C CA . GLU B 1 164 ? -5.551 10.242 2.049 1 96.5 164 GLU B CA 1
ATOM 2777 C C . GLU B 1 164 ? -6.531 11.391 1.798 1 96.5 164 GLU B C 1
ATOM 2779 O O . GLU B 1 164 ? -6.344 12.492 2.311 1 96.5 164 GLU B O 1
ATOM 2784 N N . ALA B 1 165 ? -7.484 11.141 0.982 1 95.12 165 ALA B N 1
ATOM 2785 C CA . ALA B 1 165 ? -8.531 12.125 0.699 1 95.12 165 ALA B CA 1
ATOM 2786 C C . ALA B 1 165 ? -9.789 11.836 1.517 1 95.12 165 ALA B C 1
ATOM 2788 O O . ALA B 1 165 ? -10.328 10.727 1.469 1 95.12 165 ALA B O 1
ATOM 2789 N N . THR B 1 166 ? -10.242 12.828 2.232 1 89.88 166 THR B N 1
ATOM 2790 C CA . THR B 1 166 ? -11.422 12.641 3.064 1 89.88 166 THR B CA 1
ATOM 2791 C C . THR B 1 166 ? -12.664 13.195 2.373 1 89.88 166 THR B C 1
ATOM 2793 O O . THR B 1 166 ? -13.789 12.961 2.822 1 89.88 166 THR B O 1
ATOM 2796 N N . THR B 1 167 ? -12.453 13.984 1.25 1 89.5 167 THR B N 1
ATOM 2797 C CA . THR B 1 167 ? -13.578 14.547 0.514 1 89.5 167 THR B CA 1
ATOM 2798 C C . THR B 1 167 ? -13.438 14.281 -0.982 1 89.5 167 THR B C 1
ATOM 2800 O O . THR B 1 167 ? -12.32 14.148 -1.488 1 89.5 167 THR B O 1
ATOM 2803 N N . PRO B 1 168 ? -14.602 14.289 -1.681 1 92 168 PRO B N 1
ATOM 2804 C CA . PRO B 1 168 ? -14.531 14.125 -3.135 1 92 168 PRO B CA 1
ATOM 2805 C C . PRO B 1 168 ? -13.766 15.258 -3.82 1 92 168 PRO B C 1
ATOM 2807 O O . PRO B 1 168 ? -13.086 15.023 -4.824 1 92 168 PRO B O 1
ATOM 2810 N N . ARG B 1 169 ? -13.914 16.406 -3.275 1 89.38 169 ARG B N 1
ATOM 2811 C CA . ARG B 1 169 ? -13.227 17.562 -3.855 1 89.38 169 ARG B CA 1
ATOM 2812 C C . ARG B 1 169 ? -11.719 17.406 -3.762 1 89.38 169 ARG B C 1
ATOM 2814 O O . ARG B 1 169 ? -11 17.641 -4.738 1 89.38 169 ARG B O 1
ATOM 2821 N N . SER B 1 170 ? -11.25 17 -2.625 1 91.5 170 SER B N 1
ATOM 2822 C CA . SER B 1 170 ? -9.812 16.797 -2.467 1 91.5 170 SER B CA 1
ATOM 2823 C C . SER B 1 170 ? -9.328 15.656 -3.361 1 91.5 170 SER B C 1
ATOM 2825 O O . SER B 1 170 ? -8.258 15.766 -3.975 1 91.5 170 SER B O 1
ATOM 2827 N N . ALA B 1 171 ? -10.133 14.586 -3.424 1 95.62 171 ALA B N 1
ATOM 2828 C CA . ALA B 1 171 ? -9.766 13.453 -4.277 1 95.62 171 ALA B CA 1
ATOM 2829 C C . ALA B 1 171 ? -9.609 13.898 -5.73 1 95.62 171 ALA B C 1
ATOM 2831 O O . ALA B 1 171 ? -8.648 13.508 -6.402 1 95.62 171 ALA B O 1
ATOM 2832 N N . ALA B 1 172 ? -10.547 14.656 -6.199 1 94.88 172 ALA B N 1
ATOM 2833 C CA . ALA B 1 172 ? -10.508 15.156 -7.57 1 94.88 172 ALA B CA 1
ATOM 2834 C C . ALA B 1 172 ? -9.25 15.992 -7.812 1 94.88 172 ALA B C 1
ATOM 2836 O O . ALA B 1 172 ? -8.602 15.867 -8.852 1 94.88 172 ALA B O 1
ATOM 2837 N N . LEU B 1 173 ? -8.977 16.844 -6.902 1 92.75 173 LEU B N 1
ATOM 2838 C CA . LEU B 1 173 ? -7.77 17.672 -6.996 1 92.75 173 LEU B CA 1
ATOM 2839 C C . LEU B 1 173 ? -6.523 16.797 -7.078 1 92.75 173 LEU B C 1
ATOM 2841 O O . LEU B 1 173 ? -5.648 17.031 -7.918 1 92.75 173 LEU B O 1
ATOM 2845 N N . TYR B 1 174 ? -6.414 15.797 -6.191 1 97.19 174 TYR B N 1
ATOM 2846 C CA . TYR B 1 174 ? -5.238 14.93 -6.148 1 97.19 174 TYR B CA 1
ATOM 2847 C C . TYR B 1 174 ? -5.098 14.133 -7.441 1 97.19 174 TYR B C 1
ATOM 2849 O O . TYR B 1 174 ? -3.988 13.945 -7.945 1 97.19 174 TYR B O 1
ATOM 2857 N N . ARG B 1 175 ? -6.238 13.672 -8 1 96.81 175 ARG B N 1
ATOM 2858 C CA . ARG B 1 175 ? -6.203 12.961 -9.273 1 96.81 175 ARG B CA 1
ATOM 2859 C C . ARG B 1 175 ? -5.633 13.836 -10.383 1 96.81 175 ARG B C 1
ATOM 2861 O O . ARG B 1 175 ? -4.836 13.375 -11.195 1 96.81 175 ARG B O 1
ATOM 2868 N N . ARG B 1 176 ? -5.984 15.086 -10.375 1 95.69 176 ARG B N 1
ATOM 2869 C CA . ARG B 1 176 ? -5.488 16.016 -11.367 1 95.69 176 ARG B CA 1
ATOM 2870 C C . ARG B 1 176 ? -3.98 16.219 -11.242 1 95.69 176 ARG B C 1
ATOM 2872 O O . ARG B 1 176 ? -3.32 16.641 -12.188 1 95.69 176 ARG B O 1
ATOM 2879 N N . LEU B 1 177 ? -3.521 15.93 -10.102 1 95.94 177 LEU B N 1
ATOM 2880 C CA . LEU B 1 177 ? -2.098 16.125 -9.844 1 95.94 177 LEU B CA 1
ATOM 2881 C C . LEU B 1 177 ? -1.338 14.812 -9.961 1 95.94 177 LEU B C 1
ATOM 2883 O O . LEU B 1 177 ? -0.196 14.703 -9.508 1 95.94 177 LEU B O 1
ATOM 2887 N N . GLY B 1 178 ? -1.938 13.734 -10.469 1 96.19 178 GLY B N 1
ATOM 2888 C CA . GLY B 1 178 ? -1.232 12.523 -10.844 1 96.19 178 GLY B CA 1
ATOM 2889 C C . GLY B 1 178 ? -1.434 11.383 -9.852 1 96.19 178 GLY B C 1
ATOM 2890 O O . GLY B 1 178 ? -0.839 10.32 -10 1 96.19 178 GLY B O 1
ATOM 2891 N N . PHE B 1 179 ? -2.293 11.648 -8.82 1 98.19 179 PHE B N 1
ATOM 2892 C CA . PHE B 1 179 ? -2.568 10.57 -7.879 1 98.19 179 PHE B CA 1
ATOM 2893 C C . PHE B 1 179 ? -3.557 9.57 -8.469 1 98.19 179 PHE B C 1
ATOM 2895 O O . PHE B 1 179 ? -4.492 9.961 -9.172 1 98.19 179 PHE B O 1
ATOM 2902 N N . VAL B 1 180 ? -3.363 8.297 -8.117 1 98.12 180 VAL B N 1
ATOM 2903 C CA . VAL B 1 180 ? -4.309 7.238 -8.461 1 98.12 180 VAL B CA 1
ATOM 2904 C C . VAL B 1 180 ? -4.934 6.672 -7.191 1 98.12 180 VAL B C 1
ATOM 2906 O O . VAL B 1 180 ? -4.328 6.727 -6.117 1 98.12 180 VAL B O 1
ATOM 2909 N N . ASP B 1 181 ? -6.113 6.113 -7.352 1 98.19 181 ASP B N 1
ATOM 2910 C CA . ASP B 1 181 ? -6.832 5.555 -6.211 1 98.19 181 ASP B CA 1
ATOM 2911 C C . ASP B 1 181 ? -6.246 4.211 -5.797 1 98.19 181 ASP B C 1
ATOM 2913 O O . ASP B 1 181 ? -6.055 3.324 -6.633 1 98.19 181 ASP B O 1
ATOM 2917 N N . LEU B 1 182 ? -5.945 4.094 -4.531 1 98 182 LEU B N 1
ATOM 2918 C CA . LEU B 1 182 ? -5.598 2.787 -3.984 1 98 182 LEU B CA 1
ATOM 2919 C C . LEU B 1 182 ? -6.844 2.047 -3.516 1 98 182 LEU B C 1
ATOM 2921 O O . LEU B 1 182 ? -6.988 0.846 -3.758 1 98 182 LEU B O 1
ATOM 2925 N N . GLY B 1 183 ? -7.746 2.801 -2.896 1 95.88 183 GLY B N 1
ATOM 2926 C CA . GLY B 1 183 ? -8.977 2.252 -2.352 1 95.88 183 GLY B CA 1
ATOM 2927 C C . GLY B 1 183 ? -9.484 3.018 -1.145 1 95.88 183 GLY B C 1
ATOM 2928 O O . GLY B 1 183 ? -8.836 3.947 -0.67 1 95.88 183 GLY B O 1
ATOM 2929 N N . THR B 1 184 ? -10.68 2.623 -0.687 1 94 184 THR B N 1
ATOM 2930 C CA . THR B 1 184 ? -11.32 3.311 0.43 1 94 184 THR B CA 1
ATOM 2931 C C . THR B 1 184 ? -11.156 2.516 1.722 1 94 184 THR B C 1
ATOM 2933 O O . THR B 1 184 ? -11.344 1.297 1.736 1 94 184 THR B O 1
ATOM 2936 N N . GLN B 1 185 ? -10.703 3.246 2.766 1 93.31 185 GLN B N 1
ATOM 2937 C CA . GLN B 1 185 ? -10.625 2.684 4.109 1 93.31 185 GLN B CA 1
ATOM 2938 C C . GLN B 1 185 ? -12.008 2.578 4.746 1 93.31 185 GLN B C 1
ATOM 2940 O O . GLN B 1 185 ? -12.961 3.189 4.27 1 93.31 185 GLN B O 1
ATOM 2945 N N . PRO B 1 186 ? -12.109 1.745 5.812 1 88.81 186 PRO B N 1
ATOM 2946 C CA . PRO B 1 186 ? -13.406 1.626 6.488 1 88.81 186 PRO B CA 1
ATOM 2947 C C . PRO B 1 186 ? -13.945 2.971 6.965 1 88.81 186 PRO B C 1
ATOM 2949 O O . PRO B 1 186 ? -15.164 3.166 7.023 1 88.81 186 PRO B O 1
ATOM 2952 N N . SER B 1 187 ? -13.078 3.932 7.258 1 87.25 187 SER B N 1
ATOM 2953 C CA . SER B 1 187 ? -13.469 5.266 7.707 1 87.25 187 SER B CA 1
ATOM 2954 C C . SER B 1 187 ? -14.125 6.059 6.582 1 87.25 187 SER B C 1
ATOM 2956 O O . SER B 1 187 ? -14.734 7.105 6.824 1 87.25 187 SER B O 1
ATOM 2958 N N . GLY B 1 188 ? -14.008 5.57 5.355 1 90.88 188 GLY B N 1
ATOM 2959 C CA . GLY B 1 188 ? -14.5 6.305 4.199 1 90.88 188 GLY B CA 1
ATOM 2960 C C . GLY B 1 188 ? -13.422 7.109 3.502 1 90.88 188 GLY B C 1
ATOM 2961 O O . GLY B 1 188 ? -13.664 7.688 2.438 1 90.88 188 GLY B O 1
ATOM 2962 N N . THR B 1 189 ? -12.289 7.117 4.066 1 92.94 189 THR B N 1
ATOM 2963 C CA . THR B 1 189 ? -11.172 7.883 3.529 1 92.94 189 THR B CA 1
ATOM 2964 C C . THR B 1 189 ? -10.531 7.16 2.348 1 92.94 189 THR B C 1
ATOM 2966 O O . THR B 1 189 ? -10.344 5.941 2.389 1 92.94 189 THR B O 1
ATOM 2969 N N . LEU B 1 190 ? -10.234 7.906 1.298 1 96.31 190 LEU B N 1
ATOM 2970 C CA . LEU B 1 190 ? -9.648 7.332 0.091 1 96.31 190 LEU B CA 1
ATOM 2971 C C . LEU B 1 190 ? -8.125 7.449 0.116 1 96.31 190 LEU B C 1
ATOM 2973 O O . LEU B 1 190 ? -7.586 8.555 0.168 1 96.31 190 LEU B O 1
ATOM 2977 N N . GLY B 1 191 ? -7.422 6.301 0.139 1 97.81 191 GLY B N 1
ATOM 2978 C CA . GLY B 1 191 ? -5.98 6.328 -0.044 1 97.81 191 GLY B CA 1
ATOM 2979 C C . GLY B 1 191 ? -5.566 6.543 -1.487 1 97.81 191 GLY B C 1
ATOM 2980 O O . GLY B 1 191 ? -6.184 5.996 -2.404 1 97.81 191 GLY B O 1
ATOM 2981 N N . MET B 1 192 ? -4.566 7.41 -1.714 1 98.62 192 MET B N 1
ATOM 2982 C CA . MET B 1 192 ? -4.145 7.746 -3.07 1 98.62 192 MET B CA 1
ATOM 2983 C C . MET B 1 192 ? -2.623 7.734 -3.186 1 98.62 192 MET B C 1
ATOM 2985 O O . MET B 1 192 ? -1.92 8.07 -2.23 1 98.62 192 MET B O 1
ATOM 2989 N N . TRP B 1 193 ? -2.188 7.34 -4.348 1 98.69 193 TRP B N 1
ATOM 2990 C CA . TRP B 1 193 ? -0.768 7.145 -4.625 1 98.69 193 TRP B CA 1
ATOM 2991 C C . TRP B 1 193 ? -0.36 7.859 -5.906 1 98.69 193 TRP B C 1
ATOM 2993 O O . TRP B 1 193 ? -1.082 7.816 -6.906 1 98.69 193 TRP B O 1
ATOM 3003 N N . ARG B 1 194 ? 0.712 8.531 -5.855 1 98.44 194 ARG B N 1
ATOM 3004 C CA . ARG B 1 194 ? 1.328 9.125 -7.039 1 98.44 194 ARG B CA 1
ATOM 3005 C C . ARG B 1 194 ? 2.713 8.539 -7.289 1 98.44 194 ARG B C 1
ATOM 3007 O O . ARG B 1 194 ? 3.631 8.734 -6.488 1 98.44 194 ARG B O 1
ATOM 3014 N N . PRO B 1 195 ? 2.865 7.785 -8.391 1 97.56 195 PRO B N 1
ATOM 3015 C CA . PRO B 1 195 ? 4.18 7.207 -8.68 1 97.56 195 PRO B CA 1
ATOM 3016 C C . PRO B 1 195 ? 5.258 8.266 -8.883 1 97.56 195 PRO B C 1
ATOM 3018 O O . PRO B 1 195 ? 4.945 9.422 -9.188 1 97.56 195 PRO B O 1
ATOM 3021 N N . ALA B 1 196 ? 6.492 7.777 -8.68 1 94.31 196 ALA B N 1
ATOM 3022 C CA . ALA B 1 196 ? 7.613 8.68 -8.93 1 94.31 196 ALA B CA 1
ATOM 3023 C C . ALA B 1 196 ? 7.625 9.148 -10.383 1 94.31 196 ALA B C 1
ATOM 3025 O O . ALA B 1 196 ? 7.344 8.367 -11.289 1 94.31 196 ALA B O 1
ATOM 3026 N N . ASN B 1 197 ? 7.742 10.406 -10.508 1 82.38 197 ASN B N 1
ATOM 3027 C CA . ASN B 1 197 ? 7.914 10.93 -11.859 1 82.38 197 ASN B CA 1
ATOM 3028 C C . ASN B 1 197 ? 9.336 10.695 -12.375 1 82.38 197 ASN B C 1
ATOM 3030 O O . ASN B 1 197 ? 10.305 11.141 -11.758 1 82.38 197 ASN B O 1
ATOM 3034 N N . ARG B 1 198 ? 9.555 9.648 -13.148 1 62.25 198 ARG B N 1
ATOM 3035 C CA . ARG B 1 198 ? 10.891 9.43 -13.711 1 62.25 198 ARG B CA 1
ATOM 3036 C C . ARG B 1 198 ? 11.102 10.25 -14.977 1 62.25 198 ARG B C 1
ATOM 3038 O O . ARG B 1 198 ? 10.141 10.57 -15.68 1 62.25 198 ARG B O 1
#

Secondary structure (DSSP, 8-state):
---EEEEE--GGGHHHHHHHHHHHHTT-HHHHHHS--HHHHHHHHHHHHHHHIIIIITTTEEEEEEEETTEEEEEEEEEPTT-SS--HHHHHHHHHHHHHHHGGGHHHHHHHHHHHHHHS--SS-EEEEEEEE-GGGTTSSHHHHHHHHHHHHHHHHT--EEEEESSHHHHHHHHHTT-EEEEE-TTSPEEEEE----/---EEEEE--GGGHHHHHHHHHHHHTT-HHHHHHS--HHHHHHHHHHHHHHHIIIIITTTEEEEEEEETTEEEEEEEEEPTT-SS--HHHHHHHHHHHHHHHGGGHHHHHHHHHHHHHHS--SS-EEEEEEEE-GGGTTSSHHHHHHHHHHHHHHHHT--EEEEESSHHHHHHHHHTT-EEEEE-TTSPEEEEE----

Foldseek 3Di:
DQDKDKDWDALVCLQVQLQQVLQQCLPPPLLCQLPVDSVQSSQLSSLLSSLCCHLAQRVAHTKMFIDRPPDTWKIWGKGAFVPPDPDDVSNVSSLVSNCVSSPVSSVSVVVSVVLVVVPDDPHTAIETPDMGTHPVCPPVCNRVNNVVVRVVVLQVVQGKYKYKAQDPVVVVVVVVVQWDWPQAGPVRITIIIHHGDD/DQDKDKDWDALVCLQVQLQQVLQQCLPPPLLCQLPVDSVLSSQLSSLLSSLCCHLAQRVAHTKMFIDRPPDTWKIWGKGAFVPPDPDDVSNVSSLVSNCVSSPVSSVSVVVSVVLVVVPDDPHTAIETPDMGTHPVCPPVCNRVNNVVVRVVVLQVVQGKYKYKAQDPVVVVVVVVVQWDWPQAGPVRITIIIHHGDD

Nearest PDB structures (foldseek):
  7k09-assembly1_A  TM=8.506E-01  e=2.969E-14  Streptomyces alboniger
  6dys-assembly1_A  TM=6.554E-01  e=1.528E-06  Drosophila melanogaster
  1wwz-assembly1_B  TM=7.688E-01  e=1.791E-05  Pyrococcus horikoshii OT3
  7crm-assembly1_B  TM=6.472E-01  e=3.773E-04  Mycolicibacterium smegmatis MC2 155
  7crm-assembly2_C  TM=6.420E-01  e=7.493E-03  Mycolicibacterium smegmatis MC2 155

Organism: NCBI:txid1891644

Radius of gyration: 24.25 Å; Cα contacts (8 Å, |Δi|>4): 744; chains: 2; bounding box: 35×70×62 Å

InterPro domains:
  IPR000182 GNAT domain [PF00583] (117-179)
  IPR000182 GNAT domain [PS51186] (4-197)
  IPR016181 Acyl-CoA N-acyltransferase [SSF55729] (1-188)
  IPR052523 Trichothecene Biosynthesis Acetyltransferases [PTHR42791] (1-183)

Sequence (396 aa):
MSNVTVRSGDISDIAEVSGLLAAAFVDDPEMAAIVPPPAERAERLQRMFAAQARHHYIPYGAVDLAYDETQLLGVAMWAAPGHASPPPLALARMAREYAAALGPHLWRGLRAEQVAQRYHPHYKHWYLYVIGASPASQGRGVGRALLERGLSRADETGDPAYLEATTPRSAALYRRLGFVDLGTQPSGTLGMWRPANRMSNVTVRSGDISDIAEVSGLLAAAFVDDPEMAAIVPPPAERAERLQRMFAAQARHHYIPYGAVDLAYDETQLLGVAMWAAPGHASPPPLALARMAREYAAALGPHLWRGLRAEQVAQRYHPHYKHWYLYVIGASPASQGRGVGRALLERGLSRADETGDPAYLEATTPRSAALYRRLGFVDLGTQPSGTLGMWRPANR

Solvent-accessible surface area (backbone atoms only — not comparable to full-atom values): 20253 Å² total; per-residue (Å²): 128,78,68,72,46,76,47,80,52,54,84,89,40,37,67,62,52,11,46,43,45,14,65,43,36,50,82,33,68,72,49,31,65,30,37,66,57,70,90,50,25,43,65,27,38,19,41,34,44,30,28,44,40,66,40,30,20,46,79,41,37,39,30,39,34,29,21,46,87,88,42,81,35,28,41,31,35,24,25,29,58,80,26,88,56,54,58,69,70,39,41,52,54,28,46,54,44,34,42,66,29,42,49,95,31,33,65,43,45,51,50,52,49,52,57,53,55,62,55,49,70,62,50,61,26,31,32,50,76,47,72,38,40,30,78,91,43,67,90,63,54,51,68,56,54,49,48,49,53,55,49,50,52,26,42,73,73,51,34,17,37,37,39,69,28,82,44,71,68,52,41,53,54,41,41,76,70,56,32,41,57,55,37,68,45,97,89,63,32,30,35,32,39,23,52,45,59,126,126,77,67,72,46,76,45,80,52,53,83,89,40,37,68,62,51,14,47,43,46,13,64,44,36,52,81,33,68,70,49,32,65,32,38,64,58,71,91,51,25,43,64,27,40,19,41,36,44,30,27,44,41,65,40,31,21,45,80,40,38,40,30,40,35,28,20,49,87,88,43,81,35,26,43,30,36,24,24,29,60,81,26,89,55,54,57,69,71,39,41,52,54,27,48,54,43,34,41,66,29,42,49,96,30,34,65,42,44,51,50,52,49,51,57,53,53,62,56,50,72,62,50,60,26,32,32,49,76,49,73,36,42,30,79,90,44,68,91,63,54,51,65,56,55,48,49,49,53,55,49,50,53,26,42,73,73,52,33,17,38,37,40,67,27,81,43,72,68,54,40,53,54,41,43,76,70,57,32,42,58,54,38,69,44,96,88,62,34,29,36,32,38,21,53,44,60,125

pLDDT: mean 94.89, std 6.33, range [47.12, 98.81]